Protein AF-A0AAV3YXB7-F1 (afdb_monomer_lite)

Structure (mmCIF, N/CA/C/O backbone):
data_AF-A0AAV3YXB7-F1
#
_entry.id   AF-A0AAV3YXB7-F1
#
loop_
_atom_site.group_PDB
_atom_site.id
_atom_site.type_symbol
_atom_site.label_atom_id
_atom_site.label_alt_id
_atom_site.label_comp_id
_atom_site.label_asym_id
_atom_site.label_entity_id
_atom_site.label_seq_id
_atom_site.pdbx_PDB_ins_code
_atom_site.Cartn_x
_atom_site.Cartn_y
_atom_site.Cartn_z
_atom_site.occupancy
_atom_site.B_iso_or_equiv
_atom_site.auth_seq_id
_atom_site.auth_comp_id
_atom_site.auth_asym_id
_atom_site.auth_atom_id
_atom_site.pdbx_PDB_model_num
ATOM 1 N N . MET A 1 1 ? 58.485 -10.877 -7.548 1.00 41.81 1 MET A N 1
ATOM 2 C CA . MET A 1 1 ? 57.024 -11.038 -7.400 1.00 41.81 1 MET A CA 1
ATOM 3 C C . MET A 1 1 ? 56.405 -9.653 -7.434 1.00 41.81 1 MET A C 1
ATOM 5 O O . MET A 1 1 ? 56.277 -8.999 -6.411 1.00 41.81 1 MET A O 1
ATOM 9 N N . SER A 1 2 ? 56.186 -9.160 -8.647 1.00 33.09 2 SER A N 1
ATOM 10 C CA . SER A 1 2 ? 55.674 -7.826 -8.948 1.00 33.09 2 SER A CA 1
ATOM 11 C C . SER A 1 2 ? 54.152 -7.883 -9.010 1.00 33.09 2 SER A C 1
ATOM 13 O O . SER A 1 2 ? 53.604 -8.565 -9.876 1.00 33.09 2 SER A O 1
ATOM 15 N N . ALA A 1 3 ? 53.487 -7.197 -8.081 1.00 36.34 3 ALA A N 1
ATOM 16 C CA . ALA A 1 3 ? 52.050 -6.972 -8.136 1.00 36.34 3 ALA A CA 1
ATOM 17 C C . ALA A 1 3 ? 51.704 -6.221 -9.430 1.00 36.34 3 ALA A C 1
ATOM 19 O O . ALA A 1 3 ? 52.375 -5.258 -9.805 1.00 36.34 3 ALA A O 1
ATOM 20 N N . SER A 1 4 ? 50.697 -6.726 -10.137 1.00 38.03 4 SER A N 1
ATOM 21 C CA . SER A 1 4 ? 50.272 -6.212 -11.434 1.00 38.03 4 SER A CA 1
ATOM 22 C C . SER A 1 4 ? 49.633 -4.820 -11.270 1.00 38.03 4 SER A C 1
ATOM 24 O O . SER A 1 4 ? 48.761 -4.669 -10.412 1.00 38.03 4 SER A O 1
ATOM 26 N N . PRO A 1 5 ? 49.983 -3.810 -12.090 1.00 44.50 5 PRO A N 1
ATOM 27 C CA . PRO A 1 5 ? 49.419 -2.452 -12.015 1.00 44.50 5 PRO A CA 1
ATOM 28 C C . PRO A 1 5 ? 47.893 -2.371 -12.215 1.00 44.50 5 PRO A C 1
ATOM 30 O O . PRO A 1 5 ? 47.290 -1.326 -11.993 1.00 44.50 5 PRO A O 1
ATOM 33 N N . CYS A 1 6 ? 47.253 -3.461 -12.648 1.00 42.06 6 CYS A N 1
ATOM 34 C CA . CYS A 1 6 ? 45.817 -3.512 -12.924 1.00 42.06 6 CYS A CA 1
ATOM 35 C C . CYS A 1 6 ? 44.931 -3.537 -11.665 1.00 42.06 6 CYS A C 1
ATOM 37 O O . CYS A 1 6 ? 43.799 -3.065 -11.726 1.00 42.06 6 CYS A O 1
ATOM 39 N N . GLU A 1 7 ? 45.405 -4.038 -10.517 1.00 42.94 7 GLU A N 1
ATOM 40 C CA . GLU A 1 7 ? 44.575 -4.101 -9.298 1.00 42.94 7 GLU A CA 1
ATOM 41 C C . GLU A 1 7 ? 44.474 -2.759 -8.559 1.00 42.94 7 GLU A C 1
ATOM 43 O O . GLU A 1 7 ? 43.441 -2.470 -7.951 1.00 42.94 7 GLU A O 1
ATOM 48 N N . SER A 1 8 ? 45.506 -1.913 -8.632 1.00 43.25 8 SER A N 1
ATOM 49 C CA . SER A 1 8 ? 45.475 -0.566 -8.046 1.00 43.25 8 SER A CA 1
ATOM 50 C C . SER A 1 8 ? 44.599 0.386 -8.860 1.00 43.25 8 SER A C 1
ATOM 52 O O . SER A 1 8 ? 43.779 1.097 -8.286 1.00 43.25 8 SER A O 1
ATOM 54 N N . LEU A 1 9 ? 44.677 0.313 -10.195 1.00 42.62 9 LEU A N 1
ATOM 55 C CA . LEU A 1 9 ? 43.818 1.085 -11.100 1.00 42.62 9 LEU A CA 1
ATOM 56 C C . LEU A 1 9 ? 42.331 0.783 -10.883 1.00 42.62 9 LEU A C 1
ATOM 58 O O . LEU A 1 9 ? 41.514 1.692 -10.941 1.00 42.62 9 LEU A O 1
ATOM 62 N N . ASN A 1 10 ? 41.975 -0.464 -10.568 1.00 48.16 10 ASN A N 1
ATOM 63 C CA . ASN A 1 10 ? 40.580 -0.849 -10.358 1.00 48.16 10 ASN A CA 1
ATOM 64 C C . ASN A 1 10 ? 40.010 -0.298 -9.035 1.00 48.16 10 ASN A C 1
ATOM 66 O O . ASN A 1 10 ? 38.853 0.109 -8.976 1.00 48.16 10 ASN A O 1
ATOM 70 N N . LYS A 1 11 ? 40.827 -0.219 -7.974 1.00 52.06 11 LYS A N 1
ATOM 71 C CA . LYS A 1 11 ? 40.413 0.403 -6.703 1.00 52.06 11 LYS A CA 1
ATOM 72 C C . LYS A 1 11 ? 40.253 1.913 -6.837 1.00 52.06 11 LYS A C 1
ATOM 74 O O . LYS A 1 11 ? 39.259 2.452 -6.356 1.00 52.06 11 LYS A O 1
ATOM 79 N N . ASP A 1 12 ? 41.172 2.571 -7.535 1.00 47.50 12 ASP A N 1
ATOM 80 C CA . ASP A 1 12 ? 41.110 4.018 -7.736 1.00 47.50 12 ASP A CA 1
ATOM 81 C C . ASP A 1 12 ? 39.963 4.408 -8.684 1.00 47.50 12 ASP A C 1
ATOM 83 O O . ASP A 1 12 ? 39.262 5.381 -8.419 1.00 47.50 12 ASP A O 1
ATOM 87 N N . PHE A 1 13 ? 39.665 3.597 -9.707 1.00 48.56 13 PHE A N 1
ATOM 88 C CA . PHE A 1 13 ? 38.523 3.809 -10.607 1.00 48.56 13 PHE A CA 1
ATOM 89 C C . PHE A 1 13 ? 37.171 3.618 -9.896 1.00 48.56 13 PHE A C 1
ATOM 91 O O . PHE A 1 13 ? 36.253 4.416 -10.079 1.00 48.56 13 PHE A O 1
ATOM 98 N N . VAL A 1 14 ? 37.054 2.623 -9.008 1.00 52.09 14 VAL A N 1
ATOM 99 C CA . VAL A 1 14 ? 35.851 2.412 -8.177 1.00 52.09 14 VAL A CA 1
ATOM 100 C C . VAL A 1 14 ? 35.650 3.553 -7.169 1.00 52.09 14 VAL A C 1
ATOM 102 O O . VAL A 1 14 ? 34.516 3.974 -6.923 1.00 52.09 14 VAL A O 1
ATOM 105 N N . VAL A 1 15 ? 36.731 4.105 -6.608 1.00 53.47 15 VAL A N 1
ATOM 106 C CA . VAL A 1 15 ? 36.672 5.283 -5.724 1.00 53.47 15 VAL A CA 1
ATOM 107 C C . VAL A 1 15 ? 36.309 6.553 -6.505 1.00 53.47 15 VAL A C 1
ATOM 109 O O . VAL A 1 15 ? 35.532 7.368 -6.003 1.00 53.47 15 VAL A O 1
ATOM 112 N N . GLN A 1 16 ? 36.801 6.701 -7.737 1.00 44.28 16 GLN A N 1
ATOM 113 C CA . GLN A 1 16 ? 36.499 7.827 -8.625 1.00 44.28 16 GLN A CA 1
ATOM 114 C C . GLN A 1 16 ? 35.022 7.826 -9.069 1.00 44.28 16 GLN A C 1
ATOM 116 O O . GLN A 1 16 ? 34.353 8.849 -8.934 1.00 44.28 16 GLN A O 1
ATOM 121 N N . ILE A 1 17 ? 34.464 6.672 -9.464 1.00 49.53 17 ILE A N 1
ATOM 122 C CA . ILE A 1 17 ? 33.035 6.525 -9.820 1.00 49.53 17 ILE A CA 1
ATOM 123 C C . ILE A 1 17 ? 32.119 6.817 -8.622 1.00 49.53 17 ILE A C 1
ATOM 125 O O . ILE A 1 17 ? 31.058 7.420 -8.775 1.00 49.53 17 ILE A O 1
ATOM 129 N N . ARG A 1 18 ? 32.530 6.459 -7.397 1.00 43.19 18 ARG A N 1
ATOM 130 C CA . ARG A 1 18 ? 31.776 6.812 -6.181 1.00 43.19 18 ARG A CA 1
ATOM 131 C C . ARG A 1 18 ? 31.768 8.329 -5.915 1.00 43.19 18 ARG A C 1
ATOM 133 O O . ARG A 1 18 ? 30.839 8.818 -5.274 1.00 43.19 18 ARG A O 1
ATOM 140 N N . LYS A 1 19 ? 32.775 9.070 -6.393 1.00 44.31 19 LYS A N 1
ATOM 141 C CA . LYS A 1 19 ? 32.916 10.529 -6.228 1.00 44.31 19 LYS A CA 1
ATOM 142 C C . LYS A 1 19 ? 32.212 11.329 -7.330 1.00 44.31 19 LYS A C 1
ATOM 144 O O . LYS A 1 19 ? 31.692 12.410 -7.057 1.00 44.31 19 LYS A O 1
ATOM 149 N N . GLU A 1 20 ? 32.159 10.803 -8.549 1.00 42.84 20 GLU A N 1
ATOM 150 C CA . GLU A 1 20 ? 31.551 11.455 -9.711 1.00 42.84 20 GLU A CA 1
ATOM 151 C C . GLU A 1 20 ? 30.071 11.077 -9.858 1.00 42.84 20 GLU A C 1
ATOM 153 O O . GLU A 1 20 ? 29.724 10.186 -10.618 1.00 42.84 20 GLU A O 1
ATOM 158 N N . GLY A 1 21 ? 29.191 11.766 -9.119 1.00 42.91 21 GLY A N 1
ATOM 159 C CA . GLY A 1 21 ? 27.792 12.080 -9.483 1.00 42.91 21 GLY A CA 1
ATOM 160 C C . GLY A 1 21 ? 26.752 10.960 -9.693 1.00 42.91 21 GLY A C 1
ATOM 161 O O . GLY A 1 21 ? 25.587 11.178 -9.366 1.00 42.91 21 GLY A O 1
ATOM 162 N N . SER A 1 22 ? 27.125 9.777 -10.182 1.00 45.91 22 SER A N 1
ATOM 163 C CA . SER A 1 22 ? 26.220 8.702 -10.613 1.00 45.91 22 SER A CA 1
ATOM 164 C C . SER A 1 22 ? 25.586 7.956 -9.429 1.00 45.91 22 SER A C 1
ATOM 166 O O . SER A 1 22 ? 24.428 7.548 -9.466 1.00 45.91 22 SER A O 1
ATOM 168 N N . CYS A 1 23 ? 26.287 7.878 -8.294 1.00 47.47 23 CYS A N 1
ATOM 169 C CA . CYS A 1 23 ? 25.828 7.136 -7.114 1.00 47.47 23 CYS A CA 1
ATOM 170 C C . CYS A 1 23 ? 24.918 7.933 -6.162 1.00 47.47 23 CYS A C 1
ATOM 172 O O . CYS A 1 23 ? 24.508 7.400 -5.128 1.00 47.47 23 CYS A O 1
ATOM 174 N N . ARG A 1 24 ? 24.572 9.193 -6.472 1.00 51.56 24 ARG A N 1
ATOM 175 C CA . ARG A 1 24 ? 23.743 10.026 -5.576 1.00 51.56 24 ARG A CA 1
ATOM 176 C C . ARG A 1 24 ? 22.337 9.437 -5.368 1.00 51.56 24 ARG A C 1
ATOM 178 O O . ARG A 1 24 ? 21.770 9.605 -4.293 1.00 51.56 24 ARG A O 1
ATOM 185 N N . GLY A 1 25 ? 21.823 8.682 -6.344 1.00 54.56 25 GLY A N 1
ATOM 186 C CA . GLY A 1 25 ? 20.579 7.915 -6.214 1.00 54.56 25 GLY A CA 1
ATOM 187 C C . GLY A 1 25 ? 20.728 6.622 -5.402 1.00 54.56 25 GLY A C 1
ATOM 188 O O . GLY A 1 25 ? 19.817 6.252 -4.668 1.00 54.56 25 GLY A O 1
ATOM 189 N N . ILE A 1 26 ? 21.890 5.962 -5.448 1.00 57.00 26 ILE A N 1
ATOM 190 C CA . ILE A 1 26 ? 22.118 4.672 -4.773 1.00 57.00 26 ILE A CA 1
ATOM 191 C C . ILE A 1 26 ? 22.111 4.830 -3.247 1.00 57.00 26 ILE A C 1
ATOM 193 O O . ILE A 1 26 ? 21.538 3.990 -2.564 1.00 57.00 26 ILE A O 1
ATOM 197 N N . ALA A 1 27 ? 22.658 5.925 -2.711 1.00 54.94 27 ALA A N 1
ATOM 198 C CA . ALA A 1 27 ? 22.619 6.219 -1.271 1.00 54.94 27 ALA A CA 1
ATOM 199 C C . ALA A 1 27 ? 21.192 6.498 -0.748 1.00 54.94 27 ALA A C 1
ATOM 201 O O . ALA A 1 27 ? 20.847 6.161 0.384 1.00 54.94 27 ALA A O 1
ATOM 202 N N . GLN A 1 28 ? 20.324 7.080 -1.586 1.00 56.50 28 GLN A N 1
ATOM 203 C CA . GLN A 1 28 ? 18.897 7.211 -1.270 1.00 56.50 28 GLN A CA 1
ATOM 204 C C . GLN A 1 28 ? 18.172 5.861 -1.365 1.00 56.50 28 GLN A C 1
ATOM 206 O O . GLN A 1 28 ? 17.320 5.567 -0.528 1.00 56.50 28 GLN A O 1
ATOM 211 N N . MET A 1 29 ? 18.541 5.012 -2.329 1.00 56.75 29 MET A N 1
ATOM 212 C CA . MET A 1 29 ? 17.972 3.669 -2.490 1.00 56.75 29 MET A CA 1
ATOM 213 C C . MET A 1 29 ? 18.441 2.669 -1.422 1.00 56.75 29 MET A C 1
ATOM 215 O O . MET A 1 29 ? 17.684 1.763 -1.078 1.00 56.75 29 MET A O 1
ATOM 219 N N . SER A 1 30 ? 19.642 2.837 -0.857 1.00 55.06 30 SER A N 1
ATOM 220 C CA . SER A 1 30 ? 20.172 2.014 0.241 1.00 55.06 30 SER A CA 1
ATOM 221 C C . SER A 1 30 ? 19.592 2.383 1.612 1.00 55.06 30 SER A C 1
ATOM 223 O O . SER A 1 30 ? 19.728 1.612 2.560 1.00 55.06 30 SER A O 1
ATOM 225 N N . GLY A 1 31 ? 18.892 3.519 1.724 1.00 56.47 31 GLY A N 1
ATOM 226 C CA . GLY A 1 31 ? 18.165 3.909 2.933 1.00 56.47 31 GLY A CA 1
ATOM 227 C C . GLY A 1 31 ? 19.027 4.506 4.051 1.00 56.47 31 GLY A C 1
ATOM 228 O O . GLY A 1 31 ? 18.558 4.570 5.189 1.00 56.47 31 GLY A O 1
ATOM 229 N N . GLU A 1 32 ? 20.242 4.983 3.751 1.00 55.50 32 GLU A N 1
ATOM 230 C CA . GLU A 1 32 ? 21.162 5.600 4.730 1.00 55.50 32 GLU A CA 1
ATOM 231 C C . GLU A 1 32 ? 20.575 6.851 5.426 1.00 55.50 32 GLU A C 1
ATOM 233 O O . GLU A 1 32 ? 21.008 7.217 6.515 1.00 55.50 32 GLU A O 1
ATOM 238 N N . GLY A 1 33 ? 19.536 7.478 4.862 1.00 51.78 33 GLY A N 1
ATOM 239 C CA . GLY A 1 33 ? 18.855 8.643 5.447 1.00 51.78 33 GLY A CA 1
ATOM 240 C C . GLY A 1 33 ? 17.821 8.346 6.545 1.00 51.78 33 GLY A C 1
ATOM 241 O O . GLY A 1 33 ? 17.247 9.282 7.096 1.00 51.78 33 GLY A O 1
ATOM 242 N N . LEU A 1 34 ? 17.550 7.077 6.872 1.00 51.22 34 LEU A N 1
ATOM 243 C CA . LEU A 1 34 ? 16.451 6.675 7.766 1.00 51.22 34 LEU A CA 1
ATOM 244 C C . LEU A 1 34 ? 16.929 6.147 9.127 1.00 51.22 34 LEU A C 1
ATOM 246 O O . LEU A 1 34 ? 16.247 5.332 9.735 1.00 51.22 34 LEU A O 1
ATOM 250 N N . SER A 1 35 ? 18.076 6.615 9.634 1.00 50.44 35 SER A N 1
ATOM 251 C CA . SER A 1 35 ? 18.657 6.169 10.919 1.00 50.44 35 SER A CA 1
ATOM 252 C C . SER A 1 35 ? 17.643 6.160 12.082 1.00 50.44 35 SER A C 1
ATOM 254 O O . SER A 1 35 ? 17.561 5.194 12.837 1.00 50.44 35 SER A O 1
ATOM 256 N N . ASN A 1 36 ? 16.759 7.164 12.144 1.00 52.62 36 ASN A N 1
ATOM 257 C CA . ASN A 1 36 ? 15.708 7.254 13.167 1.00 52.62 36 ASN A CA 1
ATOM 258 C C . ASN A 1 36 ? 14.605 6.178 13.057 1.00 52.62 36 ASN A C 1
ATOM 260 O O . ASN A 1 36 ? 13.860 5.989 14.013 1.00 52.62 36 ASN A O 1
ATOM 264 N N . GLN A 1 37 ? 14.473 5.473 11.927 1.00 50.34 37 GLN A N 1
ATOM 265 C CA . GLN A 1 37 ? 13.510 4.374 11.749 1.00 50.34 37 GLN A CA 1
ATOM 266 C C . GLN A 1 37 ? 14.064 3.012 12.181 1.00 50.34 37 GLN A C 1
ATOM 268 O O . GLN A 1 37 ? 13.297 2.062 12.310 1.00 50.34 37 GLN A O 1
ATOM 273 N N . TYR A 1 38 ? 15.374 2.906 12.420 1.00 51.62 38 TYR A N 1
ATOM 274 C CA . TYR A 1 38 ? 16.029 1.643 12.769 1.00 51.62 38 TYR A CA 1
ATOM 275 C C . TYR A 1 38 ? 16.227 1.445 14.283 1.00 51.62 38 TYR A C 1
ATOM 277 O O . TYR A 1 38 ? 16.831 0.452 14.688 1.00 51.62 38 TYR A O 1
ATOM 285 N N . SER A 1 39 ? 15.677 2.324 15.135 1.00 54.47 39 SER A N 1
ATOM 286 C CA . SER A 1 39 ? 15.579 2.083 16.586 1.00 54.47 39 SER A CA 1
ATOM 287 C C . SER A 1 39 ? 14.442 1.101 16.877 1.00 54.47 39 SER A C 1
ATOM 289 O O . SER A 1 39 ? 13.342 1.464 17.294 1.00 54.47 39 SER A O 1
ATOM 291 N N . LEU A 1 40 ? 14.668 -0.159 16.518 1.00 54.56 40 LEU A N 1
ATOM 292 C CA . LEU A 1 40 ? 13.633 -1.188 16.526 1.00 54.56 40 LEU A CA 1
ATOM 293 C C . LEU A 1 40 ? 13.591 -1.982 17.839 1.00 54.56 40 LEU A C 1
ATOM 295 O O . LEU A 1 40 ? 12.590 -2.636 18.127 1.00 54.56 40 LEU A O 1
ATOM 299 N N . LEU A 1 41 ? 14.672 -1.937 18.622 1.00 53.06 41 LEU A N 1
ATOM 300 C CA . LEU A 1 41 ? 14.858 -2.745 19.822 1.00 53.06 41 LEU A CA 1
ATOM 301 C C . LEU A 1 41 ? 15.586 -1.930 20.905 1.00 53.06 41 LEU A C 1
ATOM 303 O O . LEU A 1 41 ? 16.812 -1.970 20.991 1.00 53.06 41 LEU A O 1
ATOM 307 N N . ASP A 1 42 ? 14.834 -1.228 21.755 1.00 50.06 42 ASP A N 1
ATOM 308 C CA . ASP A 1 42 ? 15.333 -0.846 23.080 1.00 50.06 42 ASP A CA 1
ATOM 309 C C . ASP A 1 42 ? 15.367 -2.124 23.935 1.00 50.06 42 ASP A C 1
ATOM 311 O O . ASP A 1 42 ? 14.369 -2.568 24.495 1.00 50.06 42 ASP A O 1
ATOM 315 N N . LEU A 1 43 ? 16.522 -2.795 23.957 1.00 45.97 43 LEU A N 1
ATOM 316 C CA . LEU A 1 43 ? 16.753 -4.058 24.678 1.00 45.97 43 LEU A CA 1
ATOM 317 C C . LEU A 1 43 ? 16.951 -3.863 26.192 1.00 45.97 43 LEU A C 1
ATOM 319 O O . LEU A 1 43 ? 17.335 -4.799 26.898 1.00 45.97 43 LEU A O 1
ATOM 323 N N . ASN A 1 44 ? 16.682 -2.670 26.717 1.00 42.28 44 ASN A N 1
ATOM 324 C CA . ASN A 1 44 ? 16.920 -2.339 28.114 1.00 42.28 44 ASN A CA 1
ATOM 325 C C . ASN A 1 44 ? 15.719 -2.720 28.991 1.00 42.28 44 ASN A C 1
ATOM 327 O O . ASN A 1 44 ? 15.063 -1.886 29.586 1.00 42.28 44 ASN A O 1
ATOM 331 N N . SER A 1 45 ? 15.545 -4.026 29.201 1.00 41.28 45 SER A N 1
ATOM 332 C CA . SER A 1 45 ? 14.649 -4.660 30.191 1.00 41.28 45 SER A CA 1
ATOM 333 C C . SER A 1 45 ? 13.239 -5.023 29.682 1.00 41.28 45 SER A C 1
ATOM 335 O O . SER A 1 45 ? 12.358 -4.170 29.591 1.00 41.28 45 SER A O 1
ATOM 337 N N . PRO A 1 46 ? 12.931 -6.327 29.514 1.00 48.19 46 PRO A N 1
ATOM 338 C CA . PRO A 1 46 ? 11.618 -6.809 29.054 1.00 48.19 46 PRO A CA 1
ATOM 339 C C . PRO A 1 46 ? 10.470 -6.614 30.066 1.00 48.19 46 PRO A C 1
ATOM 341 O O . PRO A 1 46 ? 9.336 -7.010 29.800 1.00 48.19 46 PRO A O 1
ATOM 344 N N . GLN A 1 47 ? 10.767 -6.054 31.241 1.00 45.44 47 GLN A N 1
ATOM 345 C CA . GLN A 1 47 ? 9.808 -5.760 32.308 1.00 45.44 47 GLN A CA 1
ATOM 346 C C . GLN A 1 47 ? 9.473 -4.267 32.424 1.00 45.44 47 GLN A C 1
ATOM 348 O O . GLN A 1 47 ? 8.557 -3.941 33.172 1.00 45.44 47 GLN A O 1
ATOM 353 N N . LYS A 1 48 ? 10.207 -3.374 31.742 1.00 45.47 48 LYS A N 1
ATOM 354 C CA . LYS A 1 48 ? 10.072 -1.920 31.932 1.00 45.47 48 LYS A CA 1
ATOM 355 C C . LYS A 1 48 ? 9.836 -1.102 30.667 1.00 45.47 48 LYS A C 1
ATOM 357 O O . LYS A 1 48 ? 9.278 -0.030 30.823 1.00 45.47 48 LYS A O 1
ATOM 362 N N . ASP A 1 49 ? 10.154 -1.630 29.484 1.00 44.44 49 ASP A N 1
ATOM 363 C CA . ASP A 1 49 ? 10.071 -0.863 28.233 1.00 44.44 49 ASP A CA 1
ATOM 364 C C . ASP A 1 49 ? 9.125 -1.561 27.232 1.00 44.44 49 ASP A C 1
ATOM 366 O O . ASP A 1 49 ? 9.536 -2.201 26.259 1.00 44.44 49 ASP A O 1
ATOM 370 N N . VAL A 1 50 ? 7.821 -1.518 27.520 1.00 49.09 50 VAL A N 1
ATOM 371 C CA . VAL A 1 50 ? 6.757 -2.187 26.752 1.00 49.09 50 VAL A CA 1
ATOM 372 C C . VAL A 1 50 ? 6.071 -1.252 25.757 1.00 49.09 50 VAL A C 1
ATOM 374 O O . VAL A 1 50 ? 5.363 -1.769 24.902 1.00 49.09 50 VAL A O 1
ATOM 377 N N . VAL A 1 51 ? 6.284 0.072 25.728 1.00 47.78 51 VAL A N 1
ATOM 378 C CA . VAL A 1 51 ? 5.689 0.877 24.637 1.00 47.78 51 VAL A CA 1
ATOM 379 C C . VAL A 1 51 ? 6.549 2.057 24.183 1.00 47.78 51 VAL A C 1
ATOM 381 O O . VAL A 1 51 ? 6.825 2.982 24.928 1.00 47.78 51 VAL A O 1
ATOM 384 N N . ALA A 1 52 ? 6.850 2.096 22.879 1.00 48.03 52 ALA A N 1
ATOM 385 C CA . ALA A 1 52 ? 7.525 3.203 22.176 1.00 48.03 52 ALA A CA 1
ATOM 386 C C . ALA A 1 52 ? 6.779 4.565 22.208 1.00 48.03 52 ALA A C 1
ATOM 388 O O . ALA A 1 52 ? 7.181 5.521 21.550 1.00 48.03 52 ALA A O 1
ATOM 389 N N . ASP A 1 53 ? 5.676 4.644 22.944 1.00 52.84 53 ASP A N 1
ATOM 390 C CA . ASP A 1 53 ? 4.874 5.832 23.183 1.00 52.84 53 ASP A CA 1
ATOM 391 C C . ASP A 1 53 ? 4.699 5.892 24.700 1.00 52.84 53 ASP A C 1
ATOM 393 O O . ASP A 1 53 ? 3.915 5.120 25.255 1.00 52.84 53 ASP A O 1
ATOM 397 N N . LYS A 1 54 ? 5.474 6.754 25.373 1.00 56.50 54 LYS A N 1
ATOM 398 C CA . LYS A 1 54 ? 5.503 6.867 26.846 1.00 56.50 54 LYS A CA 1
ATOM 399 C C . LYS A 1 54 ? 4.094 6.941 27.455 1.00 56.50 54 LYS A C 1
ATOM 401 O O . LYS A 1 54 ? 3.860 6.433 28.544 1.00 56.50 54 LYS A O 1
ATOM 406 N N . ASN A 1 55 ? 3.146 7.506 26.705 1.00 57.94 55 ASN A N 1
ATOM 407 C CA . ASN A 1 55 ? 1.743 7.635 27.089 1.00 57.94 55 ASN A CA 1
ATOM 408 C C . ASN A 1 55 ? 0.985 6.291 27.123 1.00 57.94 55 ASN A C 1
ATOM 410 O O . ASN A 1 55 ? 0.128 6.080 27.975 1.00 57.94 55 ASN A O 1
ATOM 414 N N . LYS A 1 56 ? 1.273 5.364 26.201 1.00 60.69 56 LYS A N 1
ATOM 415 C CA . LYS A 1 56 ? 0.614 4.044 26.141 1.00 60.69 56 LYS A CA 1
ATOM 416 C C . LYS A 1 56 ? 1.235 3.043 27.109 1.00 60.69 56 LYS A C 1
ATOM 418 O O . LYS A 1 56 ? 0.555 2.127 27.555 1.00 60.69 56 LYS A O 1
ATOM 423 N N . GLU A 1 57 ? 2.511 3.228 27.428 1.00 60.06 57 GLU A N 1
ATOM 424 C CA . GLU A 1 57 ? 3.209 2.480 28.472 1.00 60.06 57 GLU A CA 1
ATOM 425 C C . GLU A 1 57 ? 2.655 2.801 29.854 1.00 60.06 57 GLU A C 1
ATOM 427 O O . GLU A 1 57 ? 2.313 1.888 30.603 1.00 60.06 57 GLU A O 1
ATOM 432 N N . GLN A 1 58 ? 2.481 4.094 30.141 1.00 64.88 58 GLN A N 1
ATOM 433 C CA . GLN A 1 58 ? 1.797 4.547 31.348 1.00 64.88 58 GLN A CA 1
ATOM 434 C C . GLN A 1 58 ? 0.386 3.968 31.426 1.00 64.88 58 GLN A C 1
ATOM 436 O O . GLN A 1 58 ? 0.067 3.336 32.422 1.00 64.88 58 GLN A O 1
ATOM 441 N N . SER A 1 59 ? -0.399 4.036 30.345 1.00 71.06 59 SER A N 1
ATOM 442 C CA . SER A 1 59 ? -1.750 3.460 30.331 1.00 71.06 59 SER A CA 1
ATOM 443 C C . SER A 1 59 ? -1.782 1.944 30.583 1.00 71.06 59 SER A C 1
ATOM 445 O O . SER A 1 59 ? -2.679 1.472 31.271 1.00 71.06 59 SER A O 1
ATOM 447 N N . PHE A 1 60 ? -0.824 1.161 30.069 1.00 77.00 60 PHE A N 1
ATOM 448 C CA . PHE A 1 60 ? -0.785 -0.285 30.334 1.00 77.00 60 PHE A CA 1
ATOM 449 C C . PHE A 1 60 ? -0.406 -0.597 31.787 1.00 77.00 60 PHE A C 1
ATOM 451 O O . PHE A 1 60 ? -0.988 -1.496 32.391 1.00 77.00 60 PHE A O 1
ATOM 458 N N . LEU A 1 61 ? 0.564 0.128 32.349 1.00 79.06 61 LEU A N 1
ATOM 459 C CA . LEU A 1 61 ? 0.960 -0.027 33.750 1.00 79.06 61 LEU A CA 1
ATOM 460 C C . LEU A 1 61 ? -0.162 0.415 34.696 1.00 79.06 61 LEU A C 1
ATOM 462 O O . LEU A 1 61 ? -0.456 -0.296 35.652 1.00 79.06 61 LEU A O 1
ATOM 466 N N . GLU A 1 62 ? -0.844 1.513 34.378 1.00 83.94 62 GLU A N 1
ATOM 467 C CA . GLU A 1 62 ? -2.040 1.980 35.085 1.00 83.94 62 GLU A CA 1
ATOM 468 C C . GLU A 1 62 ? -3.164 0.932 35.036 1.00 83.94 62 GLU A C 1
ATOM 470 O O . GLU A 1 62 ? -3.734 0.605 36.076 1.00 83.94 62 GLU A O 1
ATOM 475 N N . ASP A 1 63 ? -3.427 0.325 33.870 1.00 83.00 63 ASP A N 1
ATOM 476 C CA . ASP A 1 63 ? -4.401 -0.769 33.719 1.00 83.00 63 ASP A CA 1
ATOM 477 C C . ASP A 1 63 ? -4.023 -1.988 34.593 1.00 83.00 63 ASP A C 1
ATOM 479 O O . ASP A 1 63 ? -4.893 -2.634 35.184 1.00 83.00 63 ASP A O 1
ATOM 483 N N . CYS A 1 64 ? -2.727 -2.313 34.701 1.00 84.06 64 CYS A N 1
ATOM 484 C CA . CYS A 1 64 ? -2.233 -3.408 35.545 1.00 84.06 64 CYS A CA 1
ATOM 485 C C . CYS A 1 64 ? -2.447 -3.117 37.036 1.00 84.06 64 CYS A C 1
ATOM 487 O O . CYS A 1 64 ? -2.901 -3.987 37.785 1.00 84.06 64 CYS A O 1
ATOM 489 N N . GLU A 1 65 ? -2.096 -1.905 37.467 1.00 87.25 65 GLU A N 1
ATOM 490 C CA . GLU A 1 65 ? -2.227 -1.456 38.851 1.00 87.25 65 GLU A CA 1
ATOM 491 C C . GLU A 1 65 ? -3.697 -1.370 39.271 1.00 87.25 65 GLU A C 1
ATOM 493 O O . GLU A 1 65 ? -4.061 -1.859 40.345 1.00 87.25 65 GLU A O 1
ATOM 498 N N . GLU A 1 66 ? -4.566 -0.842 38.407 1.00 87.44 66 GLU A N 1
ATOM 499 C CA . GLU A 1 66 ? -6.002 -0.760 38.669 1.00 87.44 66 GLU A CA 1
ATOM 500 C C . GLU A 1 66 ? -6.638 -2.152 38.724 1.00 87.44 66 GLU A C 1
ATOM 502 O O . GLU A 1 66 ? -7.416 -2.438 39.635 1.00 87.44 66 GLU A O 1
ATOM 507 N N . LEU A 1 67 ? -6.257 -3.080 37.840 1.00 87.44 67 LEU A N 1
ATOM 508 C CA . LEU A 1 67 ? -6.752 -4.457 37.907 1.00 87.44 67 LEU A CA 1
ATOM 509 C C . LEU A 1 67 ? -6.274 -5.174 39.179 1.00 87.44 67 LEU A C 1
ATOM 511 O O . LEU A 1 67 ? -7.029 -5.926 39.801 1.00 87.44 67 LEU A O 1
ATOM 515 N N . GLN A 1 68 ? -5.039 -4.921 39.613 1.00 86.31 68 GLN A N 1
ATOM 516 C CA . GLN A 1 68 ? -4.518 -5.445 40.875 1.00 86.31 68 GLN A CA 1
ATOM 517 C C . GLN A 1 68 ? -5.259 -4.864 42.084 1.00 86.31 68 GLN A C 1
ATOM 519 O O . GLN A 1 68 ? -5.560 -5.596 43.031 1.00 86.31 68 GLN A O 1
ATOM 524 N N . ARG A 1 69 ? -5.615 -3.580 42.043 1.00 90.44 69 ARG A N 1
ATOM 525 C CA . ARG A 1 69 ? -6.471 -2.946 43.047 1.00 90.44 69 ARG A CA 1
ATOM 526 C C . ARG A 1 69 ? -7.874 -3.562 43.053 1.00 90.44 69 ARG A C 1
ATOM 528 O O . ARG A 1 69 ? -8.370 -3.912 44.124 1.00 90.44 69 ARG A O 1
ATOM 535 N N . LEU A 1 70 ? -8.494 -3.763 41.889 1.00 86.06 70 LEU A N 1
ATOM 536 C CA . LEU A 1 70 ? -9.814 -4.396 41.767 1.00 86.06 70 LEU A CA 1
ATOM 537 C C . LEU A 1 70 ? -9.811 -5.820 42.329 1.00 86.06 70 LEU A C 1
ATOM 539 O O . LEU A 1 70 ? -10.705 -6.172 43.094 1.00 86.06 70 LEU A O 1
ATOM 543 N N . LYS A 1 71 ? -8.763 -6.607 42.064 1.00 83.50 71 LYS A N 1
ATOM 544 C CA . LYS A 1 71 ? -8.571 -7.944 42.654 1.00 83.50 71 LYS A CA 1
ATOM 545 C C . LYS A 1 71 ? -8.565 -7.943 44.179 1.00 83.50 71 LYS A C 1
ATOM 547 O O . LYS A 1 71 ? -9.066 -8.884 44.788 1.00 83.50 71 LYS A O 1
ATOM 552 N N . GLN A 1 72 ? -7.997 -6.911 44.799 1.00 84.56 72 GLN A N 1
ATOM 553 C CA . GLN A 1 72 ? -7.947 -6.794 46.258 1.00 84.56 72 GLN A CA 1
ATOM 554 C C . GLN A 1 72 ? -9.289 -6.353 46.854 1.00 84.56 72 GLN A C 1
ATOM 556 O O . GLN A 1 72 ? -9.653 -6.793 47.943 1.00 84.56 72 GLN A O 1
ATOM 561 N N . ILE A 1 73 ? -10.027 -5.487 46.155 1.00 85.81 73 ILE A N 1
ATOM 562 C CA . ILE A 1 73 ? -11.290 -4.916 46.645 1.00 85.81 73 ILE A CA 1
ATOM 563 C C . ILE A 1 73 ? -12.468 -5.872 46.421 1.00 85.81 73 ILE A C 1
ATOM 565 O O . ILE A 1 73 ? -13.350 -5.960 47.276 1.00 85.81 73 ILE A O 1
ATOM 569 N N . PHE A 1 74 ? -12.467 -6.615 45.315 1.00 83.06 74 PHE A N 1
ATOM 570 C CA . PHE A 1 74 ? -13.603 -7.417 44.863 1.00 83.06 74 PHE A CA 1
ATOM 571 C C . PHE A 1 74 ? -14.149 -8.422 45.891 1.00 83.06 74 PHE A C 1
ATOM 573 O O . PHE A 1 74 ? -15.363 -8.439 46.104 1.00 83.06 74 PHE A O 1
ATOM 580 N N . PRO A 1 75 ? -13.317 -9.212 46.604 1.00 77.75 75 PRO A N 1
ATOM 581 C CA . PRO A 1 75 ? -13.834 -10.137 47.613 1.00 77.75 75 PRO A CA 1
ATOM 582 C C . PRO A 1 75 ? -14.591 -9.413 48.731 1.00 77.75 75 PRO A C 1
ATOM 584 O O . PRO A 1 75 ? -15.615 -9.892 49.212 1.00 77.75 75 PRO A O 1
ATOM 587 N N . LYS A 1 76 ? -14.107 -8.231 49.131 1.00 81.25 76 LYS A N 1
ATOM 588 C CA . LYS A 1 76 ? -14.737 -7.430 50.180 1.00 81.25 76 LYS A CA 1
ATOM 589 C C . LYS A 1 76 ? -16.042 -6.806 49.691 1.00 81.25 76 LYS A C 1
ATOM 591 O O . LYS A 1 76 ? -17.042 -6.897 50.395 1.00 81.25 76 LYS A O 1
ATOM 596 N N . SER A 1 77 ? -16.055 -6.237 48.485 1.00 82.88 77 SER A N 1
ATOM 597 C CA . SER A 1 77 ? -17.273 -5.654 47.914 1.00 82.88 77 SER A CA 1
ATOM 598 C C . SER A 1 77 ? -18.364 -6.695 47.677 1.00 82.88 77 SER A C 1
ATOM 600 O O . SER A 1 77 ? -19.533 -6.399 47.906 1.00 82.88 77 SER A O 1
ATOM 602 N N . GLU A 1 78 ? -18.010 -7.918 47.274 1.00 79.94 78 GLU A N 1
ATOM 603 C CA . GLU A 1 78 ? -18.992 -8.996 47.120 1.00 79.94 78 GLU A CA 1
ATOM 604 C C . GLU A 1 78 ? -19.559 -9.467 48.459 1.00 79.94 78 GLU A C 1
ATOM 606 O O . GLU A 1 78 ? -20.775 -9.623 48.589 1.00 79.94 78 GLU A O 1
ATOM 611 N N . CYS A 1 79 ? -18.721 -9.599 49.490 1.00 78.12 79 CYS A N 1
ATOM 612 C CA . CYS A 1 79 ? -19.199 -9.850 50.849 1.00 78.12 79 CYS A CA 1
ATOM 613 C C . CYS A 1 79 ? -20.164 -8.750 51.324 1.00 78.12 79 CYS A C 1
ATOM 615 O O . CYS A 1 79 ? -21.240 -9.054 51.844 1.00 78.12 79 CYS A O 1
ATOM 617 N N . ASP A 1 80 ? -19.822 -7.478 51.111 1.00 82.50 80 ASP A N 1
ATOM 618 C CA . ASP A 1 80 ? -20.667 -6.341 51.488 1.00 82.50 80 ASP A CA 1
ATOM 619 C C . ASP A 1 80 ? -21.994 -6.333 50.707 1.00 82.50 80 ASP A C 1
ATOM 621 O O . ASP A 1 80 ? -23.057 -6.103 51.291 1.00 82.50 80 ASP A O 1
ATOM 625 N N . ARG A 1 81 ? -21.968 -6.668 49.409 1.00 85.56 81 ARG A N 1
ATOM 626 C CA . ARG A 1 81 ? -23.164 -6.792 48.561 1.00 85.56 81 ARG A CA 1
ATOM 627 C C . ARG A 1 81 ? -24.092 -7.904 49.045 1.00 85.56 81 ARG A C 1
ATOM 629 O O . ARG A 1 81 ? -25.300 -7.683 49.155 1.00 85.56 81 ARG A O 1
ATOM 636 N N . ILE A 1 82 ? -23.549 -9.083 49.353 1.00 82.44 82 ILE A N 1
ATOM 637 C CA . ILE A 1 82 ? -24.323 -10.214 49.885 1.00 82.44 82 ILE A CA 1
ATOM 638 C C . ILE A 1 82 ? -24.938 -9.834 51.237 1.00 82.44 82 ILE A C 1
ATOM 640 O O . ILE A 1 82 ? -26.139 -10.020 51.435 1.00 82.44 82 ILE A O 1
ATOM 644 N N . ASN A 1 83 ? -24.161 -9.227 52.137 1.00 82.69 83 ASN A N 1
ATOM 645 C CA . ASN A 1 83 ? -24.654 -8.770 53.437 1.00 82.69 83 ASN A CA 1
ATOM 646 C C . ASN A 1 83 ? -25.777 -7.731 53.301 1.00 82.69 83 ASN A C 1
ATOM 648 O O . ASN A 1 83 ? -26.790 -7.813 53.999 1.00 82.69 83 ASN A O 1
ATOM 652 N N . ALA A 1 84 ? -25.643 -6.777 52.379 1.00 88.88 84 ALA A N 1
ATOM 653 C CA . ALA A 1 84 ? -26.687 -5.799 52.091 1.00 88.88 84 ALA A CA 1
ATOM 654 C C . ALA A 1 84 ? -27.966 -6.465 51.556 1.00 88.88 84 ALA A C 1
ATOM 656 O O . ALA A 1 84 ? -29.063 -6.116 51.994 1.00 88.88 84 ALA A O 1
ATOM 657 N N . LEU A 1 85 ? -27.842 -7.459 50.670 1.00 90.62 85 LEU A N 1
ATOM 658 C CA . LEU A 1 85 ? -28.979 -8.216 50.138 1.00 90.62 85 LEU A CA 1
ATOM 659 C C . LEU A 1 85 ? -29.711 -8.996 51.240 1.00 90.62 85 LEU A C 1
ATOM 661 O O . LEU A 1 8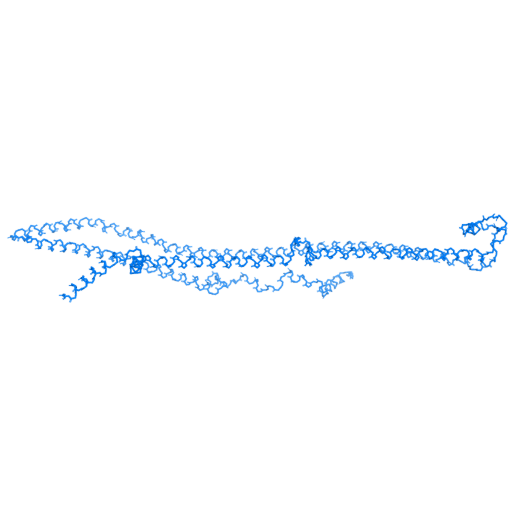5 ? -30.943 -8.967 51.305 1.00 90.62 85 LEU A O 1
ATOM 665 N N . VAL A 1 86 ? -28.961 -9.647 52.132 1.00 87.25 86 VAL A N 1
ATOM 666 C CA . VAL A 1 86 ? -29.507 -10.355 53.299 1.00 87.25 86 VAL A CA 1
ATOM 667 C C . VAL A 1 86 ? -30.243 -9.380 54.219 1.00 87.25 86 VAL A C 1
ATOM 669 O O . VAL A 1 86 ? -31.391 -9.629 54.588 1.00 87.25 86 VAL A O 1
ATOM 672 N N . ASN A 1 87 ? -29.637 -8.234 54.535 1.00 88.75 87 ASN A N 1
ATOM 673 C CA . ASN A 1 87 ? -30.257 -7.209 55.375 1.00 88.75 87 ASN A CA 1
ATOM 674 C C . ASN A 1 87 ? -31.526 -6.622 54.741 1.00 88.75 87 ASN A C 1
ATOM 676 O O . ASN A 1 87 ? -32.524 -6.434 55.437 1.00 88.75 87 ASN A O 1
ATOM 680 N N . ALA A 1 88 ? -31.529 -6.392 53.427 1.00 93.12 88 ALA A N 1
ATOM 681 C CA . ALA A 1 88 ? -32.704 -5.920 52.702 1.00 93.12 88 ALA A CA 1
ATOM 682 C C . ALA A 1 88 ? -33.853 -6.937 52.759 1.00 93.12 88 ALA A C 1
ATOM 684 O O . ALA A 1 88 ? -34.993 -6.570 53.045 1.00 93.12 88 ALA A O 1
ATOM 685 N N . LYS A 1 89 ? -33.567 -8.229 52.552 1.00 91.00 89 LYS A N 1
ATOM 686 C CA . LYS A 1 89 ? -34.570 -9.301 52.668 1.00 91.00 89 LYS A CA 1
ATOM 687 C C . LYS A 1 89 ? -35.085 -9.469 54.096 1.00 91.00 89 LYS A C 1
ATOM 689 O O . LYS A 1 89 ? -36.288 -9.661 54.282 1.00 91.00 89 LYS A O 1
ATOM 694 N N . LYS A 1 90 ? -34.209 -9.336 55.096 1.00 88.56 90 LYS A N 1
ATOM 695 C CA . LYS A 1 90 ? -34.582 -9.339 56.516 1.00 88.56 90 LYS A CA 1
ATOM 696 C C . LYS A 1 90 ? -35.535 -8.189 56.840 1.00 88.56 90 LYS A C 1
ATOM 698 O O . LYS A 1 90 ? -36.598 -8.423 57.405 1.00 88.56 90 LYS A O 1
ATOM 703 N N . ALA A 1 91 ? -35.184 -6.968 56.442 1.00 91.88 91 ALA A N 1
ATOM 704 C CA . ALA A 1 91 ? -36.024 -5.792 56.646 1.00 91.88 91 ALA A CA 1
ATOM 705 C C . ALA A 1 91 ? -37.371 -5.926 55.924 1.00 91.88 91 ALA A C 1
ATOM 707 O O . ALA A 1 91 ? -38.409 -5.639 56.509 1.00 91.88 91 ALA A O 1
ATOM 708 N N . HIS A 1 92 ? -37.372 -6.422 54.684 1.00 93.88 92 HIS A N 1
ATOM 709 C CA . HIS A 1 92 ? -38.599 -6.640 53.920 1.00 93.88 92 HIS A CA 1
ATOM 710 C C . HIS A 1 92 ? -39.540 -7.643 54.599 1.00 93.88 92 HIS A C 1
ATOM 712 O O . HIS A 1 92 ? -40.732 -7.378 54.712 1.00 93.88 92 HIS A O 1
ATOM 718 N N . SER A 1 93 ? -39.001 -8.755 55.103 1.00 88.06 93 SER A N 1
ATOM 719 C CA . SER A 1 93 ? -39.792 -9.767 55.816 1.00 88.06 93 SER A CA 1
ATOM 720 C C . SER A 1 93 ? -40.352 -9.220 57.132 1.00 88.06 93 SER A C 1
ATOM 722 O O . SER A 1 93 ? -41.529 -9.412 57.418 1.00 88.06 93 SER A O 1
ATOM 724 N N . ALA A 1 94 ? -39.550 -8.459 57.887 1.00 88.88 94 ALA A N 1
ATOM 725 C CA . ALA A 1 94 ? -39.996 -7.807 59.120 1.00 88.88 94 ALA A CA 1
ATOM 726 C C . ALA A 1 94 ? -41.101 -6.769 58.867 1.00 88.88 94 ALA A C 1
ATOM 728 O O . ALA A 1 94 ? -42.056 -6.679 59.633 1.00 88.88 94 ALA A O 1
ATOM 729 N N . VAL A 1 95 ? -40.996 -5.999 57.779 1.00 92.50 95 VAL A N 1
ATOM 730 C CA . VAL A 1 95 ? -42.050 -5.063 57.370 1.00 92.50 95 VAL A CA 1
ATOM 731 C C . VAL A 1 95 ? -43.310 -5.820 56.970 1.00 92.50 95 VAL A C 1
ATOM 733 O O . VAL A 1 95 ? -44.380 -5.436 57.424 1.00 92.50 95 VAL A O 1
ATOM 736 N N . ALA A 1 96 ? -43.197 -6.896 56.186 1.00 91.94 96 ALA A N 1
ATOM 737 C CA . ALA A 1 96 ? -44.341 -7.716 55.788 1.00 91.94 96 ALA A CA 1
ATOM 738 C C . ALA A 1 96 ? -45.085 -8.291 57.010 1.00 91.94 96 ALA A C 1
ATOM 740 O O . ALA A 1 96 ? -46.311 -8.202 57.098 1.00 91.94 96 ALA A O 1
ATOM 741 N N . GLU A 1 97 ? -44.348 -8.801 57.997 1.00 86.56 97 GLU A N 1
ATOM 742 C CA . GLU A 1 97 ? -44.917 -9.308 59.247 1.00 86.56 97 GLU A CA 1
ATOM 743 C C . GLU A 1 97 ? -45.552 -8.189 60.088 1.00 86.56 97 GLU A C 1
ATOM 745 O O . GLU A 1 97 ? -46.685 -8.326 60.549 1.00 86.56 97 GLU A O 1
ATOM 750 N N . ALA A 1 98 ? -44.886 -7.038 60.219 1.00 88.38 98 ALA A N 1
ATOM 751 C CA . ALA A 1 98 ? -45.443 -5.872 60.902 1.00 88.38 98 ALA A CA 1
ATOM 752 C C . ALA A 1 98 ? -46.717 -5.352 60.216 1.00 88.38 98 ALA A C 1
ATOM 754 O O . ALA A 1 98 ? -47.670 -4.971 60.896 1.00 88.38 98 ALA A O 1
ATOM 755 N N . THR A 1 99 ? -46.774 -5.363 58.882 1.00 89.69 99 THR A N 1
ATOM 756 C CA . THR A 1 99 ? -47.986 -5.000 58.138 1.00 89.69 99 THR A CA 1
ATOM 757 C C . THR A 1 99 ? -49.115 -5.998 58.367 1.00 89.69 99 THR A C 1
ATOM 759 O O . THR A 1 99 ? -50.235 -5.563 58.621 1.00 89.69 99 THR A O 1
ATOM 762 N N . ALA A 1 100 ? -48.829 -7.304 58.387 1.00 85.94 100 ALA A N 1
ATOM 763 C CA . ALA A 1 100 ? -49.825 -8.324 58.711 1.00 85.94 100 ALA A CA 1
ATOM 764 C C . ALA A 1 100 ? -50.361 -8.155 60.145 1.00 85.94 100 ALA A C 1
ATOM 766 O O . ALA A 1 100 ? -51.572 -8.177 60.368 1.00 85.94 100 ALA A O 1
ATOM 767 N N . LEU A 1 101 ? -49.481 -7.885 61.115 1.00 83.06 101 LEU A N 1
ATOM 768 C CA . LEU A 1 101 ? -49.872 -7.575 62.493 1.00 83.06 101 LEU A CA 1
ATOM 769 C C . LEU A 1 101 ? -50.752 -6.318 62.567 1.00 83.06 101 LEU A C 1
ATOM 771 O O . LEU A 1 101 ? -51.796 -6.333 63.218 1.00 83.06 101 LEU A O 1
ATOM 775 N N . LEU A 1 102 ? -50.396 -5.242 61.865 1.00 84.31 102 LEU A N 1
ATOM 776 C CA . LEU A 1 102 ? -51.209 -4.023 61.817 1.00 84.31 102 LEU A CA 1
ATOM 777 C C . LEU A 1 102 ? -52.592 -4.254 61.192 1.00 84.31 102 LEU A C 1
ATOM 779 O O . LEU A 1 102 ? -53.565 -3.660 61.660 1.00 84.31 102 LEU A O 1
ATOM 783 N N . GLU A 1 103 ? -52.710 -5.108 60.175 1.00 84.25 103 GLU A N 1
ATOM 784 C CA . GLU A 1 103 ? -54.008 -5.495 59.609 1.00 84.25 103 GLU A CA 1
ATOM 785 C C . GLU A 1 103 ? -54.863 -6.270 60.617 1.00 84.25 103 GLU A C 1
ATOM 787 O O . GLU A 1 103 ? -56.036 -5.939 60.802 1.00 84.25 103 GLU A O 1
ATOM 792 N N . THR A 1 104 ? -54.278 -7.223 61.351 1.00 80.75 104 THR A N 1
ATOM 793 C CA . THR A 1 104 ? -55.003 -7.959 62.405 1.00 80.75 104 THR A CA 1
ATOM 794 C C . THR A 1 104 ? -55.475 -7.050 63.547 1.00 80.75 104 THR A C 1
ATOM 796 O O . THR A 1 104 ? -56.603 -7.195 64.023 1.00 80.75 104 THR A O 1
ATOM 799 N N . LEU A 1 105 ? -54.667 -6.052 63.930 1.00 75.94 105 LEU A N 1
ATOM 800 C CA . LEU A 1 105 ? -55.021 -5.049 64.941 1.00 75.94 105 LEU A CA 1
ATOM 801 C C . LEU A 1 105 ? -56.164 -4.138 64.475 1.00 75.94 105 LEU A C 1
ATOM 803 O O . LEU A 1 105 ? -57.081 -3.857 65.247 1.00 75.94 105 LEU A O 1
ATOM 807 N N . LYS A 1 106 ? -56.150 -3.704 63.208 1.00 79.00 106 LYS A N 1
ATOM 808 C CA . LYS A 1 106 ? -57.246 -2.918 62.611 1.00 79.00 106 LYS A CA 1
ATOM 809 C C . LYS A 1 106 ? -58.546 -3.718 62.497 1.00 79.00 106 LYS A C 1
ATOM 811 O O . LYS A 1 106 ? -59.618 -3.129 62.594 1.00 79.00 106 LYS A O 1
ATOM 816 N N . GLY A 1 107 ? -58.460 -5.038 62.330 1.00 78.94 107 GLY A N 1
ATOM 817 C CA . GLY A 1 107 ? -59.606 -5.950 62.323 1.00 78.94 107 GLY A CA 1
ATOM 818 C C . GLY A 1 107 ? -60.228 -6.219 63.701 1.00 78.94 107 GLY A C 1
ATOM 819 O O . GLY A 1 107 ? -61.251 -6.894 63.776 1.00 78.94 107 GLY A O 1
ATOM 820 N N . GLY A 1 108 ? -59.638 -5.728 64.800 1.00 71.00 108 GLY A N 1
ATOM 821 C CA . GLY A 1 108 ? -60.178 -5.884 66.159 1.00 71.00 108 GLY A CA 1
ATOM 822 C C . GLY A 1 108 ? -60.098 -7.306 66.731 1.00 71.00 108 GLY A C 1
ATOM 823 O O . GLY A 1 108 ? -60.789 -7.618 67.698 1.00 71.00 108 GLY A O 1
ATOM 824 N N . HIS A 1 109 ? -59.281 -8.182 66.142 1.00 63.75 109 HIS A N 1
ATOM 825 C CA . HIS A 1 109 ? -59.130 -9.571 66.578 1.00 63.75 109 HIS A CA 1
ATOM 826 C C . HIS A 1 109 ? -58.064 -9.656 67.677 1.00 63.75 109 HIS A C 1
ATOM 828 O O . HIS A 1 109 ? -56.896 -9.931 67.410 1.00 63.75 109 HIS A O 1
ATOM 834 N N . PHE A 1 110 ? -58.460 -9.384 68.921 1.00 65.25 110 PHE A N 1
ATOM 835 C CA . PHE A 1 110 ? -57.585 -9.534 70.085 1.00 65.25 110 PHE A CA 1
ATOM 836 C C . PHE A 1 110 ? -57.799 -10.901 70.754 1.00 65.25 110 PHE A C 1
ATOM 838 O O . PHE A 1 110 ? -58.949 -11.312 70.939 1.00 65.25 110 PHE A O 1
ATOM 845 N N . PRO A 1 111 ? -56.726 -11.606 71.159 1.00 64.75 111 PRO A N 1
ATOM 846 C CA . PRO A 1 111 ? -56.855 -12.829 71.942 1.00 64.75 111 PRO A CA 1
ATOM 847 C C . PRO A 1 111 ? -57.513 -12.488 73.283 1.00 64.75 111 PRO A C 1
ATOM 849 O O . PRO A 1 111 ? -57.035 -11.630 74.026 1.00 64.75 111 PRO A O 1
ATOM 852 N N . SER A 1 112 ? -58.642 -13.128 73.573 1.00 66.19 112 SER A N 1
ATOM 853 C CA . SER A 1 112 ? -59.530 -12.744 74.679 1.00 66.19 112 SER A CA 1
ATOM 854 C C . SER A 1 112 ? -59.187 -13.464 75.990 1.00 66.19 112 SER A C 1
ATOM 856 O O . SER A 1 112 ? -59.782 -13.178 77.027 1.00 66.19 112 SER A O 1
ATOM 858 N N . SER A 1 113 ? -58.202 -14.374 75.971 1.00 69.31 113 SER A N 1
ATOM 859 C CA . SER A 1 113 ? -57.770 -15.161 77.132 1.00 69.31 113 SER A CA 1
ATOM 860 C C . SER A 1 113 ? -56.237 -15.301 77.243 1.00 69.31 113 SER A C 1
ATOM 862 O O . SER A 1 113 ? -55.566 -15.555 76.238 1.00 69.31 113 SER A O 1
ATOM 864 N N . PRO A 1 114 ? -55.654 -15.264 78.464 1.00 73.38 114 PRO A N 1
ATOM 865 C CA . PRO A 1 114 ? -54.234 -15.554 78.707 1.00 73.38 114 PRO A CA 1
ATOM 866 C C . PRO A 1 114 ? -53.773 -16.924 78.182 1.00 73.38 114 PRO A C 1
ATOM 868 O O . PRO A 1 114 ? -52.606 -17.095 77.825 1.00 73.38 114 PRO A O 1
ATOM 871 N N . THR A 1 115 ? -54.677 -17.908 78.109 1.00 73.56 115 THR A N 1
ATOM 872 C CA . THR A 1 115 ? -54.373 -19.234 77.550 1.00 73.56 115 THR A CA 1
ATOM 873 C C . THR A 1 115 ? -54.215 -19.210 76.030 1.00 73.56 115 THR A C 1
ATOM 875 O O . THR A 1 115 ? -53.322 -19.883 75.521 1.00 73.56 115 THR A O 1
ATOM 878 N N . GLU A 1 116 ? -54.987 -18.399 75.300 1.00 73.56 116 GLU A N 1
ATOM 879 C CA . GLU A 1 116 ? -54.845 -18.235 73.842 1.00 73.56 116 GLU A CA 1
ATOM 880 C C . GLU A 1 116 ? -53.505 -17.592 73.482 1.00 73.56 116 GLU A C 1
ATOM 882 O O . GLU A 1 116 ? -52.821 -18.062 72.576 1.00 73.56 116 GLU A O 1
ATOM 887 N N . ILE A 1 117 ? -53.071 -16.594 74.256 1.00 75.44 117 ILE A N 1
ATOM 888 C CA . ILE A 1 117 ? -51.748 -15.965 74.118 1.00 75.44 117 ILE A CA 1
ATOM 889 C C . ILE A 1 117 ? -50.636 -16.999 74.351 1.00 75.44 117 ILE A C 1
ATOM 891 O O . ILE A 1 117 ? -49.662 -17.054 73.599 1.00 75.44 117 ILE A O 1
ATOM 895 N N . GLY A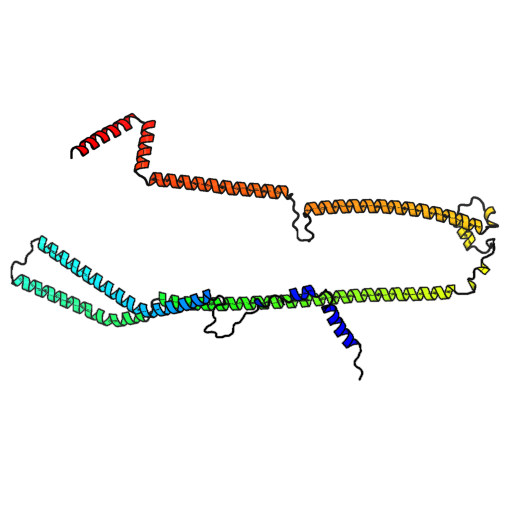 1 118 ? -50.791 -17.860 75.361 1.00 80.44 118 GLY A N 1
ATOM 896 C CA . GLY A 1 118 ? -49.853 -18.950 75.637 1.00 80.44 118 GLY A CA 1
ATOM 897 C C . GLY A 1 118 ? -49.771 -19.985 74.509 1.00 80.44 118 GLY A C 1
ATOM 898 O O . GLY A 1 118 ? -48.680 -20.468 74.199 1.00 80.44 118 GLY A O 1
ATOM 899 N N . HIS A 1 119 ? -50.896 -20.307 73.866 1.00 80.12 119 HIS A N 1
ATOM 900 C CA . HIS A 1 119 ? -50.935 -21.196 72.702 1.00 80.12 119 HIS A CA 1
ATOM 901 C C . HIS A 1 119 ? -50.332 -20.549 71.452 1.00 80.12 119 HIS A C 1
ATOM 903 O O . HIS A 1 119 ? -49.551 -21.206 70.761 1.00 80.12 119 HIS A O 1
ATOM 909 N N . LEU A 1 120 ? -50.620 -19.269 71.196 1.00 79.75 120 LEU A N 1
ATOM 910 C CA . LEU A 1 120 ? -50.046 -18.521 70.077 1.00 79.75 120 LEU A CA 1
ATOM 911 C C . LEU A 1 120 ? -48.525 -18.419 70.207 1.00 79.75 120 LEU A C 1
ATOM 913 O O . LEU A 1 120 ? -47.806 -18.722 69.262 1.00 79.75 120 LEU A O 1
ATOM 917 N N . ARG A 1 121 ? -48.032 -18.087 71.407 1.00 81.88 121 ARG A N 1
ATOM 918 C CA . ARG A 1 121 ? -46.597 -18.025 71.702 1.00 81.88 121 ARG A CA 1
ATOM 919 C C . ARG A 1 121 ? -45.913 -19.366 71.454 1.00 81.88 121 ARG A C 1
ATOM 921 O O . ARG A 1 121 ? -44.942 -19.415 70.716 1.00 81.88 121 ARG A O 1
ATOM 928 N N . LYS A 1 122 ? -46.474 -20.466 71.968 1.00 85.81 122 LYS A N 1
ATOM 929 C CA . LYS A 1 122 ? -45.952 -21.818 71.698 1.00 85.81 122 LYS A CA 1
ATOM 930 C C . LYS A 1 122 ? -45.989 -22.189 70.214 1.00 85.81 122 LYS A C 1
ATOM 932 O O . LYS A 1 122 ? -45.159 -22.975 69.771 1.00 85.81 122 LYS A O 1
ATOM 937 N N . SER A 1 123 ? -46.961 -21.684 69.455 1.00 84.50 123 SER A N 1
ATOM 938 C CA . SER A 1 123 ? -47.027 -21.901 68.008 1.00 84.50 123 SER A CA 1
ATOM 939 C C . SER A 1 123 ? -45.957 -21.104 67.264 1.00 84.50 123 SER A C 1
ATOM 941 O O . SER A 1 123 ? -45.365 -21.630 66.328 1.00 84.50 123 SER A O 1
ATOM 943 N N . ILE A 1 124 ? -45.695 -19.863 67.681 1.00 83.38 124 ILE A N 1
ATOM 944 C CA . ILE A 1 124 ? -44.629 -19.020 67.129 1.00 83.38 124 ILE A CA 1
ATOM 945 C C . ILE A 1 124 ? -43.263 -19.626 67.455 1.00 83.38 124 ILE A C 1
ATOM 947 O O . ILE A 1 124 ? -42.468 -19.800 66.541 1.00 83.38 124 ILE A O 1
ATOM 951 N N . ASP A 1 125 ? -43.030 -20.041 68.702 1.00 86.81 125 ASP A N 1
ATOM 952 C CA . ASP A 1 125 ? -41.784 -20.697 69.117 1.00 86.81 125 ASP A CA 1
ATOM 953 C C . ASP A 1 125 ? -41.525 -21.958 68.271 1.00 86.81 125 ASP A C 1
ATOM 955 O O . ASP A 1 125 ? -40.452 -22.114 67.703 1.00 86.81 125 ASP A O 1
ATOM 959 N N . LYS A 1 126 ? -42.550 -22.795 68.048 1.00 88.00 126 LYS A N 1
ATOM 960 C CA . LYS A 1 126 ? -42.445 -23.963 67.153 1.00 88.00 126 LYS A CA 1
ATOM 961 C C . LYS A 1 126 ? -42.156 -23.604 65.695 1.00 88.00 126 LYS A C 1
ATOM 963 O O . LYS A 1 126 ? -41.488 -24.371 65.006 1.00 88.00 126 LYS A O 1
ATOM 968 N N . ASN A 1 127 ? -42.700 -22.496 65.198 1.00 86.25 127 ASN A N 1
ATOM 969 C CA . ASN A 1 127 ? -42.440 -22.040 63.833 1.00 86.25 127 ASN A CA 1
ATOM 970 C C . ASN A 1 127 ? -41.017 -21.482 63.697 1.00 86.25 127 ASN A C 1
ATOM 972 O O . ASN A 1 127 ? -40.377 -21.720 62.677 1.00 86.25 127 ASN A O 1
ATOM 976 N N . ILE A 1 128 ? -40.512 -20.795 64.726 1.00 85.00 128 ILE A N 1
ATOM 977 C CA . ILE A 1 128 ? -39.120 -20.342 64.809 1.00 85.00 128 ILE A CA 1
ATOM 978 C C . ILE A 1 128 ? -38.184 -21.552 64.843 1.00 85.00 128 ILE A C 1
ATOM 980 O O . ILE A 1 128 ? -37.245 -21.602 64.055 1.00 85.00 128 ILE A O 1
ATOM 984 N N . ASP A 1 129 ? -38.470 -22.552 65.678 1.00 88.38 129 ASP A N 1
ATOM 985 C CA . ASP A 1 129 ? -37.660 -23.771 65.775 1.00 88.38 129 ASP A CA 1
ATOM 986 C C . ASP A 1 129 ? -37.616 -24.529 64.440 1.00 88.38 129 ASP A C 1
ATOM 988 O O . ASP A 1 129 ? -36.541 -24.918 63.988 1.00 88.38 129 ASP A O 1
ATOM 992 N N . LYS A 1 130 ? -38.758 -24.658 63.748 1.00 88.62 130 LYS A N 1
ATOM 993 C CA . LYS A 1 130 ? -38.809 -25.231 62.392 1.00 88.62 130 LYS A CA 1
ATOM 994 C C . LYS A 1 130 ? -37.997 -24.429 61.380 1.00 88.62 130 LYS A C 1
ATOM 996 O O . LYS A 1 130 ? -37.261 -25.014 60.596 1.00 88.62 130 LYS A O 1
ATOM 1001 N N . ALA A 1 131 ? -38.106 -23.102 61.398 1.00 83.38 131 ALA A N 1
ATOM 1002 C CA . ALA A 1 131 ? -37.340 -22.246 60.498 1.00 83.38 131 ALA A CA 1
ATOM 1003 C C . ALA A 1 131 ? -35.825 -22.344 60.763 1.00 83.38 131 ALA A C 1
ATOM 1005 O O . ALA A 1 131 ? -35.033 -22.291 59.824 1.00 83.38 131 ALA A O 1
ATOM 1006 N N . ILE A 1 132 ? -35.413 -22.519 62.024 1.00 85.25 132 ILE A N 1
ATOM 1007 C CA . ILE A 1 132 ? -34.015 -22.767 62.400 1.00 85.25 132 ILE A CA 1
ATOM 1008 C C . ILE A 1 132 ? -33.560 -24.144 61.900 1.00 85.25 132 ILE A C 1
ATOM 1010 O O . ILE A 1 132 ? -32.490 -24.235 61.301 1.00 85.25 132 ILE A O 1
ATOM 1014 N N . GLU A 1 133 ? -34.362 -25.199 62.082 1.00 86.81 133 GLU A N 1
ATOM 1015 C CA . GLU A 1 133 ? -34.058 -26.537 61.549 1.00 86.81 133 GLU A 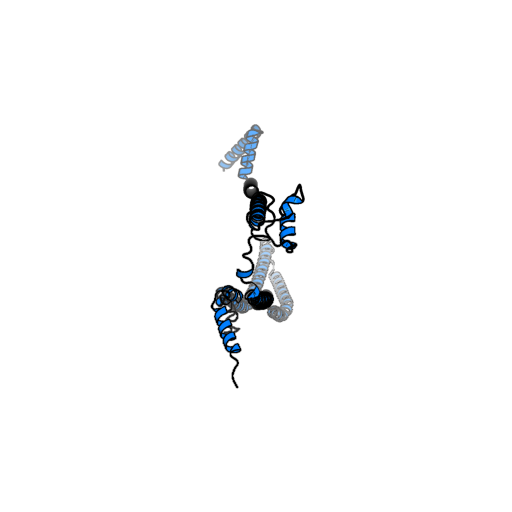CA 1
ATOM 1016 C C . GLU A 1 133 ? -33.932 -26.545 60.019 1.00 86.81 133 GLU A C 1
ATOM 1018 O O . GLU A 1 133 ? -33.021 -27.179 59.489 1.00 86.81 133 GLU A O 1
ATOM 1023 N N . GLU A 1 134 ? -34.789 -25.810 59.305 1.00 85.25 134 GLU A N 1
ATOM 1024 C CA . GLU A 1 134 ? -34.728 -25.665 57.845 1.00 85.25 134 GLU A CA 1
ATOM 1025 C C . GLU A 1 134 ? -33.515 -24.834 57.383 1.00 85.25 134 GLU A C 1
ATOM 1027 O O . GLU A 1 134 ? -32.925 -25.117 56.337 1.00 85.25 134 GLU A O 1
ATOM 1032 N N . ALA A 1 135 ? -33.096 -23.832 58.163 1.00 81.00 135 ALA A N 1
ATOM 1033 C CA . ALA A 1 135 ? -31.950 -22.978 57.846 1.00 81.00 135 ALA A CA 1
ATOM 1034 C C . ALA A 1 135 ? -30.591 -23.642 58.134 1.00 81.00 135 ALA A C 1
ATOM 1036 O O . ALA A 1 135 ? -29.609 -23.360 57.443 1.00 81.00 135 ALA A O 1
ATOM 1037 N N . GLN A 1 136 ? -30.515 -24.533 59.123 1.00 84.06 136 GLN A N 1
ATOM 1038 C CA . GLN A 1 136 ? -29.283 -25.198 59.555 1.00 84.06 136 GLN A CA 1
ATOM 1039 C C . GLN A 1 136 ? -28.524 -25.959 58.448 1.00 84.06 136 GLN A C 1
ATOM 1041 O O . GLN A 1 136 ? -27.311 -25.750 58.319 1.00 84.06 136 GLN A O 1
ATOM 1046 N N . PRO A 1 137 ? -29.168 -26.801 57.611 1.00 83.38 137 PRO A N 1
ATOM 1047 C CA . PRO A 1 137 ? -28.474 -27.476 56.516 1.00 83.38 137 PRO A CA 1
ATOM 1048 C C . PRO A 1 137 ? -27.971 -26.477 55.465 1.00 83.38 137 PRO A C 1
ATOM 1050 O O . PRO A 1 137 ? -26.840 -26.610 54.993 1.00 83.38 137 PRO A O 1
ATOM 1053 N N . LEU A 1 138 ? -28.739 -25.423 55.167 1.00 79.00 138 LEU A N 1
ATOM 1054 C CA . LEU A 1 138 ? -28.336 -24.373 54.227 1.00 79.00 138 LEU A CA 1
ATOM 1055 C C . LEU A 1 138 ? -27.101 -23.614 54.729 1.00 79.00 138 LEU A C 1
ATOM 1057 O O . LEU A 1 138 ? -26.132 -23.473 53.984 1.00 79.00 138 LEU A O 1
ATOM 1061 N N . LEU A 1 139 ? -27.089 -23.217 56.005 1.00 79.44 139 LEU A N 1
ATOM 1062 C CA . LEU A 1 139 ? -25.953 -22.579 56.684 1.00 79.44 139 LEU A CA 1
ATOM 1063 C C . LEU A 1 139 ? -24.695 -23.454 56.699 1.00 79.44 139 LEU A C 1
ATOM 1065 O O . LEU A 1 139 ? -23.593 -22.917 56.653 1.00 79.44 139 LEU A O 1
ATOM 1069 N N . SER A 1 140 ? -24.842 -24.781 56.737 1.00 79.50 140 SER A N 1
ATOM 1070 C CA . SER A 1 140 ? -23.706 -25.711 56.690 1.00 79.50 140 SER A CA 1
ATOM 1071 C C . SER A 1 140 ? -23.109 -25.876 55.285 1.00 79.50 140 SER A C 1
ATOM 1073 O O . SER A 1 140 ? -21.900 -26.048 55.153 1.00 79.50 140 SER A O 1
ATOM 1075 N N . SER A 1 141 ? -23.933 -25.762 54.236 1.00 79.06 141 SER A N 1
ATOM 1076 C CA . SER A 1 141 ? -23.510 -25.843 52.826 1.00 79.06 141 SER A CA 1
ATOM 1077 C C . SER A 1 141 ? -23.073 -24.507 52.210 1.00 79.06 141 SER A C 1
ATOM 1079 O O . SER A 1 141 ? -22.380 -24.482 51.196 1.00 79.06 141 SER A O 1
ATOM 1081 N N . LEU A 1 142 ? -23.470 -23.380 52.809 1.00 78.19 142 LEU A N 1
ATOM 1082 C CA . LEU A 1 142 ? -23.178 -22.039 52.299 1.00 78.19 142 LEU A CA 1
ATOM 1083 C C . LEU A 1 142 ? -21.671 -21.718 52.240 1.00 78.19 142 LEU A C 1
ATOM 1085 O O . LEU A 1 142 ? -21.244 -21.144 51.239 1.00 78.19 142 LEU A O 1
ATOM 1089 N N . PRO A 1 143 ? -20.842 -22.071 53.246 1.00 78.31 143 PRO A N 1
ATOM 1090 C CA . PRO A 1 143 ? -19.421 -21.739 53.235 1.00 78.31 143 PRO A CA 1
ATOM 1091 C C . PRO A 1 143 ? -18.665 -22.418 52.092 1.00 78.31 143 PRO A C 1
ATOM 1093 O O . PRO A 1 143 ? -17.833 -21.772 51.465 1.00 78.31 143 PRO A O 1
ATOM 1096 N N . SER A 1 144 ? -18.975 -23.682 51.778 1.00 76.19 144 SER A N 1
ATOM 1097 C CA . SER A 1 144 ? -18.337 -24.396 50.665 1.00 76.19 144 SER A CA 1
ATOM 1098 C C . SER A 1 144 ? -18.780 -23.848 49.309 1.00 76.19 144 SER A C 1
ATOM 1100 O O . SER A 1 144 ? -17.931 -23.630 48.450 1.00 76.19 144 SER A O 1
ATOM 1102 N N . LEU A 1 145 ? -20.070 -23.526 49.134 1.00 76.31 145 LEU A N 1
ATOM 1103 C CA . LEU A 1 145 ? -20.561 -22.869 47.915 1.00 76.31 145 LEU A CA 1
ATOM 1104 C C . LEU A 1 145 ? -19.966 -21.467 47.726 1.00 76.31 145 LEU A C 1
ATOM 1106 O O . LEU A 1 145 ? -19.633 -21.090 46.608 1.00 76.31 145 LEU A O 1
ATOM 1110 N N . LEU A 1 146 ? -19.813 -20.687 48.800 1.00 70.06 146 LEU A N 1
ATOM 1111 C CA . LEU A 1 146 ? -19.159 -19.374 48.752 1.00 70.06 146 LEU A CA 1
ATOM 1112 C C . LEU A 1 146 ? -17.664 -19.496 48.444 1.00 70.06 146 LEU A C 1
ATOM 1114 O O . LEU A 1 146 ? -17.105 -18.625 47.784 1.00 70.06 146 LEU A O 1
ATOM 1118 N N . GLN A 1 147 ? -17.019 -20.575 48.888 1.00 69.50 147 GLN A N 1
ATOM 1119 C CA . GLN A 1 147 ? -15.622 -20.860 48.577 1.00 69.50 147 GLN A CA 1
ATOM 1120 C C . GLN A 1 147 ? -15.440 -21.315 47.118 1.00 69.50 147 GLN A C 1
ATOM 1122 O O . GLN A 1 147 ? -14.465 -20.915 46.483 1.00 69.50 147 GLN A O 1
ATOM 1127 N N . GLU A 1 148 ? -16.384 -22.074 46.551 1.00 71.44 148 GLU A N 1
ATOM 1128 C CA . GLU A 1 148 ? -16.441 -22.377 45.111 1.00 71.44 148 GLU A CA 1
ATOM 1129 C C . GLU A 1 148 ? -16.746 -21.131 44.271 1.00 71.44 148 GLU A C 1
ATOM 1131 O O . GLU A 1 148 ? -16.056 -20.868 43.291 1.00 71.44 148 GLU A O 1
ATOM 1136 N N . LEU A 1 149 ? -17.712 -20.306 44.682 1.00 68.69 149 LEU A N 1
ATOM 1137 C CA . LEU A 1 149 ? -18.016 -19.035 44.018 1.00 68.69 149 LEU A CA 1
ATOM 1138 C C . LEU A 1 149 ? -16.833 -18.056 44.099 1.00 68.69 149 LEU A C 1
ATOM 1140 O O . LEU A 1 149 ? -16.587 -17.310 43.163 1.00 68.69 149 LEU A O 1
ATOM 1144 N N . GLY A 1 150 ? -16.093 -18.056 45.209 1.00 64.56 150 GLY A N 1
ATOM 1145 C CA . GLY A 1 150 ? -14.896 -17.236 45.387 1.00 64.56 150 GLY A CA 1
ATOM 1146 C C . GLY A 1 150 ? -13.673 -17.756 44.625 1.00 64.56 150 GLY A C 1
ATOM 1147 O O . GLY A 1 150 ? -12.827 -16.957 44.222 1.00 64.56 150 GLY A O 1
ATOM 1148 N N . SER A 1 151 ? -13.568 -19.075 44.411 1.00 62.88 151 SER A N 1
ATOM 1149 C CA . SER A 1 151 ? -12.511 -19.682 43.587 1.00 62.88 151 SER A CA 1
ATOM 1150 C C . SER A 1 151 ? -12.786 -19.535 42.088 1.00 62.88 151 SER A C 1
ATOM 1152 O O . SER A 1 151 ? -11.849 -19.375 41.305 1.00 62.88 151 SER A O 1
ATOM 1154 N N . LEU A 1 152 ? -14.061 -19.441 41.703 1.00 64.75 152 LEU A N 1
ATOM 1155 C CA . LEU A 1 152 ? -14.529 -18.786 40.484 1.00 64.75 152 LEU A CA 1
ATOM 1156 C C . LEU A 1 152 ? -14.330 -17.266 40.618 1.00 64.75 152 LEU A C 1
ATOM 1158 O O . LEU A 1 152 ? -15.297 -16.510 40.669 1.00 64.75 152 LEU A O 1
ATOM 1162 N N . GLN A 1 153 ? -13.071 -16.809 40.709 1.00 59.00 153 GLN A N 1
ATOM 1163 C CA . GLN A 1 153 ? -12.713 -15.387 40.611 1.00 59.00 153 GLN A CA 1
ATOM 1164 C C . GLN A 1 153 ? -13.613 -14.725 39.565 1.00 59.00 153 GLN A C 1
ATOM 1166 O O . GLN A 1 153 ? -13.644 -15.188 38.423 1.00 59.00 153 GLN A O 1
ATOM 1171 N N . GLY A 1 154 ? -14.388 -13.719 39.996 1.00 64.69 154 GLY A N 1
ATOM 1172 C CA . GLY A 1 154 ? -15.512 -13.172 39.237 1.00 64.69 154 GLY A CA 1
ATOM 1173 C C . GLY A 1 154 ? -15.145 -13.011 37.772 1.00 64.69 154 GLY A C 1
ATOM 1174 O O . GLY A 1 154 ? -14.104 -12.424 37.476 1.00 64.69 154 GLY A O 1
ATOM 1175 N N . GLY A 1 155 ? -15.960 -13.582 36.878 1.00 70.88 155 GLY A N 1
ATOM 1176 C CA . GLY A 1 155 ? -15.631 -13.704 35.455 1.00 70.88 155 GLY A CA 1
ATOM 1177 C C . GLY A 1 155 ? -15.067 -12.413 34.859 1.00 70.88 155 GLY A C 1
ATOM 1178 O O . GLY A 1 155 ? -14.117 -12.473 34.099 1.00 70.88 155 GLY A O 1
ATOM 1179 N N . GLU A 1 156 ? -15.550 -11.255 35.310 1.00 76.31 156 GLU A N 1
ATOM 1180 C CA . GLU A 1 156 ? -15.082 -9.925 34.905 1.00 76.31 156 GLU A CA 1
ATOM 1181 C C . GLU A 1 156 ? -13.602 -9.633 35.228 1.00 76.31 156 GLU A C 1
ATOM 1183 O O . GLU A 1 156 ? -12.893 -9.077 34.392 1.00 76.31 156 GLU A O 1
ATOM 1188 N N . ILE A 1 157 ? -13.089 -10.040 36.395 1.00 81.94 157 ILE A N 1
ATOM 1189 C CA . ILE A 1 157 ? -11.670 -9.864 36.761 1.00 81.94 157 ILE A CA 1
ATOM 1190 C C . ILE A 1 157 ? -10.787 -10.788 35.932 1.00 81.94 157 ILE A C 1
ATOM 1192 O O . ILE A 1 157 ? -9.712 -10.395 35.477 1.00 81.94 157 ILE A O 1
ATOM 1196 N N . LEU A 1 158 ? -11.245 -12.024 35.739 1.00 82.56 158 LEU A N 1
ATOM 1197 C CA . LEU A 1 158 ? -10.539 -12.999 34.927 1.00 82.56 158 LEU A CA 1
ATOM 1198 C C . LEU A 1 158 ? -10.508 -12.561 33.454 1.00 82.56 158 LEU A C 1
ATOM 1200 O O . LEU A 1 158 ? -9.465 -12.655 32.810 1.00 82.56 158 LEU A O 1
ATOM 1204 N N . THR A 1 159 ? -11.616 -12.025 32.938 1.00 85.62 159 THR A N 1
ATOM 1205 C CA . THR A 1 159 ? -11.692 -11.394 31.616 1.00 85.62 159 THR A CA 1
ATOM 1206 C C . THR A 1 159 ? -10.710 -10.231 31.519 1.00 85.62 159 THR A C 1
ATOM 1208 O O . THR A 1 159 ? -9.914 -10.212 30.586 1.00 85.62 159 THR A O 1
ATOM 1211 N N . GLY A 1 160 ? -10.661 -9.344 32.519 1.00 87.25 160 GLY A N 1
ATOM 1212 C CA . GLY A 1 160 ? -9.687 -8.248 32.560 1.00 87.25 160 GLY A CA 1
ATOM 1213 C C . GLY A 1 160 ? -8.226 -8.719 32.493 1.00 87.25 160 GLY A C 1
ATOM 1214 O O . GLY A 1 160 ? -7.416 -8.131 31.778 1.00 87.25 160 GLY A O 1
ATOM 1215 N N . ASP A 1 161 ? -7.881 -9.822 33.167 1.00 86.06 161 ASP A N 1
ATOM 1216 C CA . ASP A 1 161 ? -6.542 -10.426 33.095 1.00 86.06 161 ASP A CA 1
ATOM 1217 C C . ASP A 1 161 ? -6.204 -10.961 31.700 1.00 86.06 161 ASP A C 1
ATOM 1219 O O . ASP A 1 161 ? -5.065 -10.840 31.236 1.00 86.06 161 ASP A O 1
ATOM 1223 N N . TYR A 1 162 ? -7.168 -11.606 31.042 1.00 88.50 162 TYR A N 1
ATOM 1224 C CA . TYR A 1 162 ? -6.981 -12.112 29.686 1.00 88.50 162 TYR A CA 1
ATOM 1225 C C . TYR A 1 162 ? -6.898 -10.977 28.671 1.00 88.50 162 TYR A C 1
ATOM 1227 O O . TYR A 1 162 ? -6.016 -11.020 27.816 1.00 88.50 162 TYR A O 1
ATOM 1235 N N . ASP A 1 163 ? -7.709 -9.934 28.812 1.00 88.62 163 ASP A N 1
ATOM 1236 C CA . ASP A 1 163 ? -7.655 -8.747 27.960 1.00 88.62 163 ASP A CA 1
ATOM 1237 C C . ASP A 1 163 ? -6.295 -8.055 28.059 1.00 88.62 163 ASP A C 1
ATOM 1239 O O . ASP A 1 163 ? -5.696 -7.690 27.048 1.00 88.62 163 ASP A O 1
ATOM 1243 N N . LEU A 1 164 ? -5.741 -7.938 29.267 1.00 87.31 164 LEU A N 1
ATOM 1244 C CA . LEU A 1 164 ? -4.414 -7.368 29.478 1.00 87.31 164 LEU A CA 1
ATOM 1245 C C . LEU A 1 164 ? -3.308 -8.226 28.833 1.00 87.31 164 LEU A C 1
ATOM 1247 O O . LEU A 1 164 ? -2.376 -7.699 28.216 1.00 87.31 164 LEU A O 1
ATOM 1251 N N . LYS A 1 165 ? -3.418 -9.558 28.918 1.00 87.12 165 LYS A N 1
ATOM 1252 C CA . LYS A 1 165 ? -2.503 -10.487 28.230 1.00 87.12 165 LYS A CA 1
ATOM 1253 C C . LYS A 1 165 ? -2.623 -10.385 26.708 1.00 87.12 165 LYS A C 1
ATOM 1255 O O . LYS A 1 165 ? -1.591 -10.383 26.038 1.00 87.12 165 LYS A O 1
ATOM 1260 N N . LEU A 1 166 ? -3.839 -10.265 26.178 1.00 88.62 166 LEU A N 1
ATOM 1261 C CA . LEU A 1 166 ? -4.098 -10.081 24.748 1.00 88.62 166 LEU A CA 1
ATOM 1262 C C . LEU A 1 166 ? -3.505 -8.761 24.253 1.00 88.62 166 LEU A C 1
ATOM 1264 O O . LEU A 1 166 ? -2.707 -8.779 23.322 1.00 88.62 166 LEU A O 1
ATOM 1268 N N . LYS A 1 167 ? -3.754 -7.643 24.950 1.00 84.06 167 LYS A N 1
ATOM 1269 C CA . LYS A 1 167 ? -3.137 -6.339 24.642 1.00 84.06 167 LYS A CA 1
ATOM 1270 C C . LYS A 1 167 ? -1.608 -6.433 24.563 1.00 84.06 167 LYS A C 1
ATOM 1272 O O . LYS A 1 167 ? -0.990 -5.875 23.654 1.00 84.06 167 LYS A O 1
ATOM 1277 N N . ARG A 1 168 ? -0.980 -7.159 25.496 1.00 83.25 168 ARG A N 1
ATOM 1278 C CA . ARG A 1 168 ? 0.474 -7.392 25.492 1.00 83.25 168 ARG A CA 1
ATOM 1279 C C . ARG A 1 168 ? 0.920 -8.212 24.279 1.00 83.25 168 ARG A C 1
ATOM 1281 O O . ARG A 1 168 ? 1.940 -7.898 23.668 1.00 83.25 168 ARG A O 1
ATOM 1288 N N . GLN A 1 169 ? 0.187 -9.265 23.936 1.00 87.31 169 GLN A N 1
ATOM 1289 C CA . GLN A 1 169 ? 0.490 -10.100 22.776 1.00 87.31 169 GLN A CA 1
ATOM 1290 C C . GLN A 1 169 ? 0.332 -9.330 21.459 1.00 87.31 169 GLN A C 1
ATOM 1292 O O . GLN A 1 169 ? 1.202 -9.423 20.592 1.00 87.31 169 GLN A O 1
ATOM 1297 N N . ASP A 1 170 ? -0.719 -8.525 21.327 1.00 85.44 170 ASP A N 1
ATOM 1298 C CA . ASP A 1 170 ? -0.966 -7.677 20.160 1.00 85.44 170 ASP A CA 1
ATOM 1299 C C . ASP A 1 170 ? 0.167 -6.673 19.952 1.00 85.44 170 ASP A C 1
ATOM 1301 O O . ASP A 1 170 ? 0.616 -6.455 18.825 1.00 85.44 170 ASP A O 1
ATOM 1305 N N . TYR A 1 171 ? 0.693 -6.102 21.040 1.00 81.25 171 TYR A N 1
ATOM 1306 C CA . TYR A 1 171 ? 1.864 -5.234 20.973 1.00 81.25 171 TYR A CA 1
ATOM 1307 C C . TYR A 1 171 ? 3.084 -5.954 20.385 1.00 81.25 171 TYR A C 1
ATOM 1309 O O . TYR A 1 171 ? 3.706 -5.446 19.448 1.00 81.25 171 TYR A O 1
ATOM 1317 N N . PHE A 1 172 ? 3.421 -7.143 20.897 1.00 81.44 172 PHE A N 1
ATOM 1318 C CA . PHE A 1 172 ? 4.564 -7.905 20.386 1.00 81.44 172 PHE A CA 1
ATOM 1319 C C . PHE A 1 172 ? 4.366 -8.342 18.939 1.00 81.44 172 PHE A C 1
ATOM 1321 O O . PHE A 1 172 ? 5.300 -8.231 18.148 1.00 81.44 172 PHE A O 1
ATOM 1328 N N . THR A 1 173 ? 3.158 -8.767 18.577 1.00 87.75 173 THR A N 1
ATOM 1329 C CA . THR A 1 173 ? 2.812 -9.148 17.202 1.00 87.75 173 THR A CA 1
ATOM 1330 C C . THR A 1 173 ? 3.000 -7.960 16.263 1.00 87.75 173 THR A C 1
ATOM 1332 O O . THR A 1 173 ? 3.724 -8.048 15.276 1.00 87.75 173 THR A O 1
ATOM 1335 N N . LYS A 1 174 ? 2.493 -6.783 16.643 1.00 82.62 174 LYS A N 1
ATOM 1336 C CA . LYS A 1 174 ? 2.678 -5.547 15.876 1.00 82.62 174 LYS A CA 1
ATOM 1337 C C . LYS A 1 174 ? 4.149 -5.155 15.729 1.00 82.62 174 LYS A C 1
ATOM 1339 O O . LYS A 1 174 ? 4.549 -4.640 14.686 1.00 82.62 174 LYS A O 1
ATOM 1344 N N . LYS A 1 175 ? 4.970 -5.371 16.761 1.00 78.75 175 LYS A N 1
ATOM 1345 C CA . LYS A 1 175 ? 6.420 -5.137 16.686 1.00 78.75 175 LYS A CA 1
ATOM 1346 C C . LYS A 1 175 ? 7.114 -6.135 15.765 1.00 78.75 175 LYS A C 1
ATOM 1348 O O . LYS A 1 175 ? 7.959 -5.722 14.976 1.00 78.75 175 LYS A O 1
ATOM 1353 N N . GLN A 1 176 ? 6.731 -7.406 15.810 1.00 85.62 176 GLN A N 1
ATOM 1354 C CA . GLN A 1 176 ? 7.226 -8.419 14.879 1.00 85.62 176 GLN A CA 1
ATOM 1355 C C . GLN A 1 176 ? 6.869 -8.067 13.431 1.00 85.62 176 GLN A C 1
ATOM 1357 O O . GLN A 1 176 ? 7.754 -8.086 12.579 1.00 85.62 176 GLN A O 1
ATOM 1362 N N . ASP A 1 177 ? 5.637 -7.635 13.161 1.00 86.31 177 ASP A N 1
ATOM 1363 C CA . ASP A 1 177 ? 5.210 -7.200 11.826 1.00 86.31 177 ASP A CA 1
ATOM 1364 C C . ASP A 1 177 ? 6.017 -5.999 11.317 1.00 86.31 177 ASP A C 1
ATOM 1366 O O . ASP A 1 177 ? 6.394 -5.949 10.144 1.00 86.31 177 ASP A O 1
ATOM 1370 N N . GLN A 1 178 ? 6.342 -5.043 12.197 1.00 82.06 178 GLN A N 1
ATOM 1371 C CA . GLN A 1 178 ? 7.235 -3.930 11.859 1.00 82.06 178 GLN A CA 1
ATOM 1372 C C . GLN A 1 178 ? 8.618 -4.441 11.445 1.00 82.06 178 GLN A C 1
ATOM 1374 O O . GLN A 1 178 ? 9.117 -4.058 10.388 1.00 82.06 178 GLN A O 1
ATOM 1379 N N . VAL A 1 179 ? 9.217 -5.345 12.228 1.00 84.25 179 VAL A N 1
ATOM 1380 C CA . VAL A 1 179 ? 10.520 -5.954 11.907 1.00 84.25 179 VAL A CA 1
ATOM 1381 C C . VAL A 1 179 ? 10.471 -6.668 10.562 1.00 84.25 179 VAL A C 1
ATOM 1383 O O . VAL A 1 179 ? 11.338 -6.447 9.717 1.00 84.25 179 VAL A O 1
ATOM 1386 N N . ILE A 1 180 ? 9.443 -7.485 10.337 1.00 87.25 180 ILE A N 1
ATOM 1387 C CA . ILE A 1 180 ? 9.253 -8.222 9.088 1.00 87.25 180 ILE A CA 1
ATOM 1388 C C . ILE A 1 180 ? 9.146 -7.246 7.916 1.00 87.25 180 ILE A C 1
ATOM 1390 O O . ILE A 1 180 ? 9.846 -7.416 6.923 1.00 87.25 180 ILE A O 1
ATOM 1394 N N . SER A 1 181 ? 8.343 -6.189 8.038 1.00 84.75 181 SER A N 1
ATOM 1395 C CA . SER A 1 181 ? 8.193 -5.165 6.999 1.00 84.75 181 SER A CA 1
ATOM 1396 C C . SER A 1 181 ? 9.520 -4.476 6.663 1.00 84.75 181 SER A C 1
ATOM 1398 O O . SER A 1 181 ? 9.861 -4.309 5.485 1.00 84.75 181 SER A O 1
ATOM 1400 N N . HIS A 1 182 ? 10.322 -4.139 7.678 1.00 83.88 182 HIS A N 1
ATOM 1401 C CA . HIS A 1 182 ? 11.651 -3.565 7.471 1.00 83.88 182 HIS A CA 1
ATOM 1402 C C . HIS A 1 182 ? 12.603 -4.545 6.778 1.00 83.88 182 HIS A C 1
ATOM 1404 O O . HIS A 1 182 ? 13.266 -4.152 5.818 1.00 83.88 182 HIS A O 1
ATOM 1410 N N . LEU A 1 183 ? 12.633 -5.814 7.194 1.00 88.12 183 LEU A N 1
ATOM 1411 C CA . LEU A 1 183 ? 13.467 -6.850 6.576 1.00 88.12 183 LEU A CA 1
ATOM 1412 C C . LEU A 1 183 ? 13.053 -7.141 5.129 1.00 88.12 183 LEU A C 1
ATOM 1414 O O . LEU A 1 183 ? 13.908 -7.249 4.252 1.00 88.12 183 LEU A O 1
ATOM 1418 N N . VAL A 1 184 ? 11.750 -7.216 4.852 1.00 90.38 184 VAL A N 1
ATOM 1419 C CA . VAL A 1 184 ? 11.215 -7.379 3.492 1.00 90.38 184 VAL A CA 1
ATOM 1420 C C . VAL A 1 184 ? 11.601 -6.184 2.627 1.00 90.38 184 VAL A C 1
ATOM 1422 O O . VAL A 1 184 ? 12.075 -6.369 1.510 1.00 90.38 184 VAL A O 1
ATOM 1425 N N . SER A 1 185 ? 11.480 -4.964 3.154 1.00 86.44 185 SER A N 1
ATOM 1426 C CA . SER A 1 185 ? 11.881 -3.748 2.440 1.00 86.44 185 SER A CA 1
ATOM 1427 C C . SER A 1 185 ? 13.387 -3.703 2.177 1.00 86.44 185 SER A C 1
ATOM 1429 O O . SER A 1 185 ? 13.816 -3.323 1.090 1.00 86.44 185 SER A O 1
ATOM 1431 N N . GLN A 1 186 ? 14.208 -4.100 3.152 1.00 87.19 186 GLN A N 1
ATOM 1432 C CA . GLN A 1 186 ? 15.659 -4.192 2.997 1.00 87.19 186 GLN A CA 1
ATOM 1433 C C . GLN A 1 186 ? 16.033 -5.222 1.927 1.00 87.19 186 GLN A C 1
ATOM 1435 O O . GLN A 1 186 ? 16.851 -4.925 1.059 1.00 87.19 186 GLN A O 1
ATOM 1440 N N . ARG A 1 187 ? 15.396 -6.396 1.946 1.00 90.94 187 ARG A N 1
ATOM 1441 C CA . ARG A 1 187 ? 15.609 -7.438 0.940 1.00 90.94 187 ARG A CA 1
ATOM 1442 C C . ARG A 1 187 ? 15.165 -6.988 -0.449 1.00 90.94 187 ARG A C 1
ATOM 1444 O O . ARG A 1 187 ? 15.903 -7.164 -1.407 1.00 90.94 187 ARG A O 1
ATOM 1451 N N . ALA A 1 188 ? 13.999 -6.360 -0.575 1.00 87.94 188 ALA A N 1
ATOM 1452 C CA . ALA A 1 188 ? 13.531 -5.837 -1.857 1.00 87.94 188 ALA A CA 1
ATOM 1453 C C . ALA A 1 188 ? 14.516 -4.810 -2.441 1.00 87.94 188 ALA A C 1
ATOM 1455 O O . ALA A 1 188 ? 14.832 -4.865 -3.628 1.00 87.94 188 ALA A O 1
ATOM 1456 N N . ARG A 1 189 ? 15.062 -3.919 -1.601 1.00 88.50 189 ARG A N 1
ATOM 1457 C CA . ARG A 1 189 ? 16.104 -2.964 -2.010 1.00 88.50 189 ARG A CA 1
ATOM 1458 C C . ARG A 1 189 ? 17.390 -3.659 -2.443 1.00 88.50 189 ARG A C 1
ATOM 1460 O O . ARG A 1 189 ? 17.958 -3.261 -3.454 1.00 88.50 189 ARG A O 1
ATOM 1467 N N . SER A 1 190 ? 17.849 -4.681 -1.717 1.00 89.88 190 SER A N 1
ATOM 1468 C CA . SER A 1 190 ? 19.073 -5.397 -2.096 1.00 89.88 190 SER A CA 1
ATOM 1469 C C . SER A 1 190 ? 18.915 -6.125 -3.428 1.00 89.88 190 SER A C 1
ATOM 1471 O O . SER A 1 190 ? 19.777 -5.994 -4.286 1.00 89.88 190 SER A O 1
ATOM 1473 N N . GLU A 1 191 ? 17.797 -6.827 -3.628 1.00 93.94 191 GLU A N 1
ATOM 1474 C CA . GLU A 1 191 ? 17.497 -7.528 -4.886 1.00 93.94 191 GLU A CA 1
ATOM 1475 C C . GLU A 1 191 ? 17.395 -6.545 -6.059 1.00 93.94 191 GLU A C 1
ATOM 1477 O O . GLU A 1 191 ? 17.938 -6.785 -7.137 1.00 93.94 191 GLU A O 1
ATOM 1482 N N . PHE A 1 192 ? 16.757 -5.391 -5.842 1.00 91.12 192 PHE A N 1
ATOM 1483 C CA . PHE A 1 192 ? 16.665 -4.345 -6.856 1.00 91.12 192 PHE A CA 1
ATOM 1484 C C . PHE A 1 192 ? 18.040 -3.778 -7.234 1.00 91.12 192 PHE A C 1
ATOM 1486 O O . PHE A 1 192 ? 18.336 -3.619 -8.417 1.00 91.12 192 PHE A O 1
ATOM 1493 N N . LEU A 1 193 ? 18.904 -3.515 -6.248 1.00 91.25 193 LEU A N 1
ATOM 1494 C CA . LEU A 1 193 ? 20.276 -3.064 -6.496 1.00 91.25 193 LEU A CA 1
ATOM 1495 C C . LEU A 1 193 ? 21.097 -4.115 -7.253 1.00 91.25 193 LEU A C 1
ATOM 1497 O O . LEU A 1 193 ? 21.830 -3.755 -8.172 1.00 91.25 193 LEU A O 1
ATOM 1501 N N . SER A 1 194 ? 20.950 -5.400 -6.920 1.00 92.69 194 SER A N 1
ATOM 1502 C CA . SER A 1 194 ? 21.591 -6.496 -7.658 1.00 92.69 194 SER A CA 1
ATOM 1503 C C . SER A 1 194 ? 21.128 -6.553 -9.116 1.00 92.69 194 SER A C 1
ATOM 1505 O O . SER A 1 194 ? 21.960 -6.636 -10.016 1.00 92.69 194 SER A O 1
ATOM 1507 N N . LEU A 1 195 ? 19.823 -6.417 -9.373 1.00 94.69 195 LEU A N 1
ATOM 1508 C CA . LEU A 1 195 ? 19.282 -6.391 -10.735 1.00 94.69 195 LEU A CA 1
ATOM 1509 C C . LEU A 1 195 ? 19.808 -5.196 -11.544 1.00 94.69 195 LEU A C 1
ATOM 1511 O O . LEU A 1 195 ? 20.167 -5.352 -12.713 1.00 94.69 195 LEU A O 1
ATOM 1515 N N . LEU A 1 196 ? 19.851 -4.008 -10.934 1.00 91.94 196 LEU A N 1
ATOM 1516 C CA . LEU A 1 196 ? 20.396 -2.808 -11.571 1.00 91.94 196 LEU A CA 1
ATOM 1517 C C . LEU A 1 196 ? 21.870 -2.988 -11.930 1.00 91.94 196 LEU A C 1
ATOM 1519 O O . LEU A 1 196 ? 22.261 -2.660 -13.048 1.00 91.94 196 LEU A O 1
ATOM 1523 N N . TYR A 1 197 ? 22.662 -3.559 -11.022 1.00 93.06 197 TYR A N 1
ATOM 1524 C CA . TYR A 1 197 ? 24.066 -3.860 -11.279 1.00 93.06 197 TYR A CA 1
ATOM 1525 C C . TYR A 1 197 ? 24.239 -4.817 -12.470 1.00 93.06 197 TYR A C 1
ATOM 1527 O O . TYR A 1 197 ? 25.052 -4.563 -13.359 1.00 93.06 197 TYR A O 1
ATOM 1535 N N . ASP A 1 198 ? 23.434 -5.878 -12.546 1.00 95.62 198 ASP A N 1
ATOM 1536 C CA . ASP A 1 198 ? 23.491 -6.841 -13.651 1.00 95.62 198 ASP A CA 1
ATOM 1537 C C . ASP A 1 198 ? 23.051 -6.242 -14.996 1.00 95.62 198 ASP A C 1
ATOM 1539 O O . ASP A 1 198 ? 23.538 -6.646 -16.059 1.00 95.62 198 ASP A O 1
ATOM 1543 N N . LEU A 1 199 ? 22.104 -5.302 -14.983 1.00 94.56 199 LEU A N 1
ATOM 1544 C CA . LEU A 1 199 ? 21.692 -4.551 -16.171 1.00 94.56 199 LEU A CA 1
ATOM 1545 C C . LEU A 1 199 ? 22.791 -3.593 -16.628 1.00 94.56 199 LEU A C 1
ATOM 1547 O O . LEU A 1 199 ? 23.138 -3.576 -17.810 1.00 94.56 199 LEU A O 1
ATOM 1551 N N . GLU A 1 200 ? 23.371 -2.842 -15.696 1.00 95.25 200 GLU A N 1
ATOM 1552 C CA . GLU A 1 200 ? 24.463 -1.917 -15.977 1.00 95.25 200 GLU A CA 1
ATOM 1553 C C . GLU A 1 200 ? 25.678 -2.665 -16.548 1.00 95.25 200 GLU A C 1
ATOM 1555 O O . GLU A 1 200 ? 26.223 -2.276 -17.583 1.00 95.25 200 GLU A O 1
ATOM 1560 N N . LEU A 1 201 ? 26.045 -3.805 -15.957 1.00 95.44 201 LEU A N 1
ATOM 1561 C CA . LEU A 1 201 ? 27.128 -4.651 -16.454 1.00 95.44 201 LEU A CA 1
ATOM 1562 C C . LEU A 1 201 ? 26.881 -5.130 -17.892 1.00 95.44 201 LEU A C 1
ATOM 1564 O O . LEU A 1 201 ? 27.818 -5.190 -18.691 1.00 95.44 201 LEU A O 1
ATOM 1568 N N . ARG A 1 202 ? 25.639 -5.490 -18.236 1.00 96.75 202 ARG A N 1
ATOM 1569 C CA . ARG A 1 202 ? 25.274 -5.887 -19.606 1.00 96.75 202 ARG A CA 1
ATOM 1570 C C . ARG A 1 202 ? 25.414 -4.724 -20.584 1.00 96.75 202 ARG A C 1
ATOM 1572 O O . ARG A 1 202 ? 26.073 -4.891 -21.607 1.00 96.75 202 ARG A O 1
ATOM 1579 N N . CYS A 1 203 ? 24.899 -3.551 -20.229 1.00 95.94 203 CYS A N 1
ATOM 1580 C CA . CYS A 1 203 ? 25.014 -2.340 -21.043 1.00 95.94 203 CYS A CA 1
ATOM 1581 C C . CYS A 1 203 ? 26.483 -1.963 -21.309 1.00 95.94 203 CYS A C 1
ATOM 1583 O O . CYS A 1 203 ? 26.874 -1.701 -22.451 1.00 95.94 203 CYS A O 1
ATOM 1585 N N . HIS A 1 204 ? 27.338 -2.024 -20.282 1.00 95.62 204 HIS A N 1
ATOM 1586 C CA . HIS A 1 204 ? 28.776 -1.769 -20.431 1.00 95.62 204 HIS A CA 1
ATOM 1587 C C . HIS A 1 204 ? 29.454 -2.788 -21.352 1.00 95.62 204 HIS A C 1
ATOM 1589 O O . HIS A 1 204 ? 30.286 -2.408 -22.176 1.00 95.62 204 HIS A O 1
ATOM 1595 N N . LYS A 1 205 ? 29.088 -4.075 -21.268 1.00 96.88 205 LYS A N 1
ATOM 1596 C CA . LYS A 1 205 ? 29.614 -5.119 -22.167 1.00 96.88 205 LYS A CA 1
ATOM 1597 C C . LYS A 1 205 ? 29.213 -4.885 -23.622 1.00 96.88 205 LYS A C 1
ATOM 1599 O O . LYS A 1 205 ? 30.060 -5.013 -24.504 1.00 96.88 205 LYS A O 1
ATOM 1604 N N . GLU A 1 206 ? 27.956 -4.534 -23.872 1.00 97.00 206 GLU A N 1
ATOM 1605 C CA . GLU A 1 206 ? 27.454 -4.217 -25.215 1.00 97.00 206 GLU A CA 1
ATOM 1606 C C . GLU A 1 206 ? 28.151 -2.981 -25.790 1.00 97.00 206 GLU A C 1
ATOM 1608 O O . GLU A 1 206 ? 28.661 -3.018 -26.911 1.00 97.00 206 GLU A O 1
ATOM 1613 N N . THR A 1 207 ? 28.272 -1.921 -24.988 1.00 96.62 207 THR A N 1
ATOM 1614 C CA . THR A 1 207 ? 28.988 -0.696 -25.365 1.00 96.62 207 THR A CA 1
ATOM 1615 C C . THR A 1 207 ? 30.452 -0.990 -25.686 1.00 96.62 207 THR A C 1
ATOM 1617 O O . THR A 1 207 ? 30.961 -0.565 -26.723 1.00 96.62 207 THR A O 1
ATOM 1620 N N . HIS A 1 208 ? 31.133 -1.774 -24.847 1.00 97.00 208 HIS A N 1
ATOM 1621 C CA . HIS A 1 208 ? 32.512 -2.190 -25.090 1.00 97.00 208 HIS A CA 1
ATOM 1622 C C . HIS A 1 208 ? 32.651 -3.012 -26.382 1.00 97.00 208 HIS A C 1
ATOM 1624 O O . HIS A 1 208 ? 33.609 -2.816 -27.134 1.00 97.00 208 HIS A O 1
ATOM 1630 N N . ALA A 1 209 ? 31.709 -3.917 -26.666 1.00 97.56 209 ALA A N 1
ATOM 1631 C CA . ALA A 1 209 ? 31.706 -4.704 -27.897 1.00 97.56 209 ALA A CA 1
ATOM 1632 C C . ALA A 1 209 ? 31.541 -3.812 -29.137 1.00 97.56 209 ALA A C 1
ATOM 1634 O O . ALA A 1 209 ? 32.294 -3.962 -30.102 1.00 97.56 209 ALA A O 1
ATOM 1635 N N . LEU A 1 210 ? 30.621 -2.842 -29.088 1.00 97.50 210 LEU A N 1
ATOM 1636 C CA . LEU A 1 210 ? 30.409 -1.876 -30.165 1.00 97.50 210 LEU A CA 1
ATOM 1637 C C . LEU A 1 210 ? 31.655 -1.010 -30.392 1.00 97.50 210 LEU A C 1
ATOM 1639 O O . LEU A 1 210 ? 32.122 -0.886 -31.523 1.00 97.50 210 LEU A O 1
ATOM 1643 N N . LEU A 1 211 ? 32.233 -0.462 -29.320 1.00 97.12 211 LEU A N 1
ATOM 1644 C CA . LEU A 1 211 ? 33.461 0.331 -29.392 1.00 97.12 211 LEU A CA 1
ATOM 1645 C C . LEU A 1 211 ? 34.616 -0.488 -29.972 1.00 97.12 211 LEU A C 1
ATOM 1647 O O . LEU A 1 211 ? 35.303 -0.017 -30.875 1.00 97.12 211 LEU A O 1
ATOM 1651 N N . SER A 1 212 ? 34.777 -1.738 -29.534 1.00 97.69 212 SER A N 1
ATOM 1652 C CA . SER A 1 212 ? 35.796 -2.648 -30.068 1.00 97.69 212 SER A CA 1
ATOM 1653 C C . SER A 1 212 ? 35.611 -2.901 -31.566 1.00 97.69 212 SER A C 1
ATOM 1655 O O . SER A 1 212 ? 36.585 -2.865 -32.319 1.00 97.69 212 SER A O 1
ATOM 1657 N N . ALA A 1 213 ? 34.372 -3.110 -32.025 1.00 97.75 213 ALA A N 1
ATOM 1658 C CA . ALA A 1 213 ? 34.065 -3.280 -33.444 1.00 97.75 213 ALA A CA 1
ATOM 1659 C C . ALA A 1 213 ? 34.397 -2.014 -34.254 1.00 97.75 213 ALA A C 1
ATOM 1661 O O . ALA A 1 213 ? 35.042 -2.100 -35.300 1.00 97.75 213 ALA A O 1
ATOM 1662 N N . VAL A 1 214 ? 34.035 -0.831 -33.748 1.00 97.62 214 VAL A N 1
ATOM 1663 C CA . VAL A 1 214 ? 34.375 0.457 -34.375 1.00 97.62 214 VAL A CA 1
ATOM 1664 C C . VAL A 1 214 ? 35.890 0.637 -34.463 1.00 97.62 214 VAL A C 1
ATOM 1666 O O . VAL A 1 214 ? 36.404 0.988 -35.525 1.00 97.62 214 VAL A O 1
ATOM 1669 N N . THR A 1 215 ? 36.636 0.331 -33.399 1.00 97.50 215 THR A N 1
ATOM 1670 C CA . THR A 1 215 ? 38.104 0.388 -33.414 1.00 97.50 215 THR A CA 1
ATOM 1671 C C . THR A 1 215 ? 38.698 -0.561 -34.461 1.00 97.50 215 THR A C 1
ATOM 1673 O O . THR A 1 215 ? 39.619 -0.178 -35.185 1.00 97.50 215 THR A O 1
ATOM 1676 N N . GLN A 1 216 ? 38.163 -1.775 -34.614 1.00 97.56 216 GLN A N 1
ATOM 1677 C CA . GLN A 1 216 ? 38.610 -2.715 -35.652 1.00 97.56 216 GLN A CA 1
ATOM 1678 C C . GLN A 1 216 ? 38.340 -2.191 -37.071 1.00 97.56 216 GLN A C 1
ATOM 1680 O O . GLN A 1 216 ? 39.204 -2.280 -37.945 1.00 97.56 216 GLN A O 1
ATOM 1685 N N . VAL A 1 217 ? 37.168 -1.600 -37.308 1.00 97.75 217 VAL A N 1
ATOM 1686 C CA . VAL A 1 217 ? 36.825 -1.001 -38.606 1.00 97.75 217 VAL A CA 1
ATOM 1687 C C . VAL A 1 217 ? 37.751 0.176 -38.917 1.00 97.75 217 VAL A C 1
ATOM 1689 O O . VAL A 1 217 ? 38.354 0.220 -39.990 1.00 97.75 217 VAL A O 1
ATOM 1692 N N . LEU A 1 218 ? 37.939 1.093 -37.966 1.00 96.81 218 LEU A N 1
ATOM 1693 C CA . LEU A 1 218 ? 38.812 2.255 -38.135 1.00 96.81 218 LEU A CA 1
ATOM 1694 C C . LEU A 1 218 ? 40.268 1.857 -38.382 1.00 96.81 218 LEU A C 1
ATOM 1696 O O . LEU A 1 218 ? 40.905 2.409 -39.274 1.00 96.81 218 LEU A O 1
ATOM 1700 N N . THR A 1 219 ? 40.794 0.870 -37.654 1.00 97.31 219 THR A N 1
ATOM 1701 C CA . THR A 1 219 ? 42.168 0.380 -37.863 1.00 97.31 219 THR A CA 1
ATOM 1702 C C . THR A 1 219 ? 42.345 -0.285 -39.228 1.00 97.31 219 THR A C 1
ATOM 1704 O O . THR A 1 219 ? 43.376 -0.085 -39.873 1.00 97.31 219 THR A O 1
ATOM 1707 N N . LYS A 1 220 ? 41.335 -1.014 -39.724 1.00 97.19 220 LYS A N 1
ATOM 1708 C CA . LYS A 1 220 ? 41.335 -1.552 -41.092 1.00 97.19 220 LYS A CA 1
ATOM 1709 C C . LYS A 1 220 ? 41.359 -0.433 -42.135 1.00 97.19 220 LYS A C 1
ATOM 1711 O O . LYS A 1 220 ? 42.154 -0.501 -43.071 1.00 97.19 220 LYS A O 1
ATOM 1716 N N . HIS A 1 221 ? 40.527 0.596 -41.970 1.00 96.50 221 HIS A N 1
ATOM 1717 C CA . HIS A 1 221 ? 40.517 1.745 -42.878 1.00 96.50 221 HIS A CA 1
ATOM 1718 C C . HIS A 1 221 ? 41.833 2.517 -42.842 1.00 96.50 221 HIS A C 1
ATOM 1720 O O . HIS A 1 221 ? 42.367 2.821 -43.902 1.00 96.50 221 HIS A O 1
ATOM 1726 N N . LEU A 1 222 ? 42.381 2.787 -41.655 1.00 97.12 222 LEU A N 1
ATOM 1727 C CA . LEU A 1 222 ? 43.670 3.459 -41.491 1.00 97.12 222 LEU A CA 1
ATOM 1728 C C . LEU A 1 222 ? 44.778 2.720 -42.253 1.00 97.12 222 LEU A C 1
ATOM 1730 O O . LEU A 1 222 ? 45.524 3.347 -42.998 1.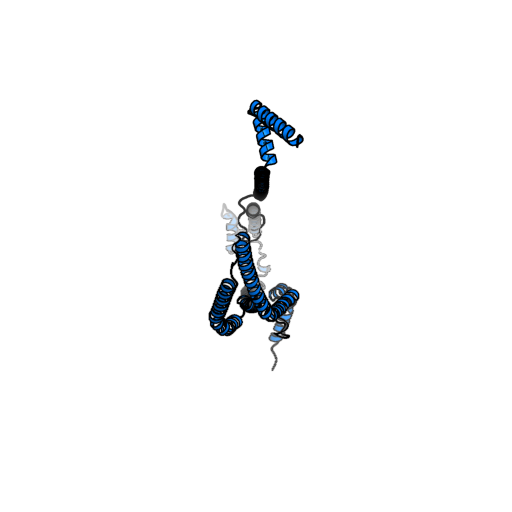00 97.12 222 LEU A O 1
ATOM 1734 N N . ARG A 1 223 ? 44.829 1.386 -42.131 1.00 96.25 223 ARG A N 1
ATOM 1735 C CA . ARG A 1 223 ? 45.793 0.555 -42.863 1.00 96.25 223 ARG A CA 1
ATOM 1736 C C . ARG A 1 223 ? 45.605 0.659 -44.376 1.00 96.25 223 ARG A C 1
ATOM 1738 O O . ARG A 1 223 ? 46.583 0.811 -45.094 1.00 96.25 223 ARG A O 1
ATOM 1745 N N . GLY A 1 224 ? 44.361 0.614 -44.858 1.00 96.12 224 GLY A N 1
ATOM 1746 C CA . GLY A 1 224 ? 44.061 0.792 -46.283 1.00 96.12 224 GLY A CA 1
ATOM 1747 C C . GLY A 1 224 ? 44.451 2.178 -46.808 1.00 96.12 224 GLY A C 1
ATOM 1748 O O . GLY A 1 224 ? 44.969 2.296 -47.913 1.00 96.12 224 GLY A O 1
ATOM 1749 N N . TRP A 1 225 ? 44.255 3.228 -46.006 1.00 94.00 225 TRP A N 1
ATOM 1750 C CA . TRP A 1 225 ? 44.704 4.582 -46.333 1.00 94.00 225 TRP A CA 1
ATOM 1751 C C . TRP A 1 225 ? 46.225 4.704 -46.362 1.00 94.00 225 TRP A C 1
ATOM 1753 O O . TRP A 1 225 ? 46.748 5.347 -47.266 1.00 94.00 225 TRP A O 1
ATOM 1763 N N . GLN A 1 226 ? 46.928 4.086 -45.410 1.00 94.06 226 GLN A N 1
ATOM 1764 C CA . GLN A 1 226 ? 48.391 4.036 -45.414 1.00 94.06 226 GLN A CA 1
ATOM 1765 C C . GLN A 1 226 ? 48.916 3.330 -46.662 1.00 94.06 226 GLN A C 1
ATOM 1767 O O . GLN A 1 226 ? 49.746 3.904 -47.355 1.00 94.06 226 GLN A O 1
ATOM 1772 N N . GLN A 1 227 ? 48.354 2.174 -47.017 1.00 92.88 227 GLN A N 1
ATOM 1773 C CA . GLN A 1 227 ? 48.744 1.456 -48.229 1.00 92.88 227 GLN A CA 1
ATOM 1774 C C . GLN A 1 227 ? 48.482 2.281 -49.497 1.00 92.88 227 GLN A C 1
ATOM 1776 O O . GLN A 1 227 ? 49.367 2.443 -50.324 1.00 92.88 227 GLN A O 1
ATOM 1781 N N . ARG A 1 228 ? 47.300 2.898 -49.625 1.00 90.31 228 ARG A N 1
ATOM 1782 C CA . ARG A 1 228 ? 47.001 3.768 -50.773 1.00 90.31 228 ARG A CA 1
ATOM 1783 C C . ARG A 1 228 ? 47.937 4.974 -50.848 1.00 90.31 228 ARG A C 1
ATOM 1785 O O . ARG A 1 228 ? 48.243 5.441 -51.940 1.00 90.31 228 ARG A O 1
ATOM 1792 N N . LYS A 1 229 ? 48.328 5.528 -49.700 1.00 89.31 229 LYS A N 1
ATOM 1793 C CA . LYS A 1 229 ? 49.298 6.621 -49.645 1.00 89.31 229 LYS A CA 1
ATOM 1794 C C . LYS A 1 229 ? 50.657 6.148 -50.168 1.00 89.31 229 LYS A C 1
ATOM 1796 O O . LYS A 1 229 ? 51.225 6.846 -50.994 1.00 89.31 229 LYS A O 1
ATOM 1801 N N . GLU A 1 230 ? 51.122 4.978 -49.737 1.00 88.06 230 GLU A N 1
ATOM 1802 C CA . GLU A 1 230 ? 52.356 4.357 -50.240 1.00 88.06 230 GLU A CA 1
ATOM 1803 C C . GLU A 1 230 ? 52.286 4.119 -51.760 1.00 88.06 230 GLU A C 1
ATOM 1805 O O . GLU A 1 230 ? 53.208 4.499 -52.473 1.00 88.06 230 GLU A O 1
ATOM 1810 N N . ASP A 1 231 ? 51.162 3.605 -52.274 1.00 82.69 231 ASP A N 1
ATOM 1811 C CA . ASP A 1 231 ? 50.955 3.379 -53.714 1.00 82.69 231 ASP A CA 1
ATOM 1812 C C . ASP A 1 231 ? 50.954 4.689 -54.534 1.00 82.69 231 ASP A C 1
ATOM 1814 O O . ASP A 1 231 ? 51.403 4.722 -55.677 1.00 82.69 231 ASP A O 1
ATOM 1818 N N . LEU A 1 232 ? 50.430 5.787 -53.976 1.00 79.19 232 LEU A N 1
ATOM 1819 C CA . LEU A 1 232 ? 50.381 7.100 -54.639 1.00 79.19 232 LEU A CA 1
ATOM 1820 C C . LEU A 1 232 ? 51.697 7.882 -54.549 1.00 79.19 232 LEU A C 1
ATOM 1822 O O . LEU A 1 232 ? 51.883 8.839 -55.299 1.00 79.19 232 LEU A O 1
ATOM 1826 N N . GLU A 1 233 ? 52.594 7.499 -53.642 1.00 77.69 233 GLU A N 1
ATOM 1827 C CA . GLU A 1 233 ? 53.959 8.026 -53.564 1.00 77.69 233 GLU A CA 1
ATOM 1828 C C . GLU A 1 233 ? 54.890 7.382 -54.618 1.00 77.69 233 GLU A C 1
ATOM 1830 O O . GLU A 1 233 ? 56.066 7.745 -54.694 1.00 77.69 233 GLU A O 1
ATOM 1835 N N . ASP A 1 234 ? 54.369 6.488 -55.476 1.00 74.69 234 ASP A N 1
ATOM 1836 C CA . ASP A 1 234 ? 55.101 5.894 -56.598 1.00 74.69 234 ASP A CA 1
ATOM 1837 C C . ASP A 1 234 ? 55.550 6.975 -57.616 1.00 74.69 234 ASP A C 1
ATOM 1839 O O . ASP A 1 234 ? 54.716 7.684 -58.202 1.00 74.69 234 ASP A O 1
ATOM 1843 N N . PRO A 1 235 ? 56.868 7.119 -57.872 1.00 66.62 235 PRO A N 1
ATOM 1844 C CA . PRO A 1 235 ? 57.412 8.113 -58.797 1.00 66.62 235 PRO A CA 1
ATOM 1845 C C . PRO A 1 235 ? 56.898 7.992 -60.242 1.00 66.62 235 PRO A C 1
ATOM 1847 O O . PRO A 1 235 ? 57.002 8.965 -61.001 1.00 66.62 235 PRO A O 1
ATOM 1850 N N . ASP A 1 236 ? 56.315 6.857 -60.640 1.00 63.75 236 ASP A N 1
ATOM 1851 C CA . ASP A 1 236 ? 55.754 6.670 -61.979 1.00 63.75 236 ASP A CA 1
ATOM 1852 C C . ASP A 1 236 ? 54.434 7.417 -62.237 1.00 63.75 236 ASP A C 1
ATOM 1854 O O . ASP A 1 236 ? 54.106 7.642 -63.409 1.00 63.75 236 ASP A O 1
ATOM 1858 N N . LEU A 1 237 ? 53.734 7.863 -61.185 1.00 61.59 237 LEU A N 1
ATOM 1859 C CA . LEU A 1 237 ? 52.476 8.629 -61.234 1.00 61.59 237 LEU A CA 1
ATOM 1860 C C . LEU A 1 237 ? 52.675 10.159 -61.236 1.00 61.59 237 LEU A C 1
ATOM 1862 O O . LEU A 1 237 ? 51.712 10.920 -61.193 1.00 61.59 237 LEU A O 1
ATOM 1866 N N . SER A 1 238 ? 53.924 10.621 -61.320 1.00 63.19 238 SER A N 1
ATOM 1867 C CA . SER A 1 238 ? 54.308 12.037 -61.368 1.00 63.19 238 SER A CA 1
ATOM 1868 C C . SER A 1 238 ? 53.636 12.827 -62.507 1.00 63.19 238 SER A C 1
ATOM 1870 O O . SER A 1 238 ? 53.656 12.415 -63.673 1.00 63.19 238 SER A O 1
ATOM 1872 N N . ASP A 1 239 ? 53.149 14.036 -62.185 1.00 58.56 239 ASP A N 1
ATOM 1873 C CA . ASP A 1 239 ? 52.495 15.004 -63.093 1.00 58.56 239 ASP A CA 1
ATOM 1874 C C . ASP A 1 239 ? 53.271 15.287 -64.392 1.00 58.56 239 ASP A C 1
ATOM 1876 O O . ASP A 1 239 ? 52.705 15.731 -65.395 1.00 58.56 239 ASP A O 1
ATOM 1880 N N . LYS A 1 240 ? 54.578 15.006 -64.414 1.00 57.69 240 LYS A N 1
ATOM 1881 C CA . LYS A 1 240 ? 55.448 15.236 -65.573 1.00 57.69 240 LYS A CA 1
ATOM 1882 C C . LYS A 1 240 ? 55.098 14.359 -66.784 1.00 57.69 240 LYS A C 1
ATOM 1884 O O . LYS A 1 240 ? 55.370 14.777 -67.905 1.00 57.69 240 LYS A O 1
ATOM 1889 N N . LYS A 1 241 ? 54.472 13.186 -66.604 1.00 55.62 241 LYS A N 1
ATOM 1890 C CA . LYS A 1 241 ? 54.082 12.300 -67.726 1.00 55.62 241 LYS A CA 1
ATOM 1891 C C . LYS A 1 241 ? 52.791 12.729 -68.439 1.00 55.62 241 LYS A C 1
ATOM 1893 O O . LYS A 1 241 ? 52.584 12.354 -69.591 1.00 55.62 241 LYS A O 1
ATOM 1898 N N . PHE A 1 242 ? 51.935 13.535 -67.809 1.00 55.31 242 PHE A N 1
ATOM 1899 C CA . PHE A 1 242 ? 50.581 13.814 -68.316 1.00 55.31 242 PHE A CA 1
ATOM 1900 C C . PHE A 1 242 ? 50.423 15.153 -69.061 1.00 55.31 242 PHE A C 1
ATOM 1902 O O . PHE A 1 242 ? 49.333 15.451 -69.557 1.00 55.31 242 PHE A O 1
ATOM 1909 N N . GLN A 1 243 ? 51.505 15.922 -69.236 1.00 57.31 243 GLN A N 1
ATOM 1910 C CA . GLN A 1 243 ? 51.496 17.270 -69.834 1.00 57.31 243 GLN A CA 1
ATOM 1911 C C . GLN A 1 243 ? 51.256 17.340 -71.360 1.00 57.31 243 GLN A C 1
ATOM 1913 O O . GLN A 1 243 ? 51.244 18.430 -71.927 1.00 57.31 243 GLN A O 1
ATOM 1918 N N . GLY A 1 244 ? 51.029 16.221 -72.059 1.00 60.09 244 GLY A N 1
ATOM 1919 C CA . GLY A 1 244 ? 50.680 16.252 -73.488 1.00 60.09 244 GLY A CA 1
ATOM 1920 C C . GLY A 1 244 ? 49.346 16.974 -73.745 1.00 60.09 244 GLY A C 1
ATOM 1921 O O . GLY A 1 244 ? 48.360 16.679 -73.076 1.00 60.09 244 GLY A O 1
ATOM 1922 N N . SER A 1 245 ? 49.298 17.902 -74.707 1.00 58.72 245 SER A N 1
ATOM 1923 C CA . SER A 1 245 ? 48.117 18.743 -75.012 1.00 58.72 245 SER A CA 1
ATOM 1924 C C . SER A 1 245 ? 46.986 17.998 -75.752 1.00 58.72 245 SER A C 1
ATOM 1926 O O . SER A 1 245 ? 45.809 18.354 -75.643 1.00 58.72 245 SER A O 1
ATOM 1928 N N . VAL A 1 246 ? 47.326 16.920 -76.463 1.00 66.31 246 VAL A N 1
ATOM 1929 C CA . VAL A 1 246 ? 46.405 16.138 -77.302 1.00 66.31 246 VAL A CA 1
ATOM 1930 C C . VAL A 1 246 ? 46.184 14.760 -76.680 1.00 66.31 246 VAL A C 1
ATOM 1932 O O . VAL A 1 246 ? 47.105 14.182 -76.099 1.00 66.31 246 VAL A O 1
ATOM 1935 N N . VAL A 1 247 ? 44.949 14.260 -76.746 1.00 65.75 247 VAL A N 1
ATOM 1936 C CA . VAL A 1 247 ? 44.620 12.881 -76.366 1.00 65.75 247 VAL A CA 1
ATOM 1937 C C . VAL A 1 247 ? 45.229 11.934 -77.403 1.00 65.75 247 VAL A C 1
ATOM 1939 O O . VAL A 1 247 ? 44.981 12.088 -78.596 1.00 65.75 247 VAL A O 1
ATOM 1942 N N . ASP A 1 248 ? 46.057 10.983 -76.965 1.00 67.00 248 ASP A N 1
ATOM 1943 C CA . ASP A 1 248 ? 46.627 9.956 -77.847 1.00 67.00 248 ASP A CA 1
ATOM 1944 C C . ASP A 1 248 ? 45.492 9.084 -78.413 1.00 67.00 248 ASP A C 1
ATOM 1946 O O . ASP A 1 248 ? 44.612 8.659 -77.669 1.00 67.00 248 ASP A O 1
ATOM 1950 N N . ALA A 1 249 ? 45.512 8.780 -79.714 1.00 64.88 249 ALA A N 1
ATOM 1951 C CA . ALA A 1 249 ? 44.507 7.932 -80.364 1.00 64.88 249 ALA A CA 1
ATOM 1952 C C . ALA A 1 249 ? 44.439 6.506 -79.775 1.00 64.88 249 ALA A C 1
ATOM 1954 O O . ALA A 1 249 ? 43.449 5.800 -79.957 1.00 64.88 249 ALA A O 1
ATOM 1955 N N . ARG A 1 250 ? 45.484 6.075 -79.056 1.00 67.38 250 ARG A N 1
ATOM 1956 C CA . ARG A 1 250 ? 45.523 4.800 -78.322 1.00 67.38 250 ARG A CA 1
ATOM 1957 C C . ARG A 1 250 ? 44.801 4.853 -76.976 1.00 67.38 250 ARG A C 1
ATOM 1959 O O . ARG A 1 250 ? 44.493 3.802 -76.413 1.00 67.38 250 ARG A O 1
ATOM 1966 N N . ASP A 1 251 ? 44.521 6.045 -76.456 1.00 69.31 251 ASP A N 1
ATOM 1967 C CA . ASP A 1 251 ? 43.793 6.237 -75.206 1.00 69.31 251 ASP A CA 1
ATOM 1968 C C . ASP A 1 251 ? 42.282 6.108 -75.439 1.00 69.31 251 ASP A C 1
ATOM 1970 O O . ASP A 1 251 ? 41.498 7.058 -75.443 1.00 69.31 251 ASP A O 1
ATOM 1974 N N . THR A 1 252 ? 41.876 4.856 -75.637 1.00 71.00 252 THR A N 1
ATOM 1975 C CA . THR A 1 252 ? 40.475 4.453 -75.795 1.00 71.00 252 THR A CA 1
ATOM 1976 C C . THR A 1 252 ? 39.606 4.879 -74.613 1.00 71.00 252 THR A C 1
ATOM 1978 O O . THR A 1 252 ? 38.402 5.062 -74.778 1.00 71.00 252 THR A O 1
ATOM 1981 N N . SER A 1 253 ? 40.193 5.068 -73.428 1.00 72.62 253 SER A N 1
ATOM 1982 C CA . SER A 1 253 ? 39.464 5.417 -72.213 1.00 72.62 253 SER A CA 1
ATOM 1983 C C . SER A 1 253 ? 39.017 6.878 -72.204 1.00 72.62 253 SER A C 1
ATOM 1985 O O . SER A 1 253 ? 37.841 7.153 -71.958 1.00 72.62 253 SER A O 1
ATOM 1987 N N . THR A 1 254 ? 39.902 7.816 -72.549 1.00 71.75 254 THR A N 1
ATOM 1988 C CA . THR A 1 254 ? 39.560 9.243 -72.622 1.00 71.75 254 THR A CA 1
ATOM 1989 C C . THR A 1 254 ? 38.729 9.563 -73.856 1.00 71.75 254 THR A C 1
ATOM 1991 O O . THR A 1 254 ? 37.819 10.386 -73.760 1.00 71.75 254 THR A O 1
ATOM 1994 N N . LEU A 1 255 ? 38.940 8.853 -74.971 1.00 72.12 255 LEU A N 1
ATOM 1995 C CA . LEU A 1 255 ? 38.044 8.906 -76.129 1.00 72.12 255 LEU A CA 1
ATOM 1996 C C . LEU A 1 255 ? 36.638 8.410 -75.766 1.00 72.12 255 LEU A C 1
ATOM 1998 O O . LEU A 1 255 ? 35.659 9.091 -76.053 1.00 72.12 255 LEU A O 1
ATOM 2002 N N . ARG A 1 256 ? 36.509 7.280 -75.058 1.00 74.19 256 ARG A N 1
ATOM 2003 C CA . ARG A 1 256 ? 35.210 6.758 -74.596 1.00 74.19 256 ARG A CA 1
ATOM 2004 C C . ARG A 1 256 ? 34.543 7.656 -73.555 1.00 74.19 256 ARG A C 1
ATOM 2006 O O . ARG A 1 256 ? 33.326 7.802 -73.566 1.00 74.19 256 ARG A O 1
ATOM 2013 N N . MET A 1 257 ? 35.317 8.282 -72.675 1.00 73.50 257 MET A N 1
ATOM 2014 C CA . MET A 1 257 ? 34.800 9.277 -71.738 1.00 73.50 257 MET A CA 1
ATOM 2015 C C . MET A 1 257 ? 34.274 10.500 -72.493 1.00 73.50 257 MET A C 1
ATOM 2017 O O . MET A 1 257 ? 33.172 10.962 -72.217 1.00 73.50 257 MET A O 1
ATOM 2021 N N . PHE A 1 258 ? 35.010 10.977 -73.500 1.00 73.00 258 PHE A N 1
ATOM 2022 C CA . PHE A 1 258 ? 34.543 12.036 -74.391 1.00 73.00 258 PHE A CA 1
ATOM 2023 C C . PHE A 1 258 ? 33.283 11.624 -75.173 1.00 73.00 258 PHE A C 1
ATOM 2025 O O . PHE A 1 258 ? 32.396 12.459 -75.332 1.00 73.00 258 PHE A O 1
ATOM 2032 N N . HIS A 1 259 ? 33.162 10.347 -75.565 1.00 74.00 259 HIS A N 1
ATOM 2033 C CA . HIS A 1 259 ? 31.943 9.779 -76.153 1.00 74.00 259 HIS A CA 1
ATOM 2034 C C . HIS A 1 259 ? 30.742 9.820 -75.203 1.00 74.00 259 HIS A C 1
ATOM 2036 O O . HIS A 1 259 ? 29.650 10.184 -75.612 1.00 74.00 259 HIS A O 1
ATOM 2042 N N . LEU A 1 260 ? 30.927 9.460 -73.932 1.00 75.94 260 LEU A N 1
ATOM 2043 C CA . LEU A 1 260 ? 29.849 9.474 -72.934 1.00 75.94 260 LEU A CA 1
ATOM 2044 C C . LEU A 1 260 ? 29.448 10.896 -72.510 1.00 75.94 260 LEU A C 1
ATOM 2046 O O . LEU A 1 260 ? 28.351 11.101 -72.001 1.00 75.94 260 LEU A O 1
ATOM 2050 N N . LEU A 1 261 ? 30.341 11.870 -72.701 1.00 74.50 261 LEU A N 1
ATOM 2051 C CA . LEU A 1 261 ? 30.153 13.272 -72.325 1.00 74.50 261 LEU A CA 1
ATOM 2052 C C . LEU A 1 261 ? 29.378 14.103 -73.367 1.00 74.50 261 LEU A C 1
ATOM 2054 O O . LEU A 1 261 ? 29.154 15.290 -73.123 1.00 74.50 261 LEU A O 1
ATOM 2058 N N . GLY A 1 262 ? 28.975 13.555 -74.520 1.00 66.69 262 GLY A N 1
ATOM 2059 C CA . GLY A 1 262 ? 28.089 14.278 -75.439 1.00 66.69 262 GLY A CA 1
ATOM 2060 C C . GLY A 1 262 ? 27.544 13.462 -76.607 1.00 66.69 262 GLY A C 1
ATOM 2061 O O . GLY A 1 262 ? 28.091 12.423 -76.953 1.00 66.69 262 GLY A O 1
ATOM 2062 N N . ASP A 1 263 ? 26.498 13.987 -77.244 1.00 60.94 263 ASP A N 1
ATOM 2063 C CA . ASP A 1 263 ? 25.921 13.431 -78.470 1.00 60.94 263 ASP A CA 1
ATOM 2064 C C . ASP A 1 263 ? 26.724 13.897 -79.697 1.00 60.94 263 ASP A C 1
ATOM 2066 O O . ASP A 1 263 ? 27.100 15.070 -79.795 1.00 60.94 263 ASP A O 1
ATOM 2070 N N . PHE A 1 264 ? 27.019 12.984 -80.626 1.00 59.97 264 PHE A N 1
ATOM 2071 C CA . PHE A 1 264 ? 27.764 13.280 -81.855 1.00 59.97 264 PHE A CA 1
ATOM 2072 C C . PHE A 1 264 ? 26.877 13.065 -83.079 1.00 59.97 264 PHE A C 1
ATOM 2074 O O . PHE A 1 264 ? 26.251 12.016 -83.204 1.00 59.97 264 PHE A O 1
ATOM 2081 N N . GLU A 1 265 ? 26.896 14.016 -84.016 1.00 53.28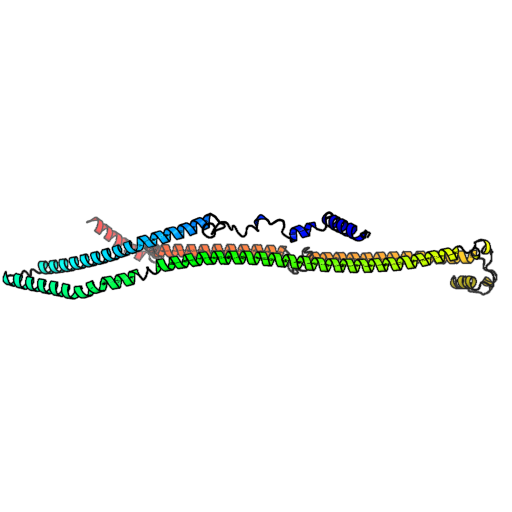 265 GLU A N 1
ATOM 2082 C CA . GLU A 1 265 ? 26.244 13.867 -85.326 1.00 53.28 265 GLU A CA 1
ATOM 2083 C C . GLU A 1 265 ? 27.213 13.418 -86.448 1.00 53.28 265 GLU A C 1
ATOM 2085 O O . GLU A 1 265 ? 26.763 13.073 -87.539 1.00 53.28 265 GLU A O 1
ATOM 2090 N N . SER A 1 266 ? 28.543 13.366 -86.227 1.00 54.97 266 SER A N 1
ATOM 2091 C CA . SER A 1 266 ? 29.491 12.853 -87.241 1.00 54.97 266 SER A CA 1
ATOM 2092 C C . SER A 1 266 ? 30.866 12.398 -86.711 1.00 54.97 266 SER A C 1
ATOM 2094 O O . SER A 1 266 ? 31.447 13.026 -85.830 1.00 54.97 266 SER A O 1
ATOM 2096 N N . ASP A 1 267 ? 31.437 11.364 -87.346 1.00 56.50 267 ASP A N 1
ATOM 2097 C CA . ASP A 1 267 ? 32.731 10.715 -87.034 1.00 56.50 267 ASP A CA 1
ATOM 2098 C C . ASP A 1 267 ? 33.988 11.589 -87.247 1.00 56.50 267 ASP A C 1
ATOM 2100 O O . ASP A 1 267 ? 35.096 11.215 -86.857 1.00 56.50 267 ASP A O 1
ATOM 2104 N N . LYS A 1 268 ? 33.867 12.765 -87.876 1.00 56.56 268 LYS A N 1
ATOM 2105 C CA . LYS A 1 268 ? 35.029 13.614 -88.212 1.00 56.56 268 LYS A CA 1
ATOM 2106 C C . LYS A 1 268 ? 35.583 14.417 -87.029 1.00 56.56 268 LYS A C 1
ATOM 2108 O O . LYS A 1 268 ? 36.753 14.794 -87.061 1.00 56.56 268 LYS A O 1
ATOM 2113 N N . ASP A 1 269 ? 34.800 14.608 -85.970 1.00 57.09 269 ASP A N 1
ATOM 2114 C CA . ASP A 1 269 ? 35.215 15.352 -84.768 1.00 57.09 269 ASP A CA 1
ATOM 2115 C C . ASP A 1 269 ? 36.142 14.551 -83.831 1.00 57.09 269 ASP A C 1
ATOM 2117 O O . ASP A 1 269 ? 36.650 15.078 -82.839 1.00 57.09 269 ASP A O 1
ATOM 2121 N N . LEU A 1 270 ? 36.400 13.280 -84.155 1.00 59.03 270 LEU A N 1
ATOM 2122 C CA . LEU A 1 270 ? 37.151 12.331 -83.328 1.00 59.03 270 LEU A CA 1
ATOM 2123 C C . LEU A 1 270 ? 38.653 12.265 -83.614 1.00 59.03 270 LEU A C 1
ATOM 2125 O O . LEU A 1 270 ? 39.405 11.738 -82.797 1.00 59.03 270 LEU A O 1
ATOM 2129 N N . LEU A 1 271 ? 39.117 12.807 -84.742 1.00 56.97 271 LEU A N 1
ATOM 2130 C CA . LEU A 1 271 ? 40.504 12.615 -85.181 1.00 56.97 271 LEU A CA 1
ATOM 2131 C C . LEU A 1 271 ? 41.547 13.390 -84.360 1.00 56.97 271 LEU A C 1
ATOM 2133 O O . LEU A 1 271 ? 42.719 13.028 -84.406 1.00 56.97 271 LEU A O 1
ATOM 2137 N N . CYS A 1 272 ? 41.162 14.422 -83.602 1.00 58.25 272 CYS A N 1
ATOM 2138 C CA . CYS A 1 272 ? 42.067 15.203 -82.746 1.00 58.25 272 CYS A CA 1
ATOM 2139 C C . CYS A 1 272 ? 41.309 15.808 -81.550 1.00 58.25 272 CYS A C 1
ATOM 2141 O O . CYS A 1 272 ? 40.939 16.987 -81.561 1.00 58.25 272 CYS A O 1
ATOM 2143 N N . VAL A 1 273 ? 41.079 15.023 -80.494 1.00 65.31 273 VAL A N 1
ATOM 2144 C CA . VAL A 1 273 ? 40.430 15.534 -79.278 1.00 65.31 273 VAL A CA 1
ATOM 2145 C C . VAL A 1 273 ? 41.459 16.275 -78.415 1.00 65.31 273 VAL A C 1
ATOM 2147 O O . VAL A 1 273 ? 42.355 15.684 -77.810 1.00 65.31 273 VAL A O 1
ATOM 2150 N N . GLN A 1 274 ? 41.337 17.601 -78.346 1.00 69.00 274 GLN A N 1
ATOM 2151 C CA . GLN A 1 274 ? 42.086 18.401 -77.376 1.00 69.00 274 GLN A CA 1
ATOM 2152 C C . GLN A 1 274 ? 41.572 18.110 -75.964 1.00 69.00 274 GLN A C 1
ATOM 2154 O O . GLN A 1 274 ? 40.368 18.204 -75.709 1.00 69.00 274 GLN A O 1
ATOM 2159 N N . LYS A 1 275 ? 42.486 17.840 -75.022 1.00 68.56 275 LYS A N 1
ATOM 2160 C CA . LYS A 1 275 ? 42.139 17.565 -73.613 1.00 68.56 275 LYS A CA 1
ATOM 2161 C C . LYS A 1 275 ? 41.276 18.672 -73.001 1.00 68.56 275 LYS A C 1
ATOM 2163 O O . LYS A 1 275 ? 40.386 18.402 -72.205 1.00 68.56 275 LYS A O 1
ATOM 2168 N N . GLN A 1 276 ? 41.488 19.911 -73.436 1.00 68.94 276 GLN A N 1
ATOM 2169 C CA . GLN A 1 276 ? 40.755 21.087 -72.972 1.00 68.94 276 GLN A CA 1
ATOM 2170 C C . GLN A 1 276 ? 39.250 21.025 -73.292 1.00 68.94 276 GLN A C 1
ATOM 2172 O O . GLN A 1 276 ? 38.443 21.353 -72.428 1.00 68.94 276 GLN A O 1
ATOM 2177 N N . LYS A 1 277 ? 38.856 20.485 -74.455 1.00 71.25 277 LYS A N 1
ATOM 2178 C CA . LYS A 1 277 ? 37.440 20.303 -74.828 1.00 71.25 277 LYS A CA 1
ATOM 2179 C C . LYS A 1 277 ? 36.750 19.217 -74.001 1.00 71.25 277 LYS A C 1
ATOM 2181 O O . LYS A 1 277 ? 35.583 19.358 -73.645 1.00 71.25 277 LYS A O 1
ATOM 2186 N N . VAL A 1 278 ? 37.472 18.145 -73.665 1.00 74.25 278 VAL A N 1
ATOM 2187 C CA . VAL A 1 278 ? 36.979 17.097 -72.751 1.00 74.25 278 VAL A CA 1
ATOM 2188 C C . VAL A 1 278 ? 36.738 17.689 -71.365 1.00 74.25 278 VAL A C 1
ATOM 2190 O O . VAL A 1 278 ? 35.693 17.459 -70.764 1.00 74.25 278 VAL A O 1
ATOM 2193 N N . VAL A 1 279 ? 37.681 18.504 -70.884 1.00 76.81 279 VAL A N 1
ATOM 2194 C CA . VAL A 1 279 ? 37.584 19.193 -69.593 1.00 76.81 279 VAL A CA 1
ATOM 2195 C C . VAL A 1 279 ? 36.426 20.192 -69.577 1.00 76.81 279 VAL A C 1
ATOM 2197 O O . VAL A 1 279 ? 35.713 20.263 -68.584 1.00 76.81 279 VAL A O 1
ATOM 2200 N N . GLU A 1 280 ? 36.194 20.943 -70.653 1.00 78.00 280 GLU A N 1
ATOM 2201 C CA . GLU A 1 280 ? 35.061 21.872 -70.757 1.00 78.00 280 GLU A CA 1
ATOM 2202 C C . GLU A 1 280 ? 33.710 21.148 -70.739 1.00 78.00 280 GLU A C 1
ATOM 2204 O O . GLU A 1 280 ? 32.829 21.537 -69.972 1.00 78.00 280 GLU A O 1
ATOM 2209 N N . LYS A 1 281 ? 33.558 20.048 -71.490 1.00 77.94 281 LYS A N 1
ATOM 2210 C CA . LYS A 1 281 ? 32.339 19.223 -71.436 1.00 77.94 281 LYS A CA 1
ATOM 2211 C C . LYS A 1 281 ? 32.142 18.570 -70.067 1.00 77.94 281 LYS A C 1
ATOM 2213 O O . LYS A 1 281 ? 31.031 18.572 -69.543 1.00 77.94 281 LYS A O 1
ATOM 2218 N N . ALA A 1 282 ? 33.213 18.079 -69.444 1.00 80.06 282 ALA A N 1
ATOM 2219 C CA . ALA A 1 282 ? 33.159 17.543 -68.085 1.00 80.06 282 ALA A CA 1
ATOM 2220 C C . ALA A 1 282 ? 32.761 18.618 -67.062 1.00 80.06 282 ALA A C 1
ATOM 2222 O O . ALA A 1 282 ? 31.949 18.351 -66.179 1.00 80.06 282 ALA A O 1
ATOM 2223 N N . LYS A 1 283 ? 33.261 19.853 -67.206 1.00 82.12 283 LYS A N 1
ATOM 2224 C CA . LYS A 1 283 ? 32.847 21.003 -66.387 1.00 82.12 283 LYS A CA 1
ATOM 2225 C C . LYS A 1 283 ? 31.378 21.360 -66.603 1.00 82.12 283 LYS A C 1
ATOM 2227 O O . LYS A 1 283 ? 30.689 21.642 -65.628 1.00 82.12 283 LYS A O 1
ATOM 2232 N N . HIS A 1 284 ? 30.889 21.315 -67.842 1.00 83.25 284 HIS A N 1
ATOM 2233 C CA . HIS A 1 284 ? 29.476 21.541 -68.147 1.00 83.25 284 HIS A CA 1
ATOM 2234 C C . HIS A 1 284 ? 28.579 20.478 -67.497 1.00 83.25 284 HIS A C 1
ATOM 2236 O O . HIS A 1 284 ? 27.609 20.821 -66.824 1.00 83.25 284 HIS A O 1
ATOM 2242 N N . LEU A 1 285 ? 28.926 19.192 -67.620 1.00 83.56 285 LEU A N 1
ATOM 2243 C CA . LEU A 1 285 ? 28.186 18.108 -66.970 1.00 83.56 285 LEU A CA 1
ATOM 2244 C C . LEU A 1 285 ? 28.248 18.222 -65.443 1.00 83.56 285 LEU A C 1
ATOM 2246 O O . LEU A 1 285 ? 27.246 18.014 -64.768 1.00 83.56 285 LEU A O 1
ATOM 2250 N N . TYR A 1 286 ? 29.403 18.593 -64.890 1.00 85.00 286 TYR A N 1
ATOM 2251 C CA . TYR A 1 286 ? 29.550 18.831 -63.458 1.00 85.00 286 TYR A CA 1
ATOM 2252 C C . TYR A 1 286 ? 28.665 19.988 -62.983 1.00 85.00 286 TYR A C 1
ATOM 2254 O O . TYR A 1 286 ? 28.011 19.871 -61.948 1.00 85.00 286 TYR A O 1
ATOM 2262 N N . ALA A 1 287 ? 28.584 21.081 -63.747 1.00 85.94 287 ALA A N 1
ATOM 2263 C CA . ALA A 1 287 ? 27.668 22.180 -63.462 1.00 85.94 287 ALA A CA 1
ATOM 2264 C C . ALA A 1 287 ? 26.204 21.713 -63.520 1.00 85.94 287 ALA A C 1
ATOM 2266 O O . ALA A 1 287 ? 25.448 21.981 -62.591 1.00 85.94 287 ALA A O 1
ATOM 2267 N N . GLN A 1 288 ? 25.825 20.931 -64.535 1.00 86.31 288 GLN A N 1
ATOM 2268 C CA . GLN A 1 288 ? 24.482 20.358 -64.659 1.00 86.31 288 GLN A CA 1
ATOM 2269 C C . GLN A 1 288 ? 24.144 19.409 -63.500 1.00 86.31 288 GLN A C 1
ATOM 2271 O O . GLN A 1 288 ? 23.060 19.503 -62.930 1.00 86.31 288 GLN A O 1
ATOM 2276 N N . HIS A 1 289 ? 25.074 18.537 -63.105 1.00 85.12 289 HIS A N 1
ATOM 2277 C CA . HIS A 1 289 ? 24.921 17.656 -61.949 1.00 85.12 289 HIS A CA 1
ATOM 2278 C C . HIS A 1 289 ? 24.800 18.455 -60.650 1.00 85.12 289 HIS A C 1
ATOM 2280 O O . HIS A 1 289 ? 23.957 18.141 -59.819 1.00 85.12 289 HIS A O 1
ATOM 2286 N N . THR A 1 290 ? 25.591 19.517 -60.487 1.00 89.00 290 THR A N 1
ATOM 2287 C CA . THR A 1 290 ? 25.525 20.392 -59.309 1.00 89.00 290 THR A CA 1
ATOM 2288 C C . THR A 1 290 ? 24.186 21.126 -59.247 1.00 89.00 290 THR A C 1
ATOM 2290 O O . THR A 1 290 ? 23.578 21.179 -58.182 1.00 89.00 290 THR A O 1
ATOM 2293 N N . CYS A 1 291 ? 23.673 21.622 -60.378 1.00 86.38 291 CYS A N 1
ATOM 2294 C CA . CYS A 1 291 ? 22.340 22.222 -60.463 1.00 86.38 291 CYS A CA 1
ATOM 2295 C C . CYS A 1 291 ? 21.227 21.207 -60.162 1.00 86.38 291 CYS A C 1
ATOM 2297 O O . CYS A 1 291 ? 20.318 21.520 -59.398 1.00 86.38 291 CYS A O 1
ATOM 2299 N N . ALA A 1 292 ? 21.305 19.992 -60.711 1.00 85.38 292 ALA A N 1
ATOM 2300 C CA . ALA A 1 292 ? 20.337 18.929 -60.441 1.00 85.38 292 ALA A CA 1
ATOM 2301 C C . ALA A 1 292 ? 20.367 18.494 -58.968 1.00 85.38 292 ALA A C 1
ATOM 2303 O O . ALA A 1 292 ? 19.321 18.363 -58.344 1.00 85.38 292 ALA A O 1
ATOM 2304 N N . LYS A 1 293 ? 21.562 18.353 -58.387 1.00 87.19 293 LYS A N 1
ATOM 2305 C CA . LYS A 1 293 ? 21.758 18.023 -56.973 1.00 87.19 293 LYS A CA 1
ATOM 2306 C C . LYS A 1 293 ? 21.245 19.124 -56.047 1.00 87.19 293 LYS A C 1
ATOM 2308 O O . LYS A 1 293 ? 20.634 18.815 -55.034 1.00 87.19 293 LYS A O 1
ATOM 2313 N N . ALA A 1 294 ? 21.459 20.394 -56.391 1.00 84.19 294 ALA A N 1
ATOM 2314 C CA . ALA A 1 294 ? 20.895 21.510 -55.638 1.00 84.19 294 ALA A CA 1
ATOM 2315 C C . ALA A 1 294 ? 19.358 21.498 -55.701 1.00 84.19 294 ALA A C 1
ATOM 2317 O O . ALA A 1 294 ? 18.706 21.679 -54.680 1.00 84.19 294 ALA A O 1
ATOM 2318 N N . ALA A 1 295 ? 18.771 21.223 -56.872 1.00 85.25 295 ALA A N 1
ATOM 2319 C CA . ALA A 1 295 ? 17.322 21.083 -57.010 1.00 85.25 295 ALA A CA 1
ATOM 2320 C C . ALA A 1 295 ? 16.766 19.918 -56.169 1.00 85.25 295 ALA A C 1
ATOM 2322 O O . ALA A 1 295 ? 15.750 20.093 -55.497 1.00 85.25 295 ALA A O 1
ATOM 2323 N N . ASP A 1 296 ? 17.457 18.778 -56.147 1.00 84.69 296 ASP A N 1
ATOM 2324 C CA . ASP A 1 296 ? 17.106 17.605 -55.337 1.00 84.69 296 ASP A CA 1
ATOM 2325 C C . ASP A 1 296 ? 17.161 17.921 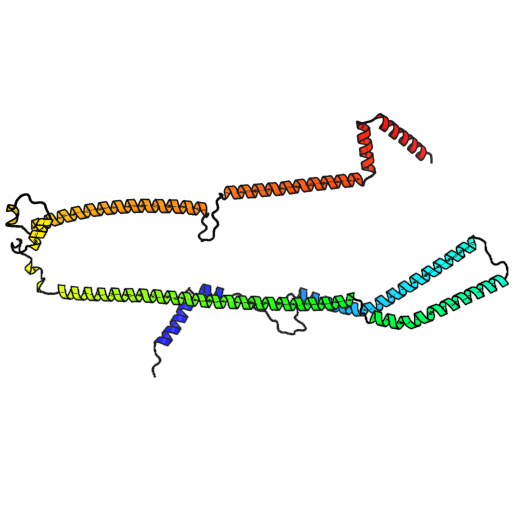-53.834 1.00 84.69 296 ASP A C 1
ATOM 2327 O O . ASP A 1 296 ? 16.181 17.732 -53.121 1.00 84.69 296 ASP A O 1
ATOM 2331 N N . GLN A 1 297 ? 18.236 18.574 -53.379 1.00 82.62 297 GLN A N 1
ATOM 2332 C CA . GLN A 1 297 ? 18.364 19.059 -52.000 1.00 82.62 297 GLN A CA 1
ATOM 2333 C C . GLN A 1 297 ? 17.231 20.016 -51.611 1.00 82.62 297 GLN A C 1
ATOM 2335 O O . GLN A 1 297 ? 16.673 19.888 -50.525 1.00 82.62 297 GLN A O 1
ATOM 2340 N N . THR A 1 298 ? 16.818 20.933 -52.496 1.00 86.12 298 THR A N 1
ATOM 2341 C CA . THR A 1 298 ? 15.665 21.802 -52.199 1.00 86.12 298 THR A CA 1
ATOM 2342 C C . THR A 1 298 ? 14.336 21.046 -52.129 1.00 86.12 298 THR A C 1
ATOM 2344 O O . THR A 1 298 ? 13.411 21.495 -51.448 1.00 86.12 298 THR A O 1
ATOM 2347 N N . MET A 1 299 ? 14.194 19.921 -52.838 1.00 84.44 299 MET A N 1
ATOM 2348 C CA . MET A 1 299 ? 13.008 19.067 -52.740 1.00 84.44 299 MET A CA 1
ATOM 2349 C C . MET A 1 299 ? 13.023 18.239 -51.459 1.00 84.44 299 MET A C 1
ATOM 2351 O O . MET A 1 299 ? 11.992 18.183 -50.788 1.00 84.44 299 MET A O 1
ATOM 2355 N N . ASP A 1 300 ? 14.177 17.702 -51.070 1.00 85.44 300 ASP A N 1
ATOM 2356 C CA . ASP A 1 300 ? 14.370 17.015 -49.792 1.00 85.44 300 ASP A CA 1
ATOM 2357 C C . ASP A 1 300 ? 14.107 17.952 -48.610 1.00 85.44 300 ASP A C 1
ATOM 2359 O O . ASP A 1 300 ? 13.359 17.603 -47.702 1.00 85.44 300 ASP A O 1
ATOM 2363 N N . GLU A 1 301 ? 14.618 19.185 -48.640 1.00 87.25 301 GLU A N 1
ATOM 2364 C CA . GLU A 1 301 ? 14.326 20.199 -47.620 1.00 87.25 301 GLU A CA 1
ATOM 2365 C C . GLU A 1 301 ? 12.825 20.506 -47.537 1.00 87.25 301 GLU A C 1
ATOM 2367 O O . GLU A 1 301 ? 12.260 20.593 -46.446 1.00 87.25 301 GLU A O 1
ATOM 2372 N N . LYS A 1 302 ? 12.132 20.626 -48.678 1.00 87.62 302 LYS A N 1
ATOM 2373 C CA . LYS A 1 302 ? 10.669 20.807 -48.706 1.00 87.62 302 LYS A CA 1
ATOM 2374 C C . LYS A 1 302 ? 9.925 19.589 -48.163 1.00 87.62 302 LYS A C 1
ATOM 2376 O O . LYS A 1 302 ? 8.916 19.763 -47.481 1.00 87.62 302 LYS A O 1
ATOM 2381 N N . TYR A 1 303 ? 10.387 18.380 -48.467 1.00 89.06 303 TYR A N 1
ATOM 2382 C CA . TYR A 1 303 ? 9.811 17.141 -47.954 1.00 89.06 303 TYR A CA 1
ATOM 2383 C C . TYR A 1 303 ? 9.993 17.046 -46.437 1.00 89.06 303 TYR A C 1
ATOM 2385 O O . TYR A 1 303 ? 9.011 16.883 -45.716 1.00 89.06 303 TYR A O 1
ATOM 2393 N N . MET A 1 304 ? 11.210 17.264 -45.940 1.00 91.19 304 MET A N 1
ATOM 2394 C CA . MET A 1 304 ? 11.523 17.256 -44.511 1.00 91.19 304 MET A CA 1
ATOM 2395 C C . MET A 1 304 ? 10.763 18.349 -43.754 1.00 91.19 304 MET A C 1
ATOM 2397 O O . MET A 1 304 ? 10.280 18.094 -42.656 1.00 91.19 304 MET A O 1
ATOM 2401 N N . ASN A 1 305 ? 10.553 19.524 -44.357 1.00 90.56 305 ASN A N 1
ATOM 2402 C CA . ASN A 1 305 ? 9.697 20.569 -43.786 1.00 90.56 305 ASN A CA 1
ATOM 2403 C C . ASN A 1 305 ? 8.217 20.158 -43.695 1.00 90.56 305 ASN A C 1
ATOM 2405 O O . ASN A 1 305 ? 7.526 20.551 -42.761 1.00 90.56 305 ASN A O 1
ATOM 2409 N N . LYS A 1 306 ? 7.700 19.367 -44.642 1.00 90.38 306 LYS A N 1
ATOM 2410 C CA . LYS A 1 306 ? 6.340 18.812 -44.532 1.00 90.38 306 LYS A CA 1
ATOM 2411 C C . LYS A 1 306 ? 6.253 17.728 -43.463 1.00 90.38 306 LYS A C 1
ATOM 2413 O O . LYS A 1 306 ? 5.258 17.667 -42.747 1.00 90.38 306 LYS A O 1
ATOM 2418 N N . VAL A 1 307 ? 7.279 16.885 -43.353 1.00 91.75 307 VAL A N 1
ATOM 2419 C CA . VAL A 1 307 ? 7.361 15.859 -42.307 1.00 91.75 307 VAL A CA 1
ATOM 2420 C C . VAL A 1 307 ? 7.423 16.511 -40.927 1.00 91.75 307 VAL A C 1
ATOM 2422 O O . VAL A 1 307 ? 6.656 16.125 -40.054 1.00 91.75 307 VAL A O 1
ATOM 2425 N N . SER A 1 308 ? 8.234 17.555 -40.743 1.00 91.44 308 SER A N 1
ATOM 2426 C CA . SER A 1 308 ? 8.307 18.269 -39.465 1.00 91.44 308 SER A CA 1
ATOM 2427 C C . SER A 1 308 ? 6.989 18.960 -39.104 1.00 91.44 308 SER A C 1
ATOM 2429 O O . SER A 1 308 ? 6.582 18.920 -37.947 1.00 91.44 308 SER A O 1
ATOM 2431 N N . GLN A 1 309 ? 6.264 19.522 -40.078 1.00 91.38 309 GLN A N 1
ATOM 2432 C CA . GLN A 1 309 ? 4.910 20.048 -39.853 1.00 91.38 309 GLN A CA 1
ATOM 2433 C C . GLN A 1 309 ? 3.928 18.954 -39.410 1.00 91.38 309 GLN A C 1
ATOM 2435 O O . GLN A 1 309 ? 3.165 19.165 -38.472 1.00 91.38 309 GLN A O 1
ATOM 2440 N N . LEU A 1 310 ? 3.967 17.777 -40.041 1.00 91.12 310 LEU A N 1
ATOM 2441 C CA . LEU A 1 310 ? 3.149 16.629 -39.639 1.00 91.12 310 LEU A CA 1
ATOM 2442 C C . LEU A 1 310 ? 3.491 16.144 -38.226 1.00 91.12 310 LEU A C 1
ATOM 2444 O O . LEU A 1 310 ? 2.584 15.841 -37.455 1.00 91.12 310 LEU A O 1
ATOM 2448 N N . GLU A 1 311 ? 4.774 16.101 -37.870 1.00 91.00 311 GLU A N 1
ATOM 2449 C CA . GLU A 1 311 ? 5.220 15.751 -36.519 1.00 91.00 311 GLU A CA 1
ATOM 2450 C C . GLU A 1 311 ? 4.743 16.761 -35.472 1.00 91.00 311 GLU A C 1
ATOM 2452 O O . GLU A 1 311 ? 4.347 16.354 -34.383 1.00 91.00 311 GLU A O 1
ATOM 2457 N N . VAL A 1 312 ? 4.749 18.060 -35.786 1.00 89.94 312 VAL A N 1
ATOM 2458 C CA . VAL A 1 312 ? 4.207 19.097 -34.893 1.00 89.94 312 VAL A CA 1
ATOM 2459 C C . VAL A 1 312 ? 2.709 18.892 -34.687 1.00 89.94 312 VAL A C 1
ATOM 2461 O O . VAL A 1 312 ? 2.278 18.796 -33.544 1.00 89.94 312 VAL A O 1
ATOM 2464 N N . CYS A 1 313 ? 1.925 18.712 -35.754 1.00 87.88 313 CYS A N 1
ATOM 2465 C CA . CYS A 1 313 ? 0.487 18.457 -35.621 1.00 87.88 313 CYS A CA 1
ATOM 2466 C C . CYS A 1 313 ? 0.184 17.161 -34.851 1.00 87.88 313 CYS A C 1
ATOM 2468 O O . CYS A 1 313 ? -0.774 17.106 -34.081 1.00 87.88 313 CYS A O 1
ATOM 2470 N N . ALA A 1 314 ? 0.990 16.111 -35.037 1.00 85.56 314 ALA A N 1
ATOM 2471 C CA . ALA A 1 314 ? 0.845 14.865 -34.289 1.00 85.56 314 ALA A CA 1
ATOM 2472 C C . ALA A 1 314 ? 1.130 15.065 -32.793 1.00 85.56 314 ALA A C 1
ATOM 2474 O O . ALA A 1 314 ? 0.371 14.568 -31.963 1.00 85.56 314 ALA A O 1
ATOM 2475 N N . LYS A 1 315 ? 2.169 15.839 -32.455 1.00 83.94 315 LYS A N 1
ATOM 2476 C CA . LYS A 1 315 ? 2.493 16.207 -31.070 1.00 83.94 315 LYS A CA 1
ATOM 2477 C C . LYS A 1 315 ? 1.418 17.081 -30.437 1.00 83.94 315 LYS A C 1
ATOM 2479 O O . LYS A 1 315 ? 1.036 16.810 -29.311 1.00 83.94 315 LYS A O 1
ATOM 2484 N N . GLU A 1 316 ? 0.868 18.059 -31.153 1.00 81.94 316 GLU A N 1
ATOM 2485 C CA . GLU A 1 316 ? -0.263 18.866 -30.668 1.00 81.94 316 GLU A CA 1
ATOM 2486 C C . GLU A 1 316 ? -1.486 17.984 -30.364 1.00 81.94 316 GLU A C 1
ATOM 2488 O O . GLU A 1 316 ? -2.137 18.131 -29.330 1.00 81.94 316 GLU A O 1
ATOM 2493 N N . CYS A 1 317 ? -1.783 17.009 -31.230 1.00 77.06 317 CYS A N 1
ATOM 2494 C CA . CYS A 1 317 ? -2.857 16.045 -30.987 1.00 77.06 317 CYS A CA 1
ATOM 2495 C C . CYS A 1 317 ? -2.573 15.157 -29.764 1.00 77.06 317 CYS A C 1
ATOM 2497 O O . CYS A 1 317 ? -3.480 14.882 -28.979 1.00 77.06 317 CYS A O 1
ATOM 2499 N N . GLU A 1 318 ? -1.328 14.714 -29.589 1.00 75.50 318 GLU A N 1
ATOM 2500 C CA . GLU A 1 318 ? -0.886 13.952 -28.419 1.00 75.50 318 GLU A CA 1
ATOM 2501 C C . GLU A 1 318 ? -0.998 14.788 -27.134 1.00 75.50 318 GLU A C 1
ATOM 2503 O O . GLU A 1 318 ? -1.559 14.324 -26.142 1.00 75.50 318 GLU A O 1
ATOM 2508 N N . GLU A 1 319 ? -0.560 16.045 -27.161 1.00 74.44 319 GLU A N 1
ATOM 2509 C CA . GLU A 1 319 ? -0.683 16.990 -26.051 1.00 74.44 319 GLU A CA 1
ATOM 2510 C C . GLU A 1 319 ? -2.145 17.234 -25.672 1.00 74.44 319 GLU A C 1
ATOM 2512 O O . GLU A 1 319 ? -2.462 17.263 -24.486 1.00 74.44 319 GLU A O 1
ATOM 2517 N N . HIS A 1 320 ? -3.058 17.336 -26.639 1.00 70.44 320 HIS A N 1
ATOM 2518 C CA . HIS A 1 320 ? -4.487 17.467 -26.355 1.00 70.44 320 HIS A CA 1
ATOM 2519 C C . HIS A 1 320 ? -5.115 16.192 -25.778 1.00 70.44 320 HIS A C 1
ATOM 2521 O O . HIS A 1 320 ? -5.976 16.283 -24.905 1.00 70.44 320 HIS A O 1
ATOM 2527 N N . LEU A 1 321 ? -4.697 15.010 -26.236 1.00 69.75 321 LEU A N 1
ATOM 2528 C CA . LEU A 1 321 ? -5.244 13.729 -25.771 1.00 69.75 321 LEU A CA 1
ATOM 2529 C C . LEU A 1 321 ? -4.697 13.300 -24.403 1.00 69.75 321 LEU A C 1
ATOM 2531 O O . LEU A 1 321 ? -5.395 12.622 -23.644 1.00 69.75 321 LEU A O 1
ATOM 2535 N N . TYR A 1 322 ? -3.461 13.693 -24.091 1.00 70.50 322 TYR A N 1
ATOM 2536 C CA . TYR A 1 322 ? -2.744 13.273 -22.886 1.00 70.50 322 TYR A CA 1
ATOM 2537 C C . TYR A 1 322 ? -2.392 14.425 -21.936 1.00 70.50 322 TYR A C 1
ATOM 2539 O O . TYR A 1 322 ? -1.745 14.184 -20.917 1.00 70.50 322 TYR A O 1
ATOM 2547 N N . ALA A 1 323 ? -2.811 15.659 -22.238 1.00 65.12 323 ALA A N 1
ATOM 2548 C CA . ALA A 1 323 ? -2.600 16.867 -21.431 1.00 65.12 323 ALA A CA 1
ATOM 2549 C C . ALA A 1 323 ? -1.142 17.055 -20.954 1.00 65.12 323 ALA A C 1
ATOM 2551 O O . ALA A 1 323 ? -0.894 17.487 -19.828 1.00 65.12 323 ALA A O 1
ATOM 2552 N N . GLY A 1 324 ? -0.165 16.682 -21.788 1.00 59.72 324 GLY A N 1
ATOM 2553 C CA . GLY A 1 324 ? 1.261 16.761 -21.448 1.00 59.72 324 GLY A CA 1
ATOM 2554 C C . GLY A 1 324 ? 1.756 15.700 -20.453 1.00 59.72 324 GLY A C 1
ATOM 2555 O O . GLY A 1 324 ? 2.801 15.886 -19.829 1.00 59.72 324 GLY A O 1
ATOM 2556 N N . SER A 1 325 ? 1.042 14.583 -20.273 1.00 57.00 325 SER A N 1
ATOM 2557 C CA . SER A 1 325 ? 1.517 13.469 -19.447 1.00 57.00 325 SER A CA 1
ATOM 2558 C C . SER A 1 325 ? 2.615 12.686 -20.174 1.00 57.00 325 SER A C 1
ATOM 2560 O O . SER A 1 325 ? 2.347 11.761 -20.934 1.00 57.00 325 SER A O 1
ATOM 2562 N N . SER A 1 326 ? 3.877 13.045 -19.931 1.00 52.56 326 SER A N 1
ATOM 2563 C CA . SER A 1 326 ? 5.062 12.443 -20.567 1.00 52.56 326 SER A CA 1
ATOM 2564 C C . SER A 1 326 ? 5.380 11.000 -20.141 1.00 52.56 326 SER A C 1
ATOM 2566 O O . SER A 1 326 ? 6.542 10.599 -20.143 1.00 52.56 326 SER A O 1
ATOM 2568 N N . THR A 1 327 ? 4.395 10.189 -19.756 1.00 48.25 327 THR A N 1
ATOM 2569 C CA . THR A 1 327 ? 4.632 8.785 -19.401 1.00 48.25 327 THR A CA 1
ATOM 2570 C C . THR A 1 327 ? 3.491 7.902 -19.876 1.00 48.25 327 THR A C 1
ATOM 2572 O O . THR A 1 327 ? 2.319 8.254 -19.770 1.00 48.25 327 THR A O 1
ATOM 2575 N N . SER A 1 328 ? 3.869 6.731 -20.375 1.00 47.62 328 SER A N 1
ATOM 2576 C CA . SER A 1 328 ? 3.098 5.626 -20.956 1.00 47.62 328 SER A CA 1
ATOM 2577 C C . SER A 1 328 ? 2.016 4.995 -20.050 1.00 47.62 328 SER A C 1
ATOM 2579 O O . SER A 1 328 ? 1.692 3.817 -20.186 1.00 47.62 328 SER A O 1
ATOM 2581 N N . SER A 1 329 ? 1.439 5.767 -19.130 1.00 50.19 329 SER A N 1
ATOM 2582 C CA . SER A 1 329 ? 0.408 5.358 -18.172 1.00 50.19 329 SER A CA 1
ATOM 2583 C C . SER A 1 329 ? -0.719 6.383 -17.971 1.00 50.19 329 SER A C 1
ATOM 2585 O O . SER A 1 329 ? -1.618 6.130 -17.170 1.00 50.19 329 SER A O 1
ATOM 2587 N N . GLY A 1 330 ? -0.707 7.528 -18.663 1.00 56.59 330 GLY A N 1
ATOM 2588 C CA . GLY A 1 330 ? -1.834 8.465 -18.651 1.00 56.59 330 GLY A CA 1
ATOM 2589 C C . GLY A 1 330 ? -3.016 7.900 -19.441 1.00 56.59 330 GLY A C 1
ATOM 2590 O O . GLY A 1 330 ? -2.884 7.622 -20.631 1.00 56.59 330 GLY A O 1
ATOM 2591 N N . GLN A 1 331 ? -4.169 7.690 -18.798 1.00 57.84 331 GLN A N 1
ATOM 2592 C CA . GLN A 1 331 ? -5.382 7.295 -19.520 1.00 57.84 331 GLN A CA 1
ATOM 2593 C C . GLN A 1 331 ? -5.777 8.414 -20.500 1.00 57.84 331 GLN A C 1
ATOM 2595 O O . GLN A 1 331 ? -5.744 9.578 -20.099 1.00 57.84 331 GLN A O 1
ATOM 2600 N N . PRO A 1 332 ? -6.151 8.093 -21.755 1.00 58.84 332 PRO A N 1
ATOM 2601 C CA . PRO A 1 332 ? -6.563 9.102 -22.723 1.00 58.84 332 PRO A CA 1
ATOM 2602 C C . PRO A 1 332 ? -7.753 9.875 -22.157 1.00 58.84 332 PRO A C 1
ATOM 2604 O O . PRO A 1 332 ? -8.810 9.301 -21.873 1.00 58.84 332 PRO A O 1
ATOM 2607 N N . MET A 1 333 ? -7.577 11.179 -21.962 1.00 59.94 333 MET A N 1
ATOM 2608 C CA . MET A 1 333 ? -8.640 12.028 -21.445 1.00 59.94 333 MET A CA 1
ATOM 2609 C C . MET A 1 333 ? -9.542 12.413 -22.615 1.00 59.94 333 MET A C 1
ATOM 2611 O O . MET A 1 333 ? -9.330 13.403 -23.301 1.00 59.94 333 MET A O 1
ATOM 2615 N N . LEU A 1 334 ? -10.575 11.600 -22.852 1.00 59.16 334 LEU A N 1
ATOM 2616 C CA . LEU A 1 334 ? -11.573 11.807 -23.914 1.00 59.16 334 LEU A CA 1
ATOM 2617 C C . LEU A 1 334 ? -12.483 13.031 -23.677 1.00 59.16 334 LEU A C 1
ATOM 2619 O O . LEU A 1 334 ? -13.390 13.291 -24.464 1.00 59.16 334 LEU A O 1
ATOM 2623 N N . SER A 1 335 ? -12.301 13.758 -22.574 1.00 62.00 335 SER A N 1
ATOM 2624 C CA . SER A 1 335 ? -13.103 14.920 -22.186 1.00 62.00 335 SER A CA 1
ATOM 2625 C C . SER A 1 335 ? -12.164 16.065 -21.826 1.00 62.00 335 SER A C 1
ATOM 2627 O O . SER A 1 335 ? -11.235 15.852 -21.047 1.00 62.00 335 SER A O 1
ATOM 2629 N N . SER A 1 336 ? -12.409 17.267 -22.356 1.00 70.88 336 SER A N 1
ATOM 2630 C CA . SER A 1 336 ? -11.617 18.446 -21.993 1.00 70.88 336 SER A CA 1
ATOM 2631 C C . SER A 1 336 ? -11.695 18.712 -20.484 1.00 70.88 336 SER A C 1
ATOM 2633 O O . SER A 1 336 ? -12.718 18.445 -19.844 1.00 70.88 336 SER A O 1
ATOM 2635 N N . SER A 1 337 ? -10.613 19.242 -19.906 1.00 69.00 337 SER A N 1
ATOM 2636 C CA . SER A 1 337 ? -10.543 19.609 -18.483 1.00 69.00 337 SER A CA 1
ATOM 2637 C C . SER A 1 337 ? -11.677 20.553 -18.073 1.00 69.00 337 SER A C 1
ATOM 2639 O O . SER A 1 337 ? -12.266 20.386 -17.015 1.00 69.00 337 SER A O 1
ATOM 2641 N N . GLU A 1 338 ? -12.072 21.459 -18.965 1.00 74.19 338 GLU A N 1
ATOM 2642 C CA . GLU A 1 338 ? -13.199 22.382 -18.786 1.00 74.19 338 GLU A CA 1
ATOM 2643 C C . GLU A 1 338 ? -14.528 21.654 -18.528 1.00 74.19 338 GLU A C 1
ATOM 2645 O O . GLU A 1 338 ? -15.330 22.073 -17.693 1.00 74.19 338 GLU A O 1
ATOM 2650 N N . ILE A 1 339 ? -14.761 20.536 -19.223 1.00 77.06 339 ILE A N 1
ATOM 2651 C CA . ILE A 1 339 ? -15.964 19.717 -19.046 1.00 77.06 339 ILE A CA 1
ATOM 2652 C C . ILE A 1 339 ? -15.888 18.950 -17.723 1.00 77.06 339 ILE A C 1
ATOM 2654 O O . ILE A 1 339 ? -16.893 18.844 -17.023 1.00 77.06 339 ILE A O 1
ATOM 2658 N N . GLN A 1 340 ? -14.709 18.445 -17.354 1.00 78.31 340 GLN A N 1
ATOM 2659 C CA . GLN A 1 340 ? -14.495 17.776 -16.066 1.00 78.31 340 GLN A CA 1
ATOM 2660 C C . GLN A 1 340 ? -14.732 18.734 -14.892 1.00 78.31 340 GLN A C 1
ATOM 2662 O O . GLN A 1 340 ? -15.461 18.392 -13.961 1.00 78.31 340 GLN A O 1
ATOM 2667 N N . ASP A 1 341 ? -14.212 19.957 -14.976 1.00 83.00 341 ASP A N 1
ATOM 2668 C CA . ASP A 1 341 ? -14.402 20.994 -13.962 1.00 83.00 341 ASP A CA 1
ATOM 2669 C C . ASP A 1 341 ? -15.872 21.422 -13.865 1.00 83.00 341 ASP A C 1
ATOM 2671 O O . ASP A 1 341 ? -16.417 21.566 -12.765 1.00 83.00 341 ASP A O 1
ATOM 2675 N N . ALA A 1 342 ? -16.560 21.549 -15.005 1.00 85.19 342 ALA A N 1
ATOM 2676 C CA . ALA A 1 342 ? -17.993 21.824 -15.037 1.00 85.19 342 ALA A CA 1
ATOM 2677 C C . ALA A 1 342 ? -18.812 20.689 -14.394 1.00 85.19 342 ALA A C 1
ATOM 2679 O O . ALA A 1 342 ? -19.714 20.958 -13.598 1.00 85.19 342 ALA A O 1
ATOM 2680 N N . ILE A 1 343 ? -18.479 19.425 -14.678 1.00 83.88 343 ILE A N 1
ATOM 2681 C CA . ILE A 1 343 ? -19.129 18.250 -14.077 1.00 83.88 343 ILE A CA 1
ATOM 2682 C C . ILE A 1 343 ? -18.867 18.197 -12.570 1.00 83.88 343 ILE A C 1
ATOM 2684 O O . ILE A 1 343 ? -19.799 17.962 -11.796 1.00 83.88 343 ILE A O 1
ATOM 2688 N N . ALA A 1 344 ? -17.635 18.444 -12.129 1.00 87.62 344 ALA A N 1
ATOM 2689 C CA . ALA A 1 344 ? -17.279 18.468 -10.714 1.00 87.62 344 ALA A CA 1
ATOM 2690 C C . ALA A 1 344 ? -18.033 19.579 -9.968 1.00 87.62 344 ALA A C 1
ATOM 2692 O O . ALA A 1 344 ? -18.618 19.332 -8.910 1.00 87.62 344 ALA A O 1
ATOM 2693 N N . SER A 1 345 ? -18.100 20.778 -10.549 1.00 92.56 345 SER A N 1
ATOM 2694 C CA . SER A 1 345 ? -18.862 21.907 -10.009 1.00 92.56 345 SER A CA 1
ATOM 2695 C C . SER A 1 345 ? -20.353 21.575 -9.884 1.00 92.56 345 SER A C 1
ATOM 2697 O O . SER A 1 345 ? -20.940 21.733 -8.813 1.00 92.56 345 SER A O 1
ATOM 2699 N N . LEU A 1 346 ? -20.951 20.997 -10.930 1.00 91.38 346 LEU A N 1
ATOM 2700 C CA . LEU A 1 346 ? -22.364 20.614 -10.938 1.00 91.38 346 LEU A CA 1
ATOM 2701 C C . LEU A 1 346 ? -22.670 19.494 -9.930 1.00 91.38 346 LEU A C 1
ATOM 2703 O O . LEU A 1 346 ? -23.701 19.523 -9.257 1.00 91.38 346 LEU A O 1
ATOM 2707 N N . THR A 1 347 ? -21.749 18.542 -9.771 1.00 92.88 347 THR A N 1
ATOM 2708 C CA . THR A 1 347 ? -21.845 17.463 -8.775 1.00 92.88 347 THR A CA 1
ATOM 2709 C C . THR A 1 347 ? -21.791 18.019 -7.352 1.00 92.88 347 THR A C 1
ATOM 2711 O O . THR A 1 347 ? -22.585 17.616 -6.500 1.00 92.88 347 THR A O 1
ATOM 2714 N N . ASN A 1 348 ? -20.919 18.999 -7.100 1.00 92.62 348 ASN A N 1
ATOM 2715 C CA . ASN A 1 348 ? -20.825 19.682 -5.811 1.00 92.62 348 ASN A CA 1
ATOM 2716 C C . ASN A 1 348 ? -22.091 20.490 -5.500 1.00 92.62 348 ASN A C 1
ATOM 2718 O O . ASN A 1 348 ? -22.611 20.407 -4.386 1.00 92.62 348 ASN A O 1
ATOM 2722 N N . SER A 1 349 ? -22.638 21.214 -6.481 1.00 93.56 349 SER A N 1
ATOM 2723 C CA . SER A 1 349 ? -23.916 21.919 -6.328 1.00 93.56 349 SER A CA 1
ATOM 2724 C C . SER A 1 349 ? -25.077 20.958 -6.053 1.00 93.56 349 SER A C 1
ATOM 2726 O O . SER A 1 349 ? -25.905 21.236 -5.187 1.00 93.56 349 SER A O 1
ATOM 2728 N N . LEU A 1 350 ? -25.123 19.799 -6.720 1.00 93.38 350 LEU A N 1
ATOM 2729 C CA . LEU A 1 350 ? -26.120 18.757 -6.450 1.00 93.38 350 LEU A CA 1
ATOM 2730 C C . LEU A 1 350 ? -25.989 18.173 -5.039 1.00 93.38 350 LEU A C 1
ATOM 2732 O O . LEU A 1 350 ? -26.997 17.953 -4.365 1.00 93.38 350 LEU A O 1
ATOM 2736 N N . ALA A 1 351 ? -24.762 17.934 -4.573 1.00 92.94 351 ALA A N 1
ATOM 2737 C CA . ALA A 1 351 ? -24.508 17.440 -3.223 1.00 92.94 351 ALA A CA 1
ATOM 2738 C C . ALA A 1 351 ? -24.935 18.458 -2.151 1.00 92.94 351 ALA A C 1
ATOM 2740 O O . ALA A 1 351 ? -25.565 18.072 -1.163 1.00 92.94 351 ALA A O 1
ATOM 2741 N N . ALA A 1 352 ? -24.652 19.746 -2.369 1.00 93.50 352 ALA A N 1
ATOM 2742 C CA . ALA A 1 352 ? -25.098 20.831 -1.498 1.00 93.50 352 ALA A CA 1
ATOM 2743 C C . ALA A 1 352 ? -26.630 20.916 -1.452 1.00 93.50 352 ALA A C 1
ATOM 2745 O O . ALA A 1 352 ? -27.215 20.854 -0.374 1.00 93.50 352 ALA A O 1
ATOM 2746 N N . LEU A 1 353 ? -27.292 20.915 -2.612 1.00 95.25 353 LEU A N 1
ATOM 2747 C CA . LEU A 1 353 ? -28.753 20.946 -2.686 1.00 95.25 353 LEU A CA 1
ATOM 2748 C C . LEU A 1 353 ? -29.391 19.743 -1.976 1.00 95.25 353 LEU A C 1
ATOM 2750 O O . LEU A 1 353 ? -30.373 19.888 -1.250 1.00 95.25 353 LEU A O 1
ATOM 2754 N N . LYS A 1 354 ? -28.824 18.544 -2.149 1.00 94.56 354 LYS A N 1
ATOM 2755 C CA . LYS A 1 354 ? -29.289 17.340 -1.448 1.00 94.56 354 LYS A CA 1
ATOM 2756 C C . LYS A 1 354 ? -29.193 17.508 0.068 1.00 94.56 354 LYS A C 1
ATOM 2758 O O . LYS A 1 354 ? -30.128 17.128 0.773 1.00 94.56 354 LYS A O 1
ATOM 2763 N N . LYS A 1 355 ? -28.090 18.076 0.564 1.00 94.94 355 LYS A N 1
ATOM 2764 C CA . LYS A 1 355 ? -27.897 18.363 1.990 1.00 94.94 355 LYS A CA 1
ATOM 2765 C C . LYS A 1 355 ? -28.952 19.348 2.499 1.00 94.94 355 LYS A C 1
ATOM 2767 O O . LYS A 1 355 ? -29.609 19.053 3.498 1.00 94.94 355 LYS A O 1
ATOM 2772 N N . ASP A 1 356 ? -29.181 20.440 1.781 1.00 94.94 356 ASP A N 1
ATOM 2773 C CA . ASP A 1 356 ? -30.160 21.462 2.166 1.00 94.94 356 ASP A CA 1
ATOM 2774 C C . ASP A 1 356 ? -31.581 20.884 2.222 1.00 94.94 356 ASP A C 1
ATOM 2776 O O . ASP A 1 356 ? -32.314 21.095 3.189 1.00 94.94 356 ASP A O 1
ATOM 2780 N N . ILE A 1 357 ? -31.955 20.059 1.237 1.00 94.50 357 ILE A N 1
ATOM 2781 C CA . ILE A 1 357 ? -33.244 19.353 1.232 1.00 94.50 357 ILE A CA 1
ATOM 2782 C C . ILE A 1 357 ? -33.366 18.443 2.459 1.00 94.50 357 ILE A C 1
ATOM 2784 O O . ILE A 1 357 ? -34.398 18.459 3.134 1.00 94.50 357 ILE A O 1
ATOM 2788 N N . THR A 1 358 ? -32.329 17.667 2.788 1.00 94.62 358 THR A N 1
ATOM 2789 C CA . THR A 1 358 ? -32.367 16.804 3.979 1.00 94.62 358 THR A CA 1
ATOM 2790 C C . THR A 1 358 ? -32.477 17.597 5.281 1.00 94.62 358 THR A C 1
ATOM 2792 O O . THR A 1 358 ? -33.197 17.175 6.185 1.00 94.62 358 THR A O 1
ATOM 2795 N N . GLU A 1 359 ? -31.845 18.766 5.379 1.00 95.56 359 GLU A N 1
ATOM 2796 C CA . GLU A 1 359 ? -31.959 19.641 6.547 1.00 95.56 359 GLU A CA 1
ATOM 2797 C C . GLU A 1 359 ? -33.372 20.222 6.693 1.00 95.56 359 GLU A C 1
ATOM 2799 O O . GLU A 1 359 ? -33.933 20.236 7.792 1.00 95.56 359 GLU A O 1
ATOM 2804 N N . VAL A 1 360 ? -33.993 20.633 5.585 1.00 95.75 360 VAL A N 1
ATOM 2805 C CA . VAL A 1 360 ? -35.388 21.092 5.573 1.00 95.75 360 VAL A CA 1
ATOM 2806 C C . VAL A 1 360 ? -36.334 19.976 6.012 1.00 95.75 360 VAL A C 1
ATOM 2808 O O . VAL A 1 360 ? -37.196 20.221 6.857 1.00 95.75 360 VAL A O 1
ATOM 2811 N N . ILE A 1 361 ? -36.154 18.750 5.512 1.00 94.06 361 ILE A N 1
ATOM 2812 C CA . ILE A 1 361 ? -36.959 17.589 5.924 1.00 94.06 361 ILE A CA 1
ATOM 2813 C C . ILE A 1 361 ? -36.811 17.345 7.430 1.00 94.06 361 ILE A C 1
ATOM 2815 O O . ILE A 1 361 ? -37.816 17.255 8.135 1.00 94.06 361 ILE A O 1
ATOM 2819 N N . LEU A 1 362 ? -35.581 17.343 7.954 1.00 94.69 362 LEU A N 1
ATOM 2820 C CA . LEU A 1 362 ? -35.332 17.189 9.391 1.00 94.69 362 LEU A CA 1
ATOM 2821 C C . LEU A 1 362 ? -35.989 18.300 10.217 1.00 94.69 362 LEU A C 1
ATOM 2823 O O . LEU A 1 362 ? -36.547 18.033 11.280 1.00 94.69 362 LEU A O 1
ATOM 2827 N N . ASN A 1 363 ? -35.955 19.546 9.747 1.00 94.12 363 ASN A N 1
ATOM 2828 C CA . ASN A 1 363 ? -36.620 20.663 10.416 1.00 94.12 363 ASN A CA 1
ATOM 2829 C C . ASN A 1 363 ? -38.148 20.535 10.388 1.00 94.12 363 ASN A C 1
ATOM 2831 O O . ASN A 1 363 ? -38.803 20.846 11.387 1.00 94.12 363 ASN A O 1
ATOM 2835 N N . ILE A 1 364 ? -38.725 20.051 9.287 1.00 91.06 364 ILE A N 1
ATOM 2836 C CA . ILE A 1 364 ? -40.158 19.751 9.190 1.00 91.06 364 ILE A CA 1
ATOM 2837 C C . ILE A 1 364 ? -40.530 18.641 10.174 1.00 91.06 364 ILE A C 1
ATOM 2839 O O . ILE A 1 364 ? -41.497 18.801 10.916 1.00 91.06 364 ILE A O 1
ATOM 2843 N N . ASP A 1 365 ? -39.755 17.560 10.246 1.00 90.69 365 ASP A N 1
ATOM 2844 C CA . ASP A 1 365 ? -40.022 16.451 11.163 1.00 90.69 365 ASP A CA 1
ATOM 2845 C C . ASP A 1 365 ? -39.855 16.855 12.630 1.00 90.69 365 ASP A C 1
ATOM 2847 O O . ASP A 1 365 ? -40.689 16.492 13.462 1.00 90.69 365 ASP A O 1
ATOM 2851 N N . LYS A 1 366 ? -38.862 17.694 12.953 1.00 89.56 366 LYS A N 1
ATOM 2852 C CA . LYS A 1 366 ? -38.720 18.304 14.285 1.00 89.56 366 LYS A CA 1
ATOM 2853 C C . LYS A 1 366 ? -39.937 19.151 14.647 1.00 89.56 366 LYS A C 1
ATOM 2855 O O . LYS A 1 366 ? -40.500 18.968 15.724 1.00 89.56 366 LYS A O 1
ATOM 2860 N N . LYS A 1 367 ? -40.383 20.044 13.754 1.00 85.00 367 LYS A N 1
ATOM 2861 C CA . LYS A 1 367 ? -41.586 20.870 13.976 1.00 85.00 367 LYS A CA 1
ATOM 2862 C C . LYS A 1 367 ? -42.835 20.003 14.108 1.00 85.00 367 LYS A C 1
ATOM 2864 O O . LYS A 1 367 ? -43.632 20.218 15.011 1.00 85.00 367 LYS A O 1
ATOM 2869 N N . LYS A 1 368 ? -42.985 18.977 13.271 1.00 83.62 368 LYS A N 1
ATOM 2870 C CA . LYS A 1 368 ? -44.075 17.995 13.347 1.00 83.62 368 LYS A CA 1
ATOM 2871 C C . LYS A 1 368 ? -44.055 17.222 14.668 1.00 83.62 368 LYS A C 1
ATOM 2873 O O . LYS A 1 368 ? -45.117 16.975 15.229 1.00 83.62 368 LYS A O 1
ATOM 2878 N N . GLY A 1 369 ? -42.876 16.860 15.172 1.00 82.38 369 GLY A N 1
ATOM 2879 C CA . GLY A 1 369 ? -42.691 16.232 16.481 1.00 82.38 369 GLY A CA 1
ATOM 2880 C C . GLY A 1 369 ? -43.073 17.161 17.633 1.00 82.38 369 GLY A C 1
ATOM 2881 O O . GLY A 1 369 ? -43.875 16.773 18.477 1.00 82.38 369 GLY A O 1
ATOM 2882 N N . ALA A 1 370 ? -42.584 18.404 17.622 1.00 78.50 370 ALA A N 1
ATOM 2883 C CA . ALA A 1 370 ? -42.920 19.423 18.620 1.00 78.50 370 ALA A CA 1
ATOM 2884 C C . ALA A 1 370 ? -44.427 19.736 18.654 1.00 78.50 370 ALA A C 1
ATOM 2886 O O . ALA A 1 370 ? -45.024 19.837 19.723 1.00 78.50 370 ALA A O 1
ATOM 2887 N N . LEU A 1 371 ? -45.064 19.798 17.481 1.00 71.06 371 LEU A N 1
ATOM 2888 C CA . LEU A 1 371 ? -46.511 19.979 17.358 1.00 71.06 371 LEU A CA 1
ATOM 2889 C C . LEU A 1 371 ? -47.314 18.782 17.890 1.00 71.06 371 LEU A C 1
ATOM 2891 O O . LEU A 1 371 ? -48.451 18.957 18.314 1.00 71.06 371 LEU A O 1
ATOM 2895 N N . LYS A 1 372 ? -46.754 17.565 17.864 1.00 74.44 372 LYS A N 1
ATOM 2896 C CA . LYS A 1 372 ? -47.398 16.371 18.436 1.00 74.44 372 LYS A CA 1
ATOM 2897 C C . LYS A 1 372 ? -47.215 16.266 19.949 1.00 74.44 372 LYS A C 1
ATOM 2899 O O . LYS A 1 372 ? -48.097 15.732 20.611 1.00 74.44 372 LYS A O 1
ATOM 2904 N N . SER A 1 373 ? -46.085 16.723 20.488 1.00 75.06 373 SER A N 1
ATOM 2905 C CA . SER A 1 373 ? -45.787 16.625 21.921 1.00 75.06 373 SER A CA 1
ATOM 2906 C C . SER A 1 373 ? -46.429 17.739 22.748 1.00 75.06 373 SER A C 1
ATOM 2908 O O . SER A 1 373 ? -46.762 17.516 23.910 1.00 75.06 373 SER A O 1
ATOM 2910 N N . ASN A 1 374 ? -46.641 18.925 22.169 1.00 77.25 374 ASN A N 1
ATOM 2911 C CA . ASN A 1 374 ? -47.233 20.051 22.880 1.00 77.25 374 ASN A CA 1
ATOM 2912 C C . ASN A 1 374 ? -48.764 20.088 22.725 1.00 77.25 374 ASN A C 1
ATOM 2914 O O . ASN A 1 374 ? -49.306 20.523 21.706 1.00 77.25 374 ASN A O 1
ATOM 2918 N N . VAL A 1 375 ? -49.466 19.663 23.778 1.00 71.12 375 VAL A N 1
ATOM 2919 C CA . VAL A 1 375 ? -50.938 19.621 23.834 1.00 71.12 375 VAL A CA 1
ATOM 2920 C C . VAL A 1 375 ? -51.564 21.007 23.616 1.00 71.12 375 VAL A C 1
ATOM 2922 O O . VAL A 1 375 ? -52.611 21.100 22.978 1.00 71.12 375 VAL A O 1
ATOM 2925 N N . LEU A 1 376 ? -50.918 22.088 24.074 1.00 72.75 376 LEU A N 1
ATOM 2926 C CA . LEU A 1 376 ? -51.433 23.456 23.928 1.00 72.75 376 LEU A CA 1
ATOM 2927 C C . LEU A 1 376 ? -51.377 23.943 22.474 1.00 72.75 376 LEU A C 1
ATOM 2929 O O . LEU A 1 376 ? -52.360 24.483 21.982 1.00 72.75 376 LEU A O 1
ATOM 2933 N N . GLN A 1 377 ? -50.281 23.679 21.757 1.00 71.94 377 GLN A N 1
ATOM 2934 C CA . GLN A 1 377 ? -50.143 24.060 20.340 1.00 71.94 377 GLN A CA 1
ATOM 2935 C C . GLN A 1 377 ? -51.065 23.245 19.422 1.00 71.94 377 GLN A C 1
ATOM 2937 O O . GLN A 1 377 ? -51.572 23.754 18.422 1.00 71.94 377 GLN A O 1
ATOM 2942 N N . SER A 1 378 ? -51.325 21.980 19.770 1.00 71.38 378 SER A N 1
ATOM 2943 C CA . SER A 1 378 ? -52.315 21.151 19.073 1.00 71.38 378 SER A CA 1
ATOM 2944 C C . SER A 1 378 ? -53.731 21.722 19.229 1.00 71.38 378 SER A C 1
ATOM 2946 O O . SER A 1 378 ? -54.463 21.841 18.245 1.00 71.38 378 SER A O 1
ATOM 2948 N N . ARG A 1 379 ? -54.088 22.169 20.444 1.00 73.69 379 ARG A N 1
ATOM 2949 C CA . ARG A 1 379 ? -55.359 22.857 20.719 1.00 73.69 379 ARG A CA 1
ATOM 2950 C C . ARG A 1 379 ? -55.454 24.215 20.031 1.00 73.69 379 ARG A C 1
ATOM 2952 O O . ARG A 1 379 ? -56.486 24.506 19.444 1.00 73.69 379 ARG A O 1
ATOM 2959 N N . GLU A 1 380 ? -54.395 25.019 20.039 1.00 75.56 380 GLU A N 1
ATOM 2960 C CA . GLU A 1 380 ? -54.347 26.308 19.336 1.00 75.56 380 GLU A CA 1
ATOM 2961 C C . GLU A 1 380 ? -54.587 26.138 17.831 1.00 75.56 380 GLU A C 1
ATOM 2963 O O . GLU A 1 380 ? -55.373 26.873 17.238 1.00 75.56 380 GLU A O 1
ATOM 2968 N N . ARG A 1 381 ? -53.993 25.109 17.214 1.00 75.44 381 ARG A N 1
ATOM 2969 C CA . ARG A 1 381 ? -54.237 24.793 15.805 1.00 75.44 381 ARG A CA 1
ATOM 2970 C C . ARG A 1 381 ? -55.651 24.284 15.560 1.00 75.44 381 ARG A C 1
ATOM 2972 O O . ARG A 1 381 ? -56.235 24.655 14.550 1.00 75.44 381 ARG A O 1
ATOM 2979 N N . GLU A 1 382 ? -56.199 23.456 16.447 1.00 77.12 382 GLU A N 1
ATOM 2980 C CA . GLU A 1 382 ? -57.592 23.001 16.367 1.00 77.12 382 GLU A CA 1
ATOM 2981 C C . GLU A 1 382 ? -58.548 24.203 16.404 1.00 77.12 382 GLU A C 1
ATOM 2983 O O . GLU A 1 382 ? -59.416 24.321 15.540 1.00 77.12 382 GLU A O 1
ATOM 2988 N N . LEU A 1 383 ? -58.315 25.157 17.312 1.00 78.25 383 LEU A N 1
ATOM 2989 C CA . LEU A 1 383 ? -59.054 26.420 17.393 1.00 78.25 383 LEU A CA 1
ATOM 2990 C C . LEU A 1 383 ? -58.851 27.283 16.142 1.00 78.25 383 LEU A C 1
ATOM 2992 O O . LEU A 1 383 ? -59.829 27.784 15.603 1.00 78.25 383 LEU A O 1
ATOM 2996 N N . PHE A 1 384 ? -57.624 27.400 15.627 1.00 81.56 384 PHE A N 1
ATOM 2997 C CA . PHE A 1 384 ? -57.326 28.119 14.382 1.00 81.56 384 PHE A CA 1
ATOM 2998 C C . PHE A 1 384 ? -58.030 27.486 13.173 1.00 81.56 384 PHE A C 1
ATOM 3000 O O . PHE A 1 384 ? -58.603 28.178 12.335 1.00 81.56 384 PHE A O 1
ATOM 3007 N N . THR A 1 385 ? -58.046 26.155 13.083 1.00 82.44 385 THR A N 1
ATOM 3008 C CA . THR A 1 385 ? -58.782 25.454 12.027 1.00 82.44 385 THR A CA 1
ATOM 3009 C C . THR A 1 385 ? -60.284 25.623 12.187 1.00 82.44 385 THR A C 1
ATOM 3011 O O . THR A 1 385 ? -60.951 25.904 11.196 1.00 82.44 385 THR A O 1
ATOM 3014 N N . LEU A 1 386 ? -60.824 25.515 13.406 1.00 80.88 386 LEU A N 1
ATOM 3015 C CA . LEU A 1 386 ? -62.245 25.726 13.692 1.00 80.88 386 LEU A CA 1
ATOM 3016 C C . LEU A 1 386 ? -62.665 27.169 13.404 1.00 80.88 386 LEU A C 1
ATOM 3018 O O . LEU A 1 386 ? -63.732 27.372 12.842 1.00 80.88 386 LEU A O 1
ATOM 3022 N N . PHE A 1 387 ? -61.809 28.153 13.677 1.00 81.88 387 PHE A N 1
ATOM 3023 C CA . PHE A 1 387 ? -62.043 29.558 13.343 1.00 81.88 387 PHE A CA 1
ATOM 3024 C C . PHE A 1 387 ? -62.303 29.755 11.844 1.00 81.88 387 PHE A C 1
ATOM 3026 O O . PHE A 1 387 ? -63.213 30.485 11.464 1.00 81.88 387 PHE A O 1
ATOM 3033 N N . HIS A 1 388 ? -61.551 29.058 10.988 1.00 78.12 388 HIS A N 1
ATOM 3034 C CA . HIS A 1 388 ? -61.700 29.172 9.536 1.00 78.12 388 HIS A CA 1
ATOM 3035 C C . HIS A 1 388 ? -62.710 28.197 8.918 1.00 78.12 388 HIS A C 1
ATOM 3037 O O . HIS A 1 388 ? -63.230 28.479 7.842 1.00 78.12 388 HIS A O 1
ATOM 3043 N N . THR A 1 389 ? -62.981 27.053 9.553 1.00 82.94 389 THR A N 1
ATOM 3044 C CA . THR A 1 389 ? -63.842 26.002 8.979 1.00 82.94 389 THR A CA 1
ATOM 3045 C C . THR A 1 389 ? -65.232 25.914 9.600 1.00 82.94 389 THR A C 1
ATOM 3047 O O . THR A 1 389 ? -66.147 25.487 8.907 1.00 82.94 389 THR A O 1
ATOM 3050 N N . ASN A 1 390 ? -65.414 26.286 10.872 1.00 79.81 390 ASN A N 1
ATOM 3051 C CA . ASN A 1 390 ? -66.692 26.225 11.595 1.00 79.81 390 ASN A CA 1
ATOM 3052 C C . ASN A 1 390 ? -66.717 27.202 12.796 1.00 79.81 390 ASN A C 1
ATOM 3054 O O . ASN A 1 390 ? -66.525 26.777 13.944 1.00 79.81 390 ASN A O 1
ATOM 3058 N N . PRO A 1 391 ? -66.978 28.501 12.558 1.00 81.06 391 PRO A N 1
ATOM 3059 C CA . PRO A 1 391 ? -66.916 29.533 13.595 1.00 81.06 391 PRO A CA 1
ATOM 3060 C C . PRO A 1 391 ? -67.992 29.377 14.684 1.00 81.06 391 PRO A C 1
ATOM 3062 O O . PRO A 1 391 ? -67.704 29.618 15.852 1.00 81.06 391 PRO A O 1
ATOM 3065 N N . GLU A 1 392 ? -69.189 28.881 14.354 1.00 78.62 392 GLU A N 1
ATOM 3066 C CA . GLU A 1 392 ? -70.280 28.695 15.333 1.00 78.62 392 GLU A CA 1
ATOM 3067 C C . GLU A 1 392 ? -69.927 27.667 16.423 1.00 78.62 392 GLU A C 1
ATOM 3069 O O . GLU A 1 392 ? -70.230 27.834 17.606 1.00 78.62 392 GLU A O 1
ATOM 3074 N N . ARG A 1 393 ? -69.215 26.598 16.044 1.00 77.81 393 ARG A N 1
ATOM 3075 C CA . ARG A 1 393 ? -68.758 25.569 16.988 1.00 77.81 393 ARG A CA 1
ATOM 3076 C C . ARG A 1 393 ? -67.661 26.098 17.911 1.00 77.81 393 ARG A C 1
ATOM 3078 O O . ARG A 1 393 ? -67.581 25.675 19.064 1.00 77.81 393 ARG A O 1
ATOM 3085 N N . LEU A 1 394 ? -66.824 27.005 17.412 1.00 82.06 394 LEU A N 1
ATOM 3086 C CA . LEU A 1 394 ? -65.804 27.678 18.208 1.00 82.06 394 LEU A CA 1
ATOM 3087 C C . LEU A 1 394 ? -66.448 28.604 19.246 1.00 82.06 394 LEU A C 1
ATOM 3089 O O . LEU A 1 394 ? -66.078 28.542 20.416 1.00 82.06 394 LEU A O 1
ATOM 3093 N N . GLU A 1 395 ? -67.444 29.393 18.840 1.00 80.81 395 GLU A N 1
ATOM 3094 C CA . GLU A 1 395 ? -68.194 30.287 19.728 1.00 80.81 395 GLU A CA 1
ATOM 3095 C C . GLU A 1 395 ? -68.869 29.515 20.874 1.00 80.81 395 GLU A C 1
ATOM 3097 O O . GLU A 1 395 ? -68.716 29.876 22.041 1.00 80.81 395 GLU A O 1
ATOM 3102 N N . TYR A 1 396 ? -69.502 28.375 20.577 1.00 82.25 396 TYR A N 1
ATOM 3103 C CA . TYR A 1 396 ? -70.064 27.486 21.600 1.00 82.25 396 TYR A CA 1
ATOM 3104 C C . TYR A 1 396 ? -69.006 26.959 22.588 1.00 82.25 396 TYR A C 1
ATOM 3106 O O . TYR A 1 396 ? -69.211 26.983 23.804 1.00 82.25 396 TYR A O 1
ATOM 3114 N N . ILE A 1 397 ? -67.852 26.496 22.092 1.00 79.62 397 ILE A N 1
ATOM 3115 C CA . ILE A 1 397 ? -66.771 25.970 22.941 1.00 79.62 397 ILE A CA 1
ATOM 3116 C C . ILE A 1 397 ? -66.205 27.075 23.843 1.00 79.62 397 ILE A C 1
ATOM 3118 O O . ILE A 1 397 ? -66.026 26.833 25.038 1.00 79.62 397 ILE A O 1
ATOM 3122 N N . VAL A 1 398 ? -65.975 28.278 23.307 1.00 81.19 398 VAL A N 1
ATOM 3123 C CA . VAL A 1 398 ? -65.465 29.436 24.058 1.00 81.19 398 VAL A CA 1
ATOM 3124 C C . VAL A 1 398 ? -66.467 29.890 25.118 1.00 81.19 398 VAL A C 1
ATOM 3126 O O . VAL A 1 398 ? -66.074 30.068 26.270 1.00 81.19 398 VAL A O 1
ATOM 3129 N N . ASN A 1 399 ? -67.756 29.979 24.787 1.00 80.88 399 ASN A N 1
ATOM 3130 C CA . ASN A 1 399 ? -68.801 30.342 25.749 1.00 80.88 399 ASN A CA 1
ATOM 3131 C C . ASN A 1 399 ? -68.924 29.297 26.872 1.00 80.88 399 ASN A C 1
ATOM 3133 O O . ASN A 1 399 ? -68.915 29.659 28.046 1.00 80.88 399 ASN A O 1
ATOM 3137 N N . SER A 1 400 ? -68.890 28.000 26.544 1.00 78.19 400 SER A N 1
ATOM 3138 C CA . SER A 1 400 ? -68.903 26.918 27.546 1.00 78.19 400 SER A CA 1
ATOM 3139 C C . SER A 1 400 ? -67.650 26.879 28.440 1.00 78.19 400 SER A C 1
ATOM 3141 O O . SER A 1 400 ? -67.673 26.343 29.550 1.00 78.19 400 SER A O 1
ATOM 3143 N N . LEU A 1 401 ? -66.512 27.385 27.952 1.00 78.69 401 LEU A N 1
ATOM 3144 C CA . LEU A 1 401 ? -65.277 27.535 28.726 1.00 78.69 401 LEU A CA 1
ATOM 3145 C C . LEU A 1 401 ? -65.337 28.774 29.620 1.00 78.69 401 LEU A C 1
ATOM 3147 O O . LEU A 1 401 ? -64.951 28.685 30.782 1.00 78.69 401 LEU A O 1
ATOM 3151 N N . ALA A 1 402 ? -65.864 29.889 29.114 1.00 78.69 402 ALA A N 1
ATOM 3152 C CA . ALA A 1 402 ? -66.064 31.117 29.879 1.00 78.69 402 ALA A CA 1
ATOM 3153 C C . ALA A 1 402 ? -67.062 30.919 31.030 1.00 78.69 402 ALA A C 1
ATOM 3155 O O . ALA A 1 402 ? -66.857 31.439 32.122 1.00 78.69 402 ALA A O 1
ATOM 3156 N N . GLU A 1 403 ? -68.118 30.133 30.825 1.00 78.94 403 GLU A N 1
ATOM 3157 C CA . GLU A 1 403 ? -69.045 29.744 31.893 1.00 78.94 403 GLU A CA 1
ATOM 3158 C C . GLU A 1 403 ? -68.368 28.864 32.954 1.00 78.94 403 GLU A C 1
ATOM 3160 O O . GLU A 1 403 ? -68.572 29.071 34.149 1.00 78.94 403 GLU A O 1
ATOM 3165 N N . ARG A 1 404 ? -67.497 27.932 32.540 1.00 73.62 404 ARG A N 1
ATOM 3166 C CA . ARG A 1 404 ? -66.730 27.079 33.464 1.00 73.62 404 ARG A CA 1
ATOM 3167 C C . ARG A 1 404 ? -65.638 27.827 34.228 1.00 73.62 404 ARG A C 1
ATOM 3169 O O . ARG A 1 404 ? -65.418 27.501 35.389 1.00 73.62 404 ARG A O 1
ATOM 3176 N N . SER A 1 405 ? -64.975 28.819 33.628 1.00 72.69 405 SER A N 1
ATOM 3177 C CA . SER A 1 405 ? -63.988 29.636 34.350 1.00 72.69 405 SER A CA 1
ATOM 3178 C C . SER A 1 405 ? -64.676 30.529 35.378 1.00 72.69 405 SER A C 1
ATOM 3180 O O . SER A 1 405 ? -64.268 30.538 36.532 1.00 72.69 405 SER A O 1
ATOM 3182 N N . LYS A 1 406 ? -65.797 31.165 35.008 1.00 71.06 406 LYS A N 1
ATOM 3183 C CA . LYS A 1 406 ? -66.620 31.947 35.943 1.00 71.06 406 LYS A CA 1
ATOM 3184 C C . LYS A 1 406 ? -67.115 31.103 37.118 1.00 71.06 406 LYS A C 1
ATOM 3186 O O . LYS A 1 406 ? -67.159 31.601 38.232 1.00 71.06 406 LYS A O 1
ATOM 3191 N N . ALA A 1 407 ? -67.458 29.834 36.890 1.00 60.81 407 ALA A N 1
ATOM 3192 C CA . ALA A 1 407 ? -67.843 28.911 37.958 1.00 60.81 407 ALA A CA 1
ATOM 3193 C C . ALA A 1 407 ? -66.668 28.491 38.867 1.00 60.81 407 ALA A C 1
ATOM 3195 O O . ALA A 1 407 ? -66.894 28.184 40.033 1.00 60.81 407 ALA A O 1
ATOM 3196 N N . SER A 1 408 ? -65.431 28.488 38.355 1.00 57.69 408 SER A N 1
ATOM 3197 C CA . SER A 1 408 ? -64.219 28.182 39.129 1.00 57.69 408 SER A CA 1
ATOM 3198 C C . SER A 1 408 ? -63.664 29.386 39.899 1.00 57.69 408 SER A C 1
ATOM 3200 O O . SER A 1 408 ? -62.939 29.170 40.860 1.00 57.69 408 SER A O 1
ATOM 3202 N N . ASP A 1 409 ? -64.006 30.617 39.503 1.00 55.44 409 ASP A N 1
ATOM 3203 C CA . ASP A 1 409 ? -63.651 31.863 40.209 1.00 55.44 409 ASP A CA 1
ATOM 3204 C C . ASP A 1 409 ? -64.595 32.173 41.398 1.00 55.44 409 ASP A C 1
ATOM 3206 O O . ASP A 1 409 ? -64.416 33.168 42.099 1.00 55.44 409 ASP A O 1
ATOM 3210 N N . ILE A 1 410 ? -65.629 31.344 41.613 1.00 55.03 410 ILE A N 1
ATOM 3211 C CA . ILE A 1 410 ? -66.613 31.465 42.710 1.00 55.03 410 ILE A CA 1
ATOM 3212 C C . ILE A 1 410 ? -66.362 30.417 43.832 1.00 55.03 410 ILE A C 1
ATOM 3214 O O . ILE A 1 410 ? -67.126 30.330 44.795 1.00 55.03 410 ILE A O 1
ATOM 3218 N N . GLN A 1 411 ? -65.263 29.656 43.764 1.00 42.88 411 GLN A N 1
ATOM 3219 C CA . GLN A 1 411 ? -64.702 28.878 44.884 1.00 42.88 411 GLN A CA 1
ATOM 3220 C C . GLN A 1 411 ? -63.404 29.518 45.364 1.00 42.88 411 GLN A C 1
ATOM 3222 O O . GLN A 1 411 ? -63.157 29.451 46.590 1.00 42.88 411 GLN A O 1
#

Foldseek 3Di:
DDDDPVVVVVVVVVVVVVVPDPCPVVCVLLPVVPPVLPPLDPPPDPVQCQDPDVVVSVVLVVLVVVLVVCLVCVVVVVVVVVVVVVVVVVVVVVVVVVVVVVVCVVVVDDDPDPVVVVVVVVVVVVVVVVVCVVCVVVVVCVVVVVVVVVVPVPVVSVVSVVVSVVVSVVSVVVSVVSVVVVVVSSVVSVVVVVVVVVVVVVVVVVVVVVVVVVVVVVVVVVVVVVVVVVVCPPPVVDPVVVPDQWDDPVPVPLLVLLVVLDDDPDPPVSPTDGVVVSVVSVVVVVVVVVVVVVVVVVVVVVVVVVVVVVVVVVVVVVCQQQVPPPDPPRDGPPDDPVVVVVVVVVVVVVVVVVVVVVVVVVVVVVVVVVCVVDPVNVVVVVLVCCVVPPVVVSVVVVVVVVVVVVVVVVD

Secondary structure (DSSP, 8-state):
----THHHHHHHHHHHHHHSSTTHHHHHHTTTT-GGG------S-TTT---SSHHHHHHHHHHHHHHHHHHHHHHHHHHHHHHHHHHHHHHHHHHHHHHHHHHHHHTT----SHHHHHHHHHHHHHHHHHHHHHHHHHHHHHHHHHHHHHHS--HHHHHHHHHHHHHHHHHHHHHHHHHHHHHHHHHHHHHHHHHHHHHHHHHHHHHHHHHHHHHHHHHHHHHHHHHHHHHHT-GGG-GGGS--SB--TT-HHHHHHHHHTS--S-GGGGS--BHHHHHHHHHHHHHHHHHHHHHHHHHHHHHHHHHHHHHHHHHHHHHHHHTT--STTPPP--S-HHHHHHHHHHHHHHHHHHHHHHHHHHHHHHHHHHHHH-HHHHHHHHHHHHHHH-HHHHHHHHHHHHHHHHHHTT-

InterPro domains:
  IPR026206 HAUS augmin-like complex subunit 3 [PR02089] (145-161)
  IPR026206 HAUS augmin-like complex subunit 3 [PR02089] (183-201)
  IPR026206 HAUS augmin-like complex subunit 3 [PR02089] (245-262)
  IPR026206 HAUS augmin-like complex subunit 3 [PTHR19378] (24-408)
  IPR060303 HAUS3, C-terminal [PF27045] (338-407)

pLDDT: mean 76.06, std 15.49, range [33.09, 97.75]

Radius of gyration: 58.1 Å; chains: 1; bounding box: 128×59×167 Å

Sequence (411 aa):
MSASPCESLNKDFVVQIRKEGSCRGIAQMSGEGLSNQYSLLDLNSPQKDVVADKNKEQSFLEDCEELQRLKQIFPKSECDRINALVNAKKAHSAVAEATALLETLKGGHFPSSPTEIGHLRKSIDKNIDKAIEEAQPLLSSLPSLLQELGSLQGGEILTGDYDLKLKRQDYFTKKQDQVISHLVSQRARSEFLSLLYDLELRCHKETHALLSAVTQVLTKHLRGWQQRKEDLEDPDLSDKKFQGSVVDARDTSTLRMFHLLGDFESDKDLLCVQKQKVVEKAKHLYAQHTCAKAADQTMDEKYMNKVSQLEVCAKECEEHLYAGSSTSSGQPMLSSSEIQDAIASLTNSLAALKKDITEVILNIDKKKGALKSNVLQSRERELFTLFHTNPERLEYIVNSLAERSKASDIQ

Organism: NCBI:txid259542